Protein AF-A0A1C6J5P8-F1 (afdb_monomer)

Structure (mmCIF, N/CA/C/O backbone):
data_AF-A0A1C6J5P8-F1
#
_entry.id   AF-A0A1C6J5P8-F1
#
loop_
_atom_site.group_PDB
_atom_site.id
_atom_site.type_symbol
_atom_site.label_atom_id
_atom_site.label_alt_id
_atom_site.label_comp_id
_atom_site.label_asym_id
_atom_site.label_entity_id
_atom_site.label_seq_id
_atom_site.pdbx_PDB_ins_code
_atom_site.Cartn_x
_atom_site.Cartn_y
_atom_site.Cartn_z
_atom_site.occupancy
_atom_site.B_iso_or_equiv
_atom_site.auth_seq_id
_atom_site.auth_comp_id
_atom_site.auth_asym_id
_atom_site.auth_atom_id
_atom_site.pdbx_PDB_model_num
ATOM 1 N N . MET A 1 1 ? 53.932 90.316 -146.089 1.00 68.81 1 MET A N 1
ATOM 2 C CA . MET A 1 1 ? 54.246 90.027 -144.669 1.00 68.81 1 MET A CA 1
ATOM 3 C C . MET A 1 1 ? 54.543 88.536 -144.517 1.00 68.81 1 MET A C 1
ATOM 5 O O . MET A 1 1 ? 53.728 87.725 -144.947 1.00 68.81 1 MET A O 1
ATOM 9 N N . LYS A 1 2 ? 55.697 88.154 -143.949 1.00 79.56 2 LYS A N 1
ATOM 10 C CA . LYS A 1 2 ? 56.083 86.742 -143.728 1.00 79.56 2 LYS A CA 1
ATOM 11 C C . LYS A 1 2 ? 55.978 86.381 -142.242 1.00 79.56 2 LYS A C 1
ATOM 13 O O . LYS A 1 2 ? 56.106 87.258 -141.394 1.00 79.56 2 LYS A O 1
ATOM 18 N N . TYR A 1 3 ? 55.811 85.095 -141.930 1.00 83.44 3 TYR A N 1
ATOM 19 C CA . TYR A 1 3 ? 55.766 84.583 -140.555 1.00 83.44 3 TYR A CA 1
ATOM 20 C C . TYR A 1 3 ? 56.914 83.603 -140.266 1.00 83.44 3 TYR A C 1
ATOM 22 O O . TYR A 1 3 ? 57.512 83.047 -141.192 1.00 83.44 3 TYR A O 1
ATOM 30 N N . THR A 1 4 ? 57.264 83.407 -138.992 1.00 84.19 4 THR A N 1
ATOM 31 C CA . THR A 1 4 ? 58.196 82.343 -138.574 1.00 84.19 4 THR A CA 1
ATOM 32 C C . THR A 1 4 ? 57.479 80.993 -138.487 1.00 84.19 4 THR A C 1
ATOM 34 O O . THR A 1 4 ? 56.333 80.927 -138.071 1.00 84.19 4 THR A O 1
ATOM 37 N N . GLU A 1 5 ? 58.135 79.886 -138.840 1.00 85.12 5 GLU A N 1
ATOM 38 C CA . GLU A 1 5 ? 57.456 78.575 -138.912 1.00 85.12 5 GLU A CA 1
ATOM 39 C C . GLU A 1 5 ? 56.986 78.030 -137.556 1.00 85.12 5 GLU A C 1
ATOM 41 O O . GLU A 1 5 ? 55.945 77.389 -137.478 1.00 85.12 5 GLU A O 1
ATOM 46 N N . LYS A 1 6 ? 57.758 78.248 -136.482 1.00 83.81 6 LYS A N 1
ATOM 47 C CA . LYS A 1 6 ? 57.493 77.603 -135.183 1.00 83.81 6 LYS A CA 1
ATOM 48 C C . LYS A 1 6 ? 56.512 78.366 -134.302 1.00 83.81 6 LYS A C 1
ATOM 50 O O . LYS A 1 6 ? 55.710 77.747 -133.617 1.00 83.81 6 LYS A O 1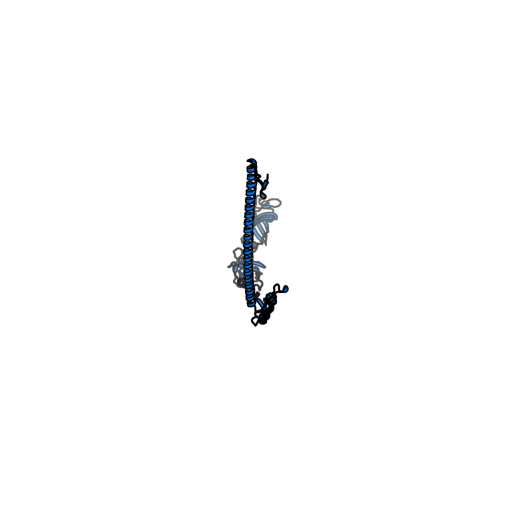
ATOM 55 N N . LEU A 1 7 ? 56.638 79.691 -134.281 1.00 83.75 7 LEU A N 1
ATOM 56 C CA . LEU A 1 7 ? 55.874 80.575 -133.397 1.00 83.75 7 LEU A CA 1
ATOM 57 C C . LEU A 1 7 ? 54.965 81.527 -134.180 1.00 83.75 7 LEU A C 1
ATOM 59 O O . LEU A 1 7 ? 54.307 82.358 -133.576 1.00 83.75 7 LEU A O 1
ATOM 63 N N . ASN A 1 8 ? 54.932 81.423 -135.513 1.00 87.44 8 ASN A N 1
ATOM 64 C CA . ASN A 1 8 ? 54.096 82.251 -136.380 1.00 87.44 8 ASN A CA 1
ATOM 65 C C . ASN A 1 8 ? 54.236 83.758 -136.098 1.00 87.44 8 ASN A C 1
ATOM 67 O O . ASN A 1 8 ? 53.258 84.498 -136.097 1.00 87.44 8 ASN A O 1
ATOM 71 N N . LEU A 1 9 ? 55.471 84.205 -135.844 1.00 84.88 9 LEU A N 1
ATOM 72 C CA . LEU A 1 9 ? 55.794 85.600 -135.534 1.00 84.88 9 LEU A CA 1
ATOM 73 C C . LEU A 1 9 ? 55.886 86.410 -136.824 1.00 84.88 9 LEU A C 1
ATOM 75 O O . LEU A 1 9 ? 56.539 85.968 -137.772 1.00 84.88 9 LEU A O 1
ATOM 79 N N . LYS A 1 10 ? 55.291 87.601 -136.853 1.00 85.50 10 LYS A N 1
ATOM 80 C CA . LYS A 1 10 ? 55.346 88.530 -137.989 1.00 85.50 10 LYS A CA 1
ATOM 81 C C . LYS A 1 10 ? 56.782 89.018 -138.213 1.00 85.50 10 LYS A C 1
ATOM 83 O O . LYS A 1 10 ? 57.431 89.474 -137.274 1.00 85.50 10 LYS A O 1
ATOM 88 N N . LYS A 1 11 ? 57.280 88.965 -139.450 1.00 79.94 11 LYS A N 1
ATOM 89 C CA . LYS A 1 11 ? 58.580 89.532 -139.850 1.00 79.94 11 LYS A CA 1
ATOM 90 C C . LYS A 1 11 ? 58.456 90.356 -141.144 1.00 79.94 11 LYS A C 1
ATOM 92 O O . LYS A 1 11 ? 57.579 90.055 -141.964 1.00 79.94 11 LYS A O 1
ATOM 97 N N . PRO A 1 12 ? 59.317 91.367 -141.347 1.00 72.50 12 PRO A N 1
ATOM 98 C CA . PRO A 1 12 ? 59.248 92.238 -142.507 1.00 72.50 12 PRO A CA 1
ATOM 99 C C . PRO A 1 12 ? 59.727 91.507 -143.769 1.00 72.50 12 PRO A C 1
ATOM 101 O O . PRO A 1 12 ? 60.466 90.518 -143.693 1.00 72.50 12 PRO A O 1
ATOM 104 N N . GLU A 1 13 ? 59.277 91.975 -144.932 1.00 70.94 13 GLU A N 1
ATOM 105 C CA . GLU A 1 13 ? 59.918 91.675 -146.220 1.00 70.94 13 GLU A CA 1
ATOM 106 C C . GLU A 1 13 ? 61.126 92.611 -146.412 1.00 70.94 13 GLU A C 1
ATOM 108 O O . GLU A 1 13 ? 61.287 93.539 -145.628 1.00 70.94 13 GLU A O 1
ATOM 113 N N . GLU A 1 14 ? 62.021 92.343 -147.372 1.00 66.12 14 GLU A N 1
ATOM 114 C CA . GLU A 1 14 ? 63.368 92.961 -147.463 1.00 66.12 14 GLU A CA 1
ATOM 115 C C . GLU A 1 14 ? 63.396 94.506 -147.432 1.00 66.12 14 GLU A C 1
ATOM 117 O O . GLU A 1 14 ? 64.438 95.083 -147.126 1.00 66.12 14 GLU A O 1
ATOM 122 N N . GLU A 1 15 ? 62.259 95.166 -147.675 1.00 63.06 15 GLU A N 1
ATOM 123 C CA . GLU A 1 15 ? 62.107 96.625 -147.731 1.00 63.06 15 GLU A CA 1
ATOM 124 C C . GLU A 1 15 ? 61.041 97.189 -146.751 1.00 63.06 15 GLU A C 1
ATOM 126 O O . GLU A 1 15 ? 60.812 98.397 -146.733 1.00 63.06 15 GLU A O 1
ATOM 131 N N . ASP A 1 16 ? 60.415 96.356 -145.903 1.00 69.06 16 ASP A N 1
ATOM 132 C CA . ASP A 1 16 ? 59.333 96.761 -144.984 1.00 69.06 16 ASP A CA 1
ATOM 133 C C . ASP A 1 16 ? 59.825 97.031 -143.546 1.00 69.06 16 ASP A C 1
ATOM 135 O O . ASP A 1 16 ? 60.616 96.279 -142.975 1.00 69.06 16 ASP A O 1
ATOM 139 N N . PHE A 1 17 ? 59.295 98.074 -142.898 1.00 66.50 17 PHE A N 1
ATOM 140 C CA . PHE A 1 17 ? 59.517 98.329 -141.467 1.00 66.50 17 PHE A CA 1
ATOM 141 C C . PHE A 1 17 ? 58.432 97.650 -140.619 1.00 66.50 17 PHE A C 1
ATOM 143 O O . PHE A 1 17 ? 57.245 97.738 -140.926 1.00 66.50 17 PHE A O 1
ATOM 150 N N . ILE A 1 18 ? 58.824 96.997 -139.519 1.00 68.62 18 ILE A N 1
ATOM 151 C CA . ILE A 1 18 ? 57.878 96.410 -138.555 1.00 68.62 18 ILE A CA 1
ATOM 152 C C . ILE A 1 18 ? 57.217 97.526 -137.733 1.00 68.62 18 ILE A C 1
ATOM 154 O O . ILE A 1 18 ? 57.905 98.408 -137.212 1.00 68.62 18 ILE A O 1
ATOM 158 N N . SER A 1 19 ? 55.892 97.467 -137.571 1.00 77.88 19 SER A N 1
ATOM 159 C CA . SER A 1 19 ? 55.160 98.389 -136.697 1.00 77.88 19 SER A CA 1
ATOM 160 C C . SER A 1 19 ? 55.345 98.034 -135.215 1.00 77.88 19 SER A C 1
ATOM 162 O O . SER A 1 19 ? 55.542 96.874 -134.856 1.00 77.88 19 SER A O 1
ATOM 164 N N . VAL A 1 20 ? 55.234 99.018 -134.317 1.00 79.94 20 VAL A N 1
ATOM 165 C CA . VAL A 1 20 ? 55.312 98.762 -132.863 1.00 79.94 20 VAL A CA 1
ATOM 166 C C . VAL A 1 20 ? 54.257 97.739 -132.412 1.00 79.94 20 VAL A C 1
ATOM 168 O O . VAL A 1 20 ? 54.567 96.894 -131.580 1.00 79.94 20 VAL A O 1
ATOM 171 N N . SER A 1 21 ? 53.057 97.738 -133.009 1.00 82.75 21 SER A N 1
ATOM 172 C CA . SER A 1 21 ? 52.013 96.745 -132.711 1.00 82.75 21 SER A CA 1
ATOM 173 C C . SER A 1 21 ? 52.417 95.322 -133.085 1.00 82.75 21 SER A C 1
ATOM 175 O O . SER A 1 21 ? 52.164 94.402 -132.321 1.00 82.75 21 SER A O 1
ATOM 177 N N . ASP A 1 22 ? 53.104 95.129 -134.212 1.00 82.69 22 ASP A N 1
ATOM 178 C CA . ASP A 1 22 ? 53.559 93.794 -134.611 1.00 82.69 22 ASP A CA 1
ATOM 179 C C . ASP A 1 22 ? 54.649 93.258 -133.671 1.00 82.69 22 ASP A C 1
ATOM 181 O O . ASP A 1 22 ? 54.713 92.054 -133.426 1.00 82.69 22 ASP A O 1
ATOM 185 N N . TYR A 1 23 ? 55.493 94.137 -133.113 1.00 84.62 23 TYR A N 1
ATOM 186 C CA . TYR A 1 23 ? 56.432 93.756 -132.055 1.00 84.62 23 TYR A CA 1
ATOM 187 C C . TYR A 1 23 ? 55.711 93.352 -130.771 1.00 84.62 23 TYR A C 1
ATOM 189 O O . TYR A 1 23 ? 56.101 92.358 -130.163 1.00 84.62 23 TYR A O 1
ATOM 197 N N . THR A 1 24 ? 54.678 94.092 -130.364 1.00 87.12 24 THR A N 1
ATOM 198 C CA . THR A 1 24 ? 53.878 93.753 -129.181 1.00 87.12 24 THR A CA 1
ATOM 199 C C . THR A 1 24 ? 53.172 92.409 -129.357 1.00 87.12 24 THR A C 1
ATOM 201 O O . THR A 1 24 ? 53.353 91.541 -128.509 1.00 87.12 24 THR A O 1
ATOM 204 N N . ASP A 1 25 ? 52.487 92.188 -130.484 1.00 87.25 25 ASP A N 1
ATOM 205 C CA . ASP A 1 25 ? 51.833 90.909 -130.800 1.00 87.25 25 ASP A CA 1
ATOM 206 C C . ASP A 1 25 ? 52.840 89.746 -130.768 1.00 87.25 25 ASP A C 1
ATOM 208 O O . ASP A 1 25 ? 52.596 88.696 -130.175 1.00 87.25 25 ASP A O 1
ATOM 212 N N . ASN A 1 26 ? 54.010 89.928 -131.393 1.00 88.56 26 ASN A N 1
ATOM 213 C CA . ASN A 1 26 ? 55.060 88.914 -131.391 1.00 88.56 26 ASN A CA 1
ATOM 214 C C . ASN A 1 26 ? 55.585 88.632 -129.979 1.00 88.56 26 ASN A C 1
ATOM 216 O O . ASN A 1 26 ? 55.871 87.479 -129.658 1.00 88.56 26 ASN A O 1
ATOM 220 N N . MET A 1 27 ? 55.739 89.666 -129.151 1.00 88.12 27 MET A N 1
ATOM 221 C CA . MET A 1 27 ? 56.181 89.508 -127.769 1.00 88.12 27 MET A CA 1
ATOM 222 C C . MET A 1 27 ? 55.142 88.781 -126.916 1.00 88.12 27 MET A C 1
ATOM 224 O O . MET A 1 27 ? 55.543 87.921 -126.143 1.00 88.12 27 MET A O 1
ATOM 228 N N . GLU A 1 28 ? 53.843 89.040 -127.091 1.00 89.94 28 GLU A N 1
ATOM 229 C CA . GLU A 1 28 ? 52.782 88.279 -126.411 1.00 89.94 28 GLU A CA 1
ATOM 230 C C . GLU A 1 28 ? 52.789 86.799 -126.820 1.00 89.94 28 GLU A C 1
ATOM 232 O O . GLU A 1 28 ? 52.702 85.919 -125.965 1.00 89.94 28 GLU A O 1
ATOM 237 N N . ILE A 1 29 ? 52.967 86.499 -128.113 1.00 89.44 29 ILE A N 1
ATOM 238 C CA . ILE A 1 29 ? 53.071 85.112 -128.596 1.00 89.44 29 ILE A CA 1
ATOM 239 C C . ILE A 1 29 ? 54.293 84.410 -127.991 1.00 89.44 29 ILE A C 1
ATOM 241 O O . ILE A 1 29 ? 54.210 83.245 -127.597 1.00 89.44 29 ILE A O 1
ATOM 245 N N . ILE A 1 30 ? 55.435 85.101 -127.920 1.00 90.00 30 ILE A N 1
ATOM 246 C CA . ILE A 1 30 ? 56.647 84.560 -127.297 1.00 90.00 30 ILE A CA 1
ATOM 247 C C . ILE A 1 30 ? 56.420 84.331 -125.800 1.00 90.00 30 ILE A C 1
ATOM 249 O O . ILE A 1 30 ? 56.776 83.264 -125.308 1.00 90.00 30 ILE A O 1
ATOM 253 N N . ASP A 1 31 ? 55.825 85.287 -125.089 1.00 91.94 31 ASP A N 1
ATOM 254 C CA . ASP A 1 31 ? 55.591 85.194 -123.645 1.00 91.94 31 ASP A CA 1
ATOM 255 C C . ASP A 1 31 ? 54.640 84.040 -123.301 1.00 91.94 31 ASP A C 1
ATOM 257 O O . ASP A 1 31 ? 54.933 83.226 -122.421 1.00 91.94 31 ASP A O 1
ATOM 261 N N . GLN A 1 32 ? 53.565 83.869 -124.079 1.00 90.50 32 GLN A N 1
ATOM 262 C CA . GLN A 1 32 ? 52.666 82.724 -123.942 1.00 90.50 32 GLN A CA 1
ATOM 263 C C . GLN A 1 32 ? 53.382 81.403 -124.251 1.00 90.50 32 GLN A C 1
ATOM 265 O O . GLN A 1 32 ? 53.250 80.443 -123.498 1.00 90.50 32 GLN A O 1
ATOM 270 N N . ALA A 1 33 ? 54.183 81.341 -125.320 1.00 88.75 33 ALA A N 1
ATOM 271 C CA . ALA A 1 33 ? 54.916 80.126 -125.675 1.00 88.75 33 ALA A CA 1
ATOM 272 C C . ALA A 1 33 ? 55.963 79.740 -124.616 1.00 88.75 33 ALA A C 1
ATOM 274 O O . ALA A 1 33 ? 56.155 78.553 -124.342 1.00 88.75 33 ALA A O 1
ATOM 275 N N . VAL A 1 34 ? 56.633 80.726 -124.011 1.00 91.31 34 VAL A N 1
ATOM 276 C CA . VAL A 1 34 ? 57.571 80.516 -122.899 1.00 91.31 34 VAL A CA 1
ATOM 277 C C . VAL A 1 34 ? 56.822 80.065 -121.645 1.00 91.31 34 VAL A C 1
ATOM 279 O O . VAL A 1 34 ? 57.258 79.117 -120.995 1.00 91.31 34 VAL A O 1
ATOM 282 N N . THR A 1 35 ? 55.678 80.677 -121.337 1.00 93.19 35 THR A N 1
ATOM 283 C CA . THR A 1 35 ? 54.821 80.293 -120.206 1.00 93.19 35 THR A CA 1
ATOM 284 C C . THR A 1 35 ? 54.314 78.858 -120.353 1.00 93.19 35 THR A C 1
ATOM 286 O O . THR A 1 35 ? 54.475 78.054 -119.437 1.00 93.19 35 THR A O 1
ATOM 289 N N . ASP A 1 36 ? 53.799 78.490 -121.526 1.00 91.50 36 ASP A N 1
ATOM 290 C CA . ASP A 1 36 ? 53.321 77.136 -121.822 1.00 91.50 36 ASP A CA 1
ATOM 291 C C . ASP A 1 36 ? 54.452 76.100 -121.759 1.00 91.50 36 ASP A C 1
ATOM 293 O O . ASP A 1 36 ? 54.247 74.970 -121.307 1.00 91.50 36 ASP A O 1
ATOM 297 N N . ALA A 1 37 ? 55.652 76.459 -122.227 1.00 90.12 37 ALA A N 1
ATOM 298 C CA . ALA A 1 37 ? 56.820 75.587 -122.161 1.00 90.12 37 ALA A CA 1
ATOM 299 C C . ALA A 1 37 ? 57.285 75.368 -120.714 1.00 90.12 37 ALA A C 1
ATOM 301 O O . ALA A 1 37 ? 57.566 74.227 -120.344 1.00 90.12 37 ALA A O 1
ATOM 302 N N . SER A 1 38 ? 57.316 76.426 -119.898 1.00 91.50 38 SER A N 1
ATOM 303 C CA . SER A 1 38 ? 57.609 76.335 -118.464 1.00 91.50 38 SER A CA 1
ATOM 304 C C . SER A 1 38 ? 56.563 7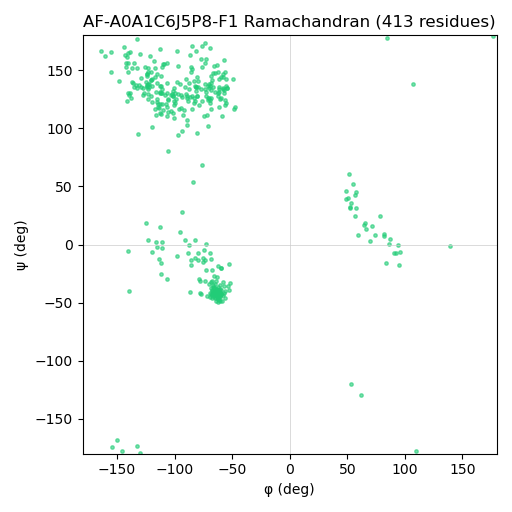5.491 -117.740 1.00 91.50 38 SER A C 1
ATOM 306 O O . SER A 1 38 ? 56.934 74.553 -117.043 1.00 91.50 38 SER A O 1
ATOM 308 N N . GLN A 1 39 ? 55.269 75.717 -117.993 1.00 93.81 39 GLN A N 1
ATOM 309 C CA . GLN A 1 39 ? 54.198 74.925 -117.386 1.00 93.81 39 GLN A CA 1
ATOM 310 C C . GLN A 1 39 ? 54.303 73.444 -117.770 1.00 93.81 39 GLN A C 1
ATOM 312 O O . GLN A 1 39 ? 54.222 72.577 -116.907 1.00 93.81 39 GLN A O 1
ATOM 317 N N . LYS A 1 40 ? 54.562 73.126 -119.047 1.00 91.12 40 LYS A N 1
ATOM 318 C CA . LYS A 1 40 ? 54.793 71.735 -119.475 1.00 91.12 40 LYS A CA 1
ATOM 319 C C . LYS A 1 40 ? 56.023 71.118 -118.816 1.00 91.12 40 LYS A C 1
ATOM 321 O O . LYS A 1 40 ? 56.010 69.922 -118.523 1.00 91.12 40 LYS A O 1
ATOM 326 N N . ALA A 1 41 ? 57.087 71.895 -118.613 1.00 91.12 41 ALA A N 1
ATOM 327 C CA . ALA A 1 41 ? 58.277 71.429 -117.911 1.00 91.12 41 ALA A CA 1
ATOM 328 C C . ALA A 1 41 ? 57.976 71.150 -116.429 1.00 91.12 41 ALA A C 1
ATOM 330 O O . ALA A 1 41 ? 58.374 70.099 -115.926 1.00 91.12 41 ALA A O 1
ATOM 331 N N . ASP A 1 42 ? 57.216 72.022 -115.767 1.00 92.38 42 ASP A N 1
ATOM 332 C CA . ASP A 1 42 ? 56.791 71.863 -114.373 1.00 92.38 42 ASP A CA 1
ATOM 333 C C . ASP A 1 42 ? 55.825 70.685 -114.194 1.00 92.38 42 ASP A C 1
ATOM 335 O O . ASP A 1 42 ? 55.977 69.891 -113.261 1.00 92.38 42 ASP A O 1
ATOM 339 N N . ASP A 1 43 ? 54.883 70.499 -115.120 1.00 91.81 43 ASP A N 1
ATOM 340 C CA . ASP A 1 43 ? 53.966 69.357 -115.143 1.00 91.81 43 ASP A CA 1
ATOM 341 C C . ASP A 1 43 ? 54.737 68.043 -115.345 1.00 91.81 43 ASP A C 1
ATOM 343 O O . ASP A 1 43 ? 54.502 67.059 -114.639 1.00 91.81 43 ASP A O 1
ATOM 347 N N . ALA A 1 44 ? 55.709 68.019 -116.266 1.00 91.00 44 ALA A N 1
ATOM 348 C CA . ALA A 1 44 ? 56.564 66.857 -116.500 1.00 91.00 44 ALA A CA 1
ATOM 349 C C . ALA A 1 44 ? 57.469 66.555 -115.295 1.00 91.00 44 ALA A C 1
ATOM 351 O O . ALA A 1 44 ? 57.624 65.389 -114.920 1.00 91.00 44 ALA A O 1
ATOM 352 N N . ALA A 1 45 ? 58.030 67.583 -114.653 1.00 90.69 45 ALA A N 1
ATOM 353 C CA . ALA A 1 45 ? 58.817 67.442 -113.432 1.00 90.69 45 ALA A CA 1
ATOM 354 C C . ALA A 1 45 ? 57.958 66.910 -112.274 1.00 90.69 45 ALA A C 1
ATOM 356 O O . ALA A 1 45 ? 58.373 65.990 -111.565 1.00 90.69 45 ALA A O 1
ATOM 357 N N . SER A 1 46 ? 56.732 67.418 -112.132 1.00 90.88 46 SER A N 1
ATOM 358 C CA . SER A 1 46 ? 55.756 66.966 -111.136 1.00 90.88 46 SER A CA 1
ATOM 359 C C . SER A 1 46 ? 55.338 65.514 -111.376 1.00 90.88 46 SER A C 1
ATOM 361 O O . SER A 1 46 ? 55.322 64.707 -110.443 1.00 90.88 46 SER A O 1
ATOM 363 N N . ALA A 1 47 ? 55.086 65.134 -112.632 1.00 91.38 47 ALA A N 1
ATOM 364 C CA . ALA A 1 47 ? 54.785 63.759 -113.016 1.00 91.38 47 ALA A CA 1
ATOM 365 C C . ALA A 1 47 ? 55.972 62.815 -112.752 1.00 91.38 47 ALA A C 1
ATOM 367 O O . ALA A 1 47 ? 55.784 61.727 -112.203 1.00 91.38 47 ALA A O 1
ATOM 368 N N . ALA A 1 48 ? 57.201 63.235 -113.071 1.00 90.81 48 ALA A N 1
ATOM 369 C CA . ALA A 1 48 ? 58.412 62.464 -112.797 1.00 90.81 48 ALA A CA 1
ATOM 370 C C . ALA A 1 48 ? 58.655 62.291 -111.286 1.00 90.81 48 ALA A C 1
ATOM 372 O O . ALA A 1 48 ? 58.979 61.190 -110.834 1.00 90.81 48 ALA A O 1
ATOM 373 N N . ALA A 1 49 ? 58.434 63.337 -110.485 1.00 90.75 49 ALA A N 1
ATOM 374 C CA . ALA A 1 49 ? 58.505 63.268 -109.026 1.00 90.75 49 ALA A CA 1
ATOM 375 C C . ALA A 1 49 ? 57.429 62.334 -108.441 1.00 90.75 49 ALA A C 1
ATOM 377 O O . ALA A 1 49 ? 57.720 61.535 -107.540 1.00 90.75 49 ALA A O 1
ATOM 378 N N . GLY A 1 50 ? 56.209 62.378 -108.988 1.00 91.44 50 GLY A N 1
ATOM 379 C CA . GLY A 1 50 ? 55.122 61.456 -108.659 1.00 91.44 50 GLY A CA 1
ATOM 380 C C . GLY A 1 50 ? 55.484 60.003 -108.972 1.00 91.44 50 GLY A C 1
ATOM 381 O O . GLY A 1 50 ? 55.379 59.138 -108.100 1.00 91.44 50 GLY A O 1
ATOM 382 N N . ALA A 1 51 ? 56.012 59.738 -110.169 1.00 90.88 51 ALA A N 1
ATOM 383 C CA . ALA A 1 51 ? 56.462 58.410 -110.585 1.00 90.88 51 ALA A CA 1
ATOM 384 C C . ALA A 1 51 ? 57.615 57.883 -109.712 1.00 90.88 51 ALA A C 1
ATOM 386 O O . ALA A 1 51 ? 57.584 56.736 -109.264 1.00 90.88 51 ALA A O 1
ATOM 387 N N . ALA A 1 52 ? 58.600 58.727 -109.389 1.00 91.81 52 ALA A N 1
ATOM 388 C CA . ALA A 1 52 ? 59.707 58.366 -108.503 1.00 91.81 52 ALA A CA 1
ATOM 389 C C . ALA A 1 52 ? 59.241 58.066 -107.067 1.00 91.81 52 ALA A C 1
ATOM 391 O O . ALA A 1 52 ? 59.810 57.212 -106.382 1.00 91.81 52 ALA A O 1
ATOM 392 N N . THR A 1 53 ? 58.207 58.760 -106.589 1.00 93.00 53 THR A N 1
ATOM 393 C CA . THR A 1 53 ? 57.596 58.501 -105.277 1.00 93.00 53 THR A CA 1
ATOM 394 C C . THR A 1 53 ? 56.810 57.191 -105.288 1.00 93.00 53 THR A C 1
ATOM 396 O O . THR A 1 53 ? 56.991 56.365 -104.394 1.00 93.00 53 THR A O 1
ATOM 399 N N . ALA A 1 54 ? 56.019 56.938 -106.335 1.00 91.62 54 ALA A N 1
ATOM 400 C CA . ALA A 1 54 ? 55.304 55.677 -106.512 1.00 91.62 54 ALA A CA 1
ATOM 401 C C . ALA A 1 54 ? 56.266 54.476 -106.584 1.00 91.62 54 ALA A C 1
ATOM 403 O O . ALA A 1 54 ? 56.040 53.465 -105.918 1.00 91.62 54 ALA A O 1
ATOM 404 N N . ALA A 1 55 ? 57.382 54.607 -107.309 1.00 91.81 55 ALA A N 1
ATOM 405 C CA . ALA A 1 55 ? 58.417 53.577 -107.391 1.00 91.81 55 ALA A CA 1
ATOM 406 C C . ALA A 1 55 ? 59.068 53.287 -106.027 1.00 91.81 55 ALA A C 1
ATOM 408 O O . ALA A 1 55 ? 59.230 52.123 -105.653 1.00 91.81 55 ALA A O 1
ATOM 409 N N . ARG A 1 56 ? 59.390 54.329 -105.245 1.00 91.75 56 ARG A N 1
ATOM 410 C CA . ARG A 1 56 ? 59.915 54.169 -103.875 1.00 91.75 56 ARG A CA 1
ATOM 411 C C . ARG A 1 56 ? 58.910 53.475 -102.955 1.00 91.75 56 ARG A C 1
ATOM 413 O O . ARG A 1 56 ? 59.292 52.561 -102.225 1.00 91.75 56 ARG A O 1
ATOM 420 N N . ASN A 1 57 ? 57.633 53.847 -103.031 1.00 92.19 57 ASN A N 1
ATOM 421 C CA . ASN A 1 57 ? 56.570 53.212 -102.249 1.00 92.19 57 ASN A CA 1
ATOM 422 C C . ASN A 1 57 ? 56.397 51.731 -102.622 1.00 92.19 57 ASN A C 1
ATOM 424 O O . ASN A 1 57 ? 56.287 50.885 -101.734 1.00 92.19 57 ASN A O 1
ATOM 428 N N . ALA A 1 58 ? 56.451 51.394 -103.915 1.00 91.06 58 ALA A N 1
ATOM 429 C CA . ALA A 1 58 ? 56.387 50.011 -104.382 1.00 91.06 58 ALA A CA 1
ATOM 430 C C . ALA A 1 58 ? 57.577 49.169 -103.880 1.00 91.06 58 ALA A C 1
ATOM 432 O O . ALA A 1 58 ? 57.387 48.045 -103.414 1.00 91.06 58 ALA A O 1
ATOM 433 N N . GLN A 1 59 ? 58.798 49.715 -103.899 1.00 91.00 59 GLN A N 1
ATOM 434 C CA . GLN A 1 59 ? 59.980 49.038 -103.348 1.00 91.00 59 GLN A CA 1
ATOM 435 C C . GLN A 1 59 ? 59.883 48.830 -101.830 1.00 91.00 59 GLN A C 1
ATOM 437 O O . GLN A 1 59 ? 60.226 47.755 -101.332 1.00 91.00 59 GLN A O 1
ATOM 442 N N . ALA A 1 60 ? 59.392 49.828 -101.087 1.00 90.38 60 ALA A N 1
ATOM 443 C CA . ALA A 1 60 ? 59.175 49.712 -99.646 1.00 90.38 60 ALA A CA 1
ATOM 444 C C . ALA A 1 60 ? 58.137 48.626 -99.315 1.00 90.38 60 ALA A C 1
ATOM 446 O O . ALA A 1 60 ? 58.383 47.794 -98.439 1.00 90.38 60 ALA A O 1
ATOM 447 N N . ALA A 1 61 ? 57.029 48.574 -100.062 1.00 90.50 61 ALA A N 1
ATOM 448 C CA . ALA A 1 61 ? 56.008 47.537 -99.924 1.00 90.50 61 ALA A CA 1
ATOM 449 C C . ALA A 1 61 ? 56.566 46.133 -100.219 1.00 90.50 61 ALA A C 1
ATOM 451 O O . ALA A 1 61 ? 56.349 45.210 -99.434 1.00 90.50 61 ALA A O 1
ATOM 452 N N . ALA A 1 62 ? 57.352 45.974 -101.291 1.00 89.00 62 ALA A N 1
ATOM 453 C CA . ALA A 1 62 ? 57.991 44.701 -101.629 1.00 89.00 62 ALA A CA 1
ATOM 454 C C . ALA A 1 62 ? 58.976 44.237 -100.541 1.00 89.00 62 ALA A C 1
ATOM 456 O O . ALA A 1 62 ? 58.989 43.067 -100.161 1.00 89.00 62 ALA A O 1
ATOM 457 N N . LYS A 1 63 ? 59.772 45.157 -99.980 1.00 88.94 63 LYS A N 1
ATOM 458 C CA . LYS A 1 63 ? 60.688 44.853 -98.870 1.00 88.94 63 LYS A CA 1
ATOM 459 C C . LYS A 1 63 ? 59.930 44.452 -97.600 1.00 88.94 63 LYS A C 1
ATOM 461 O O . LYS A 1 63 ? 60.338 43.501 -96.933 1.00 88.94 63 LYS A O 1
ATOM 466 N N . GLY A 1 64 ? 58.825 45.138 -97.298 1.00 90.00 64 GLY A N 1
ATOM 467 C CA . GLY A 1 64 ? 57.918 44.782 -96.206 1.00 90.00 64 GLY A CA 1
ATOM 468 C C . GLY A 1 64 ? 57.354 43.369 -96.366 1.00 90.00 64 GLY A C 1
ATOM 469 O O . GLY A 1 64 ? 57.472 42.561 -95.448 1.00 90.00 64 GLY A O 1
ATOM 470 N N . ALA A 1 65 ? 56.847 43.033 -97.556 1.00 88.44 65 ALA A N 1
ATOM 471 C CA . ALA A 1 65 ? 56.314 41.706 -97.864 1.00 88.44 65 ALA A CA 1
ATOM 472 C C . ALA A 1 65 ? 57.366 40.593 -97.705 1.00 88.44 65 ALA A C 1
ATOM 474 O O . ALA A 1 65 ? 57.084 39.561 -97.095 1.00 88.44 65 ALA A O 1
ATOM 475 N N . THR A 1 66 ? 58.599 40.813 -98.173 1.00 90.69 66 THR A N 1
ATOM 476 C CA . THR A 1 66 ? 59.705 39.857 -97.989 1.00 90.69 66 THR A CA 1
ATOM 477 C C . THR A 1 66 ? 60.053 39.661 -96.511 1.00 90.69 66 THR A C 1
ATOM 479 O O . THR A 1 66 ? 60.274 38.531 -96.077 1.00 90.69 66 THR A O 1
ATOM 482 N N . GLY A 1 67 ? 60.058 40.737 -95.716 1.00 88.88 67 GLY A N 1
ATOM 483 C CA . GLY A 1 67 ? 60.266 40.656 -94.268 1.00 88.88 67 GLY A CA 1
ATOM 484 C C . GLY A 1 67 ? 59.168 39.855 -93.561 1.00 88.88 67 GLY A C 1
ATOM 485 O O . GLY A 1 67 ? 59.466 38.982 -92.745 1.00 88.88 67 GLY A O 1
ATOM 486 N N . SER A 1 68 ? 57.901 40.088 -93.915 1.00 87.56 68 SER A N 1
ATOM 487 C CA . SER A 1 68 ? 56.766 39.306 -93.408 1.00 87.56 68 SER A CA 1
ATOM 488 C C . SER A 1 68 ? 56.871 37.826 -93.790 1.00 87.56 68 SER A C 1
ATOM 490 O O . SER A 1 68 ? 56.659 36.966 -92.936 1.00 87.56 68 SER A O 1
ATOM 492 N N . ALA A 1 69 ? 57.262 37.517 -95.031 1.00 89.19 69 ALA A N 1
ATOM 493 C CA . ALA A 1 69 ? 57.458 36.142 -95.486 1.00 89.19 69 ALA A CA 1
ATOM 494 C C . ALA A 1 69 ? 58.574 35.429 -94.701 1.00 89.19 69 ALA A C 1
ATOM 496 O O . ALA A 1 69 ? 58.386 34.305 -94.243 1.00 89.19 69 ALA A O 1
ATOM 497 N N . GLN A 1 70 ? 59.712 36.089 -94.468 1.00 91.62 70 GLN A N 1
ATOM 498 C CA . GLN A 1 70 ? 60.806 35.526 -93.667 1.00 91.62 70 GLN A CA 1
ATOM 499 C C . GLN A 1 70 ? 60.397 35.267 -92.211 1.00 91.62 70 GLN A C 1
ATOM 501 O O . GLN A 1 70 ? 60.760 34.235 -91.645 1.00 91.62 70 GLN A O 1
ATOM 506 N N . SER A 1 71 ? 59.627 36.175 -91.606 1.00 90.31 71 SER A N 1
ATOM 507 C CA . SER A 1 71 ? 59.087 35.984 -90.254 1.00 90.31 71 SER A CA 1
ATOM 508 C C . SER A 1 71 ? 58.124 34.797 -90.185 1.00 90.31 71 SER A C 1
ATOM 510 O O . SER A 1 71 ? 58.203 34.008 -89.245 1.00 90.31 71 SER A O 1
ATOM 512 N N . ALA A 1 72 ? 57.268 34.619 -91.197 1.00 91.06 72 ALA A N 1
ATOM 513 C CA . ALA A 1 72 ? 56.355 33.480 -91.275 1.00 91.06 72 ALA A CA 1
ATOM 514 C C . ALA A 1 72 ? 57.100 32.140 -91.409 1.00 91.06 72 ALA A C 1
ATOM 516 O O . ALA A 1 72 ? 56.746 31.180 -90.730 1.00 91.06 72 ALA A O 1
ATOM 517 N N . ILE A 1 73 ? 58.167 32.083 -92.217 1.00 93.06 73 ILE A N 1
ATOM 518 C CA . ILE A 1 73 ? 59.004 30.879 -92.363 1.00 93.06 73 ILE A CA 1
ATOM 519 C C . ILE A 1 73 ? 59.669 30.516 -91.031 1.00 93.06 73 ILE A C 1
ATOM 521 O O . ILE A 1 73 ? 59.577 29.373 -90.597 1.00 93.06 73 ILE A O 1
ATOM 525 N N . LYS A 1 74 ? 60.261 31.494 -90.330 1.00 93.25 74 LYS A N 1
ATOM 526 C CA . LYS A 1 74 ? 60.853 31.256 -89.002 1.00 93.25 74 LYS A CA 1
ATOM 527 C C . LYS A 1 74 ? 59.824 30.746 -87.992 1.00 93.25 74 LYS A C 1
ATOM 529 O O . LYS A 1 74 ? 60.127 29.831 -87.235 1.00 93.25 74 LYS A O 1
ATOM 534 N N . ALA A 1 75 ? 58.619 31.319 -87.983 1.00 90.94 75 ALA A N 1
ATOM 535 C CA . ALA A 1 75 ? 57.544 30.868 -87.103 1.00 90.94 75 ALA A CA 1
ATOM 536 C C . ALA A 1 75 ? 57.101 29.430 -87.427 1.00 90.94 75 ALA A C 1
ATOM 538 O O . ALA A 1 75 ? 56.869 28.645 -86.510 1.00 90.94 75 ALA A O 1
ATOM 539 N N . ALA A 1 76 ? 57.028 29.067 -88.711 1.00 91.31 76 ALA A N 1
ATOM 540 C CA . ALA A 1 76 ? 56.700 27.711 -89.142 1.00 91.31 76 ALA A CA 1
ATOM 541 C C . ALA A 1 76 ? 57.788 26.695 -88.751 1.00 91.31 76 ALA A C 1
ATOM 543 O O . ALA A 1 76 ? 57.461 25.620 -88.248 1.00 91.31 76 ALA A O 1
ATOM 544 N N . ASP A 1 77 ? 59.066 27.043 -88.920 1.00 92.94 77 ASP A N 1
ATOM 545 C CA . ASP A 1 77 ? 60.186 26.191 -88.507 1.00 92.94 77 ASP A CA 1
ATOM 546 C C . ASP A 1 77 ? 60.201 25.975 -86.990 1.00 92.94 77 ASP A C 1
ATOM 548 O O . ASP A 1 77 ? 60.411 24.855 -86.522 1.00 92.94 77 ASP A O 1
ATOM 552 N N . GLU A 1 78 ? 59.933 27.021 -86.207 1.00 92.25 78 GLU A N 1
ATOM 553 C CA . GLU A 1 78 ? 59.878 26.907 -84.750 1.00 92.25 78 GLU A CA 1
ATOM 554 C C . GLU A 1 78 ? 58.664 26.090 -84.288 1.00 92.25 78 GLU A C 1
ATOM 556 O O . GLU A 1 78 ? 58.801 25.201 -83.448 1.00 92.25 78 GLU A O 1
ATOM 561 N N . ALA A 1 79 ? 57.492 26.296 -84.899 1.00 90.69 79 ALA A N 1
ATOM 562 C CA . ALA A 1 79 ? 56.310 25.475 -84.643 1.00 90.69 79 ALA A CA 1
ATOM 563 C C . ALA A 1 79 ? 56.559 23.994 -84.973 1.00 90.69 79 ALA A C 1
ATOM 565 O O . ALA A 1 79 ? 56.138 23.112 -84.222 1.00 90.69 79 ALA A O 1
ATOM 566 N N . LYS A 1 80 ? 57.292 23.710 -86.056 1.00 92.75 80 LYS A N 1
ATOM 567 C CA . LYS A 1 80 ? 57.691 22.349 -86.420 1.00 92.75 80 LYS A CA 1
ATOM 568 C C . LYS A 1 80 ? 58.640 21.738 -85.390 1.00 92.75 80 LYS A C 1
ATOM 570 O O . LYS A 1 80 ? 58.400 20.613 -84.967 1.00 92.75 80 LYS A O 1
ATOM 575 N N . LYS A 1 81 ? 59.654 22.477 -84.919 1.00 90.19 81 LYS A N 1
ATOM 576 C CA . LYS A 1 81 ? 60.533 22.002 -83.832 1.00 90.19 81 LYS A CA 1
ATOM 577 C C . LYS A 1 81 ? 59.748 21.671 -82.568 1.00 90.19 81 LYS A C 1
ATOM 579 O O . LYS A 1 81 ? 60.001 20.635 -81.962 1.00 90.19 81 LYS A O 1
ATOM 584 N N . VAL A 1 82 ? 58.794 22.521 -82.178 1.00 88.50 82 VAL A N 1
ATOM 585 C CA . VAL A 1 82 ? 57.932 22.274 -81.012 1.00 88.50 82 VAL A CA 1
ATOM 586 C C . VAL A 1 82 ? 57.071 21.027 -81.224 1.00 88.50 82 VAL A C 1
ATOM 588 O O . VAL A 1 82 ? 56.971 20.194 -80.327 1.00 88.50 82 VAL A O 1
ATOM 591 N N . ALA A 1 83 ? 56.486 20.848 -82.411 1.00 86.38 83 ALA A N 1
ATOM 592 C CA . ALA A 1 83 ? 55.702 19.657 -82.731 1.00 86.38 83 ALA A CA 1
ATOM 593 C C . ALA A 1 83 ? 56.551 18.371 -82.697 1.00 86.38 83 ALA A C 1
ATOM 595 O O . ALA A 1 83 ? 56.128 17.367 -82.119 1.00 86.38 83 ALA A O 1
ATOM 596 N N . ASP A 1 84 ? 57.762 18.411 -83.256 1.00 85.88 84 ASP A N 1
ATOM 597 C CA . ASP A 1 84 ? 58.699 17.284 -83.265 1.00 85.88 84 ASP A CA 1
ATOM 598 C C . ASP A 1 84 ? 59.210 16.959 -81.846 1.00 85.88 84 ASP A C 1
ATOM 600 O O . ASP A 1 84 ? 59.289 15.785 -81.464 1.00 85.88 84 ASP A O 1
ATOM 604 N N . ALA A 1 85 ? 59.489 17.982 -81.030 1.00 84.81 85 ALA A N 1
ATOM 605 C CA . ALA A 1 85 ? 59.862 17.830 -79.624 1.00 84.81 85 ALA A CA 1
ATOM 606 C C . ALA A 1 85 ? 58.721 17.214 -78.800 1.00 84.81 85 ALA A C 1
ATOM 608 O O . ALA A 1 85 ? 58.938 16.209 -78.122 1.00 84.81 85 ALA A O 1
ATOM 609 N N . ASN A 1 86 ? 57.494 17.729 -78.934 1.00 83.00 86 ASN A N 1
ATOM 610 C CA . ASN A 1 86 ? 56.310 17.179 -78.268 1.00 83.00 86 ASN A CA 1
ATOM 611 C C . ASN A 1 86 ? 56.047 15.726 -78.691 1.00 83.00 86 ASN A C 1
ATOM 613 O O . ASN A 1 86 ? 55.748 14.879 -77.853 1.00 83.00 86 ASN A O 1
ATOM 617 N N . SER A 1 87 ? 56.194 15.405 -79.981 1.00 79.94 87 SER A N 1
ATOM 618 C CA . SER A 1 87 ? 56.075 14.032 -80.495 1.00 79.94 87 SER A CA 1
ATOM 619 C C . SER A 1 87 ? 57.119 13.097 -79.877 1.00 79.94 87 SER A C 1
ATOM 621 O O . SER A 1 87 ? 56.812 11.955 -79.533 1.00 79.94 87 SER A O 1
ATOM 623 N N . THR A 1 88 ? 58.347 13.585 -79.691 1.00 78.50 88 THR A N 1
ATOM 624 C CA . THR A 1 88 ? 59.434 12.832 -79.051 1.00 78.50 88 THR A CA 1
ATOM 625 C C . THR A 1 88 ? 59.171 12.618 -77.560 1.00 78.50 88 THR A C 1
ATOM 627 O O . THR A 1 88 ? 59.306 11.497 -77.075 1.00 78.50 88 THR A O 1
ATOM 630 N N . GLU A 1 89 ? 58.735 13.652 -76.834 1.00 79.69 89 GLU A N 1
ATOM 631 C CA . GLU A 1 89 ? 58.393 13.542 -75.412 1.00 79.69 89 GLU A CA 1
ATOM 632 C C . GLU A 1 89 ? 57.227 12.567 -75.190 1.00 79.69 89 GLU A C 1
ATOM 634 O O . GLU A 1 89 ? 57.312 11.681 -74.340 1.00 79.69 89 GLU A O 1
ATOM 639 N N . LEU A 1 90 ? 56.169 12.660 -76.004 1.00 72.81 90 LEU A N 1
ATOM 640 C CA . LEU A 1 90 ? 55.015 11.758 -75.938 1.00 72.81 90 LEU A CA 1
ATOM 641 C C . LEU A 1 90 ? 55.403 10.294 -76.186 1.00 72.81 90 LEU A C 1
ATOM 643 O O . LEU A 1 90 ? 54.928 9.414 -75.470 1.00 72.81 90 LEU A O 1
ATOM 647 N N . LYS A 1 91 ? 56.295 10.025 -77.149 1.00 69.81 91 LYS A N 1
ATOM 648 C CA . LYS A 1 91 ? 56.816 8.670 -77.408 1.00 69.81 91 LYS A CA 1
ATOM 649 C C . LYS A 1 91 ? 57.615 8.099 -76.234 1.00 69.81 91 LYS A C 1
ATOM 651 O O . LYS A 1 91 ? 57.649 6.885 -76.074 1.00 69.81 91 LYS A O 1
ATOM 656 N N . ASN A 1 92 ? 58.232 8.950 -75.415 1.00 72.06 92 ASN A N 1
ATOM 657 C CA . ASN A 1 92 ? 59.020 8.515 -74.263 1.00 72.06 92 ASN A CA 1
ATOM 658 C C . ASN A 1 92 ? 58.177 8.282 -72.999 1.00 72.06 92 ASN A C 1
ATOM 660 O O . ASN A 1 92 ? 58.653 7.610 -72.087 1.00 72.06 92 ASN A O 1
ATOM 664 N N . LYS A 1 93 ? 56.942 8.803 -72.916 1.00 75.31 93 LYS A N 1
ATOM 665 C CA . LYS A 1 93 ? 56.087 8.611 -71.727 1.00 75.31 93 LYS A CA 1
ATOM 666 C C . LYS A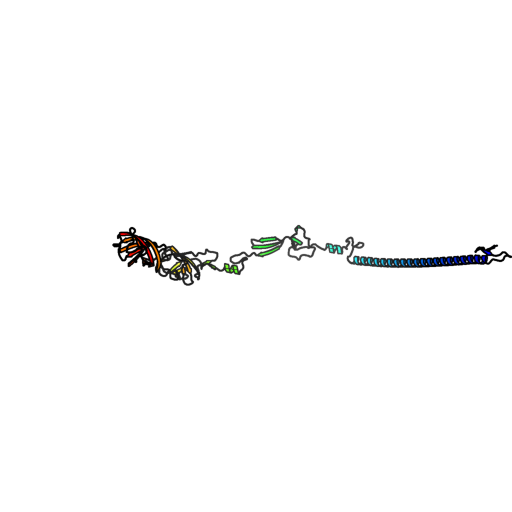 1 93 ? 55.505 7.203 -71.611 1.00 75.31 93 LYS A C 1
ATOM 668 O O . LYS A 1 93 ? 55.298 6.743 -70.493 1.00 75.31 93 LYS A O 1
ATOM 673 N N . VAL A 1 94 ? 55.237 6.528 -72.731 1.00 70.12 94 VAL A N 1
ATOM 674 C CA . VAL A 1 94 ? 54.707 5.155 -72.745 1.00 70.12 94 VAL A CA 1
ATOM 675 C C . VAL A 1 94 ? 55.351 4.364 -73.888 1.00 70.12 94 VAL A C 1
ATOM 677 O O . VAL A 1 94 ? 55.227 4.780 -75.042 1.00 70.12 94 VAL A O 1
ATOM 680 N N . PRO A 1 95 ? 55.997 3.214 -73.617 1.00 70.31 95 PRO A N 1
ATOM 681 C CA . PRO A 1 95 ? 56.506 2.339 -74.666 1.00 70.31 95 PRO A CA 1
ATOM 682 C C . PRO A 1 95 ? 55.376 1.834 -75.579 1.00 70.31 95 PRO A C 1
ATOM 684 O O . PRO A 1 95 ? 54.414 1.212 -75.121 1.00 70.31 95 PRO A O 1
ATOM 687 N N . VAL A 1 96 ? 55.511 2.052 -76.889 1.00 69.12 96 VAL A N 1
ATOM 688 C CA . VAL A 1 96 ? 54.570 1.570 -77.919 1.00 69.12 96 VAL A CA 1
ATOM 689 C C . VAL A 1 96 ? 55.190 0.460 -78.770 1.00 69.12 96 VAL A C 1
ATOM 691 O O . VAL A 1 96 ? 56.412 0.367 -78.901 1.00 69.12 96 VAL A O 1
ATOM 694 N N . GLU A 1 97 ? 54.359 -0.393 -79.371 1.00 70.31 97 GLU A N 1
ATOM 695 C CA . GLU A 1 97 ? 54.828 -1.391 -80.339 1.00 70.31 97 GLU A CA 1
ATOM 696 C C . GLU A 1 97 ? 55.485 -0.726 -81.565 1.00 70.31 97 GLU A C 1
ATOM 698 O O . GLU A 1 97 ? 55.050 0.320 -82.055 1.00 70.31 97 GLU A O 1
ATOM 703 N N . LYS A 1 98 ? 56.556 -1.343 -82.084 1.00 70.75 98 LYS A N 1
ATOM 704 C CA . LYS A 1 98 ? 57.331 -0.807 -83.213 1.00 70.75 98 LYS A CA 1
ATOM 705 C C . LYS A 1 98 ? 56.420 -0.548 -84.422 1.00 70.75 98 LYS A C 1
ATOM 707 O O . LYS A 1 98 ? 55.809 -1.471 -84.947 1.00 70.75 98 LYS A O 1
ATOM 712 N N . GLY A 1 99 ? 56.387 0.702 -84.890 1.00 68.25 99 GLY A N 1
ATOM 713 C CA . GLY A 1 99 ? 55.600 1.123 -86.056 1.00 68.25 99 GLY A CA 1
ATOM 714 C C . GLY A 1 99 ? 54.152 1.525 -85.756 1.00 68.25 99 GLY A C 1
ATOM 715 O O . GLY A 1 99 ? 53.418 1.816 -86.696 1.00 68.25 99 GLY A O 1
ATOM 716 N N . LYS A 1 100 ? 53.739 1.565 -84.482 1.00 65.88 100 LYS A N 1
ATOM 717 C CA . LYS A 1 100 ? 52.370 1.898 -84.067 1.00 65.88 100 LYS A CA 1
ATOM 718 C C . LYS A 1 100 ? 52.311 3.173 -83.214 1.00 65.88 100 LYS A C 1
ATOM 720 O O . LYS A 1 100 ? 53.279 3.531 -82.550 1.00 65.88 100 LYS A O 1
ATOM 725 N N . GLY A 1 101 ? 51.178 3.880 -83.268 1.00 64.06 101 GLY A N 1
ATOM 726 C CA . GLY A 1 101 ? 50.934 5.122 -82.522 1.00 64.06 101 GLY A CA 1
ATOM 727 C C . GLY A 1 101 ? 50.138 4.928 -81.223 1.00 64.06 101 GLY A C 1
ATOM 728 O O . GLY A 1 101 ? 49.516 3.887 -81.010 1.00 64.06 101 GLY A O 1
ATOM 729 N N . LEU A 1 102 ? 50.127 5.964 -80.373 1.00 63.44 102 LEU A N 1
ATOM 730 C CA . LEU A 1 102 ? 49.416 6.005 -79.080 1.00 63.44 102 LEU A CA 1
ATOM 731 C C . LEU A 1 102 ? 47.881 5.964 -79.208 1.00 63.44 102 LEU A C 1
ATOM 733 O O . LEU A 1 102 ? 47.208 5.491 -78.298 1.00 63.44 102 LEU A O 1
ATOM 737 N N . SER A 1 103 ? 47.324 6.434 -80.328 1.00 66.00 103 SER A N 1
ATOM 738 C CA . SER A 1 103 ? 45.875 6.578 -80.551 1.00 66.00 103 SER A CA 1
ATOM 739 C C . SER A 1 103 ? 45.108 5.258 -80.663 1.00 66.00 103 SER A C 1
ATOM 741 O O . SER A 1 103 ? 43.884 5.259 -80.637 1.00 66.00 103 SER A O 1
ATOM 743 N N . GLU A 1 104 ? 45.815 4.140 -80.803 1.00 60.84 104 GLU A N 1
ATOM 744 C CA . GLU A 1 104 ? 45.236 2.810 -81.012 1.00 60.84 104 GLU A CA 1
ATOM 745 C C . GLU A 1 104 ? 45.467 1.867 -79.813 1.00 60.84 104 GLU A C 1
ATOM 747 O O . GLU A 1 104 ? 45.329 0.656 -79.950 1.00 60.84 104 GLU A O 1
ATOM 752 N N . CYS A 1 105 ? 45.865 2.387 -78.640 1.00 57.69 105 CYS A N 1
ATOM 753 C CA . CYS A 1 105 ? 46.171 1.572 -77.448 1.00 57.69 105 CYS A CA 1
ATOM 754 C C . CYS A 1 105 ? 47.179 0.430 -77.722 1.00 57.69 105 CYS A C 1
ATOM 756 O O . CYS A 1 105 ? 47.152 -0.630 -77.093 1.00 57.69 105 CYS A O 1
ATOM 758 N N . ASN A 1 106 ? 48.102 0.639 -78.667 1.00 65.19 106 ASN A N 1
ATOM 759 C CA . ASN A 1 106 ? 49.119 -0.337 -79.065 1.00 65.19 106 ASN A CA 1
ATOM 760 C C . ASN A 1 106 ? 50.343 -0.291 -78.139 1.00 65.19 106 ASN A C 1
ATOM 762 O O . ASN A 1 106 ? 51.483 -0.111 -78.581 1.00 65.19 106 ASN A O 1
ATOM 766 N N . TYR A 1 107 ? 50.099 -0.416 -76.838 1.00 72.50 107 TYR A N 1
ATOM 767 C CA . TYR A 1 107 ? 51.155 -0.517 -75.838 1.00 72.50 107 TYR A CA 1
ATOM 768 C C . TYR A 1 107 ? 51.987 -1.780 -76.065 1.00 72.50 107 TYR A C 1
ATOM 770 O O . TYR A 1 107 ? 51.496 -2.760 -76.637 1.00 72.50 107 TYR A O 1
ATOM 778 N N . THR A 1 108 ? 53.241 -1.775 -75.611 1.00 74.25 108 THR A N 1
ATOM 779 C CA . THR A 1 108 ? 54.078 -2.980 -75.667 1.00 74.25 108 THR A CA 1
ATOM 780 C C . THR A 1 108 ? 53.420 -4.143 -74.927 1.00 74.25 108 THR A C 1
ATOM 782 O O . THR A 1 108 ? 52.591 -3.963 -74.033 1.00 74.25 108 THR A O 1
ATOM 785 N N . LYS A 1 109 ? 53.836 -5.369 -75.260 1.00 75.44 109 LYS A N 1
ATOM 786 C CA . LYS A 1 109 ? 53.425 -6.574 -74.528 1.00 75.44 109 LYS A CA 1
ATOM 787 C C . LYS A 1 109 ? 53.668 -6.443 -73.018 1.00 75.44 109 LYS A C 1
ATOM 789 O O . LYS A 1 109 ? 52.881 -6.957 -72.242 1.00 75.44 109 LYS A O 1
ATOM 794 N N . GLU A 1 110 ? 54.713 -5.731 -72.606 1.00 75.00 110 GLU A N 1
ATOM 795 C CA . GLU A 1 110 ? 55.030 -5.481 -71.198 1.00 75.00 110 GLU A CA 1
ATOM 796 C C . GLU A 1 110 ? 53.997 -4.579 -70.506 1.00 75.00 110 GLU A C 1
ATOM 798 O O . GLU A 1 110 ? 53.498 -4.934 -69.444 1.00 75.00 110 GLU A O 1
ATOM 803 N N . GLU A 1 111 ? 53.595 -3.469 -71.126 1.00 76.94 111 GLU A N 1
ATOM 804 C CA . GLU A 1 111 ? 52.543 -2.588 -70.591 1.00 76.94 111 GLU A CA 1
ATOM 805 C C . GLU A 1 111 ? 51.158 -3.252 -70.631 1.00 76.94 111 GLU A C 1
ATOM 807 O O . GLU A 1 111 ? 50.385 -3.161 -69.676 1.00 76.94 111 GLU A O 1
ATOM 812 N N . LYS A 1 112 ? 50.865 -4.019 -71.691 1.00 74.44 112 LYS A N 1
ATOM 813 C CA . LYS A 1 112 ? 49.667 -4.873 -71.750 1.00 74.44 112 LYS A CA 1
ATOM 814 C C . LYS A 1 112 ? 49.674 -5.921 -70.636 1.00 74.44 112 LYS A C 1
ATOM 816 O O . LYS A 1 112 ? 48.629 -6.173 -70.052 1.00 74.44 112 LYS A O 1
ATOM 821 N N . ASN A 1 113 ? 50.834 -6.491 -70.308 1.00 77.69 113 ASN A N 1
ATOM 822 C CA . ASN A 1 113 ? 50.976 -7.429 -69.196 1.00 77.69 113 ASN A CA 1
ATOM 823 C C . ASN A 1 113 ? 50.820 -6.742 -67.832 1.00 77.69 113 ASN A C 1
ATOM 825 O O . ASN A 1 113 ? 50.267 -7.362 -66.933 1.00 77.69 113 ASN A O 1
ATOM 829 N N . LYS A 1 114 ? 51.256 -5.485 -67.664 1.00 77.50 114 LYS A N 1
ATOM 830 C CA . LYS A 1 114 ? 50.992 -4.710 -66.437 1.00 77.50 114 LYS A CA 1
ATOM 831 C C . LYS A 1 114 ? 49.495 -4.492 -66.241 1.00 77.50 114 LYS A C 1
ATOM 833 O O . LYS A 1 114 ? 48.999 -4.742 -65.153 1.00 77.50 114 LYS A O 1
ATOM 838 N N . LEU A 1 115 ? 48.773 -4.108 -67.298 1.00 74.25 115 LEU A N 1
ATOM 839 C CA . LEU A 1 115 ? 47.319 -3.921 -67.256 1.00 74.25 115 LEU A CA 1
ATOM 840 C C . LEU A 1 115 ? 46.564 -5.245 -67.061 1.00 74.25 115 LEU A C 1
ATOM 842 O O . LEU A 1 115 ? 45.671 -5.319 -66.226 1.00 74.25 115 LEU A O 1
ATOM 846 N N . ALA A 1 116 ? 46.950 -6.301 -67.781 1.00 72.00 116 ALA A N 1
ATOM 847 C CA . ALA A 1 116 ? 46.394 -7.645 -67.607 1.00 72.00 116 ALA A CA 1
ATOM 848 C C . ALA A 1 116 ? 46.762 -8.271 -66.248 1.00 72.00 116 ALA A C 1
ATOM 850 O O . ALA A 1 116 ? 46.091 -9.189 -65.785 1.00 72.00 116 ALA A O 1
ATOM 851 N N . GLY A 1 117 ? 47.835 -7.783 -65.620 1.00 69.38 117 GLY A N 1
ATOM 852 C CA . GLY A 1 117 ? 48.273 -8.157 -64.281 1.00 69.38 117 GLY A CA 1
ATOM 853 C C . GLY A 1 117 ? 47.534 -7.427 -63.159 1.00 69.38 117 GLY A C 1
ATOM 854 O O . GLY A 1 117 ? 47.652 -7.855 -62.014 1.00 69.38 117 GLY A O 1
ATOM 855 N N . ILE A 1 118 ? 46.758 -6.373 -63.455 1.00 74.44 118 ILE A N 1
ATOM 856 C CA . ILE A 1 118 ? 45.840 -5.773 -62.480 1.00 74.44 118 ILE A CA 1
ATOM 857 C C . ILE A 1 118 ? 44.689 -6.754 -62.280 1.00 74.44 118 ILE A C 1
ATOM 859 O O . ILE A 1 118 ? 43.787 -6.868 -63.109 1.00 74.44 118 ILE A O 1
ATOM 863 N N . GLN A 1 119 ? 44.739 -7.490 -61.177 1.00 72.31 119 GLN A N 1
ATOM 864 C CA . GLN A 1 119 ? 43.702 -8.448 -60.830 1.00 72.31 119 GLN A CA 1
ATOM 865 C C . GLN A 1 119 ? 42.563 -7.750 -60.081 1.00 72.31 119 GLN A C 1
ATOM 867 O O . GLN A 1 119 ? 42.746 -6.731 -59.405 1.00 72.31 119 GLN A O 1
ATOM 872 N N . THR A 1 120 ? 41.361 -8.308 -60.202 1.00 74.31 120 THR A N 1
ATOM 873 C CA . THR A 1 120 ? 40.280 -8.004 -59.263 1.00 74.31 120 THR A CA 1
ATOM 874 C C . THR A 1 120 ? 40.744 -8.357 -57.859 1.00 74.31 120 THR A C 1
ATOM 876 O O . THR A 1 120 ? 41.500 -9.317 -57.689 1.00 74.31 120 THR A O 1
ATOM 879 N N . MET A 1 121 ? 40.284 -7.603 -56.864 1.00 78.38 121 MET A N 1
ATOM 880 C CA . MET A 1 121 ? 40.511 -7.933 -55.463 1.00 78.38 121 MET A CA 1
ATOM 881 C C . MET A 1 121 ? 40.178 -9.412 -55.243 1.00 78.38 121 MET A C 1
ATOM 883 O O . MET A 1 121 ? 39.048 -9.845 -55.465 1.00 78.38 121 MET A O 1
ATOM 887 N N . GLN A 1 122 ? 41.180 -10.187 -54.836 1.00 72.69 122 GLN A N 1
ATOM 888 C CA . GLN A 1 122 ? 40.978 -11.548 -54.366 1.00 72.69 122 GLN A CA 1
ATOM 889 C C . GLN A 1 122 ? 40.839 -11.458 -52.864 1.00 72.69 122 GLN A C 1
ATOM 891 O O . GLN A 1 122 ? 41.817 -11.300 -52.127 1.00 72.69 122 GLN A O 1
ATOM 896 N N . GLY A 1 123 ? 39.585 -11.451 -52.443 1.00 68.88 123 GLY A N 1
ATOM 897 C CA . GLY A 1 123 ? 39.270 -11.480 -51.043 1.00 68.88 123 GLY A CA 1
ATOM 898 C C . GLY A 1 123 ? 39.598 -12.814 -50.380 1.00 68.88 123 GLY A C 1
ATOM 899 O O . GLY A 1 123 ? 39.897 -13.807 -51.038 1.00 68.88 123 GLY A O 1
ATOM 900 N N . THR A 1 124 ? 39.530 -12.813 -49.058 1.00 71.31 124 THR A N 1
ATOM 901 C CA . THR A 1 124 ? 39.808 -13.943 -48.164 1.00 71.31 124 THR A CA 1
ATOM 902 C C . THR A 1 124 ? 38.590 -14.189 -47.278 1.00 71.31 124 THR A C 1
ATOM 904 O O . THR A 1 124 ? 37.881 -13.242 -46.913 1.00 71.31 124 THR A O 1
ATOM 907 N N . ASP A 1 125 ? 38.337 -15.449 -46.940 1.00 66.88 125 ASP A N 1
ATOM 908 C CA . ASP A 1 125 ? 37.281 -15.886 -46.023 1.00 66.88 125 ASP A CA 1
ATOM 909 C C . ASP A 1 125 ? 37.743 -15.972 -44.557 1.00 66.88 125 ASP A C 1
ATOM 911 O O . ASP A 1 125 ? 36.928 -16.281 -43.689 1.00 66.88 125 ASP A O 1
ATOM 915 N N . GLY A 1 126 ? 38.992 -15.586 -44.251 1.00 64.94 126 GLY A N 1
ATOM 916 C CA . GLY A 1 126 ? 39.371 -15.193 -42.888 1.00 64.94 126 GLY A CA 1
ATOM 917 C C . GLY A 1 126 ? 40.722 -15.667 -42.353 1.00 64.94 126 GLY A C 1
ATOM 918 O O . GLY A 1 126 ? 41.053 -15.283 -41.234 1.00 64.94 126 GLY A O 1
ATOM 919 N N . GLU A 1 127 ? 41.516 -16.445 -43.098 1.00 63.59 127 GLU A N 1
ATOM 920 C CA . GLU A 1 127 ? 42.803 -16.963 -42.581 1.00 63.59 127 GLU A CA 1
ATOM 921 C C . GLU A 1 127 ? 44.054 -16.375 -43.259 1.00 63.59 127 GLU A C 1
ATOM 923 O O . GLU A 1 127 ? 45.106 -16.271 -42.626 1.00 63.59 127 GLU A O 1
ATOM 928 N N . GLU A 1 128 ? 43.951 -15.908 -44.505 1.00 69.56 128 GLU A N 1
ATOM 929 C CA . GLU A 1 128 ? 45.061 -15.267 -45.228 1.00 69.56 128 GLU A CA 1
ATOM 930 C C . GLU A 1 128 ? 44.844 -13.759 -45.404 1.00 69.56 128 GLU A C 1
ATOM 932 O O . GLU A 1 128 ? 43.706 -13.295 -45.436 1.00 69.56 128 GLU A O 1
ATOM 937 N N . ASN A 1 129 ? 45.924 -12.984 -45.574 1.00 73.75 129 ASN A N 1
ATOM 938 C CA . ASN A 1 129 ? 45.818 -11.574 -45.958 1.00 73.75 129 ASN A CA 1
ATOM 939 C C . ASN A 1 129 ? 45.150 -11.459 -47.337 1.00 73.75 129 ASN A C 1
ATOM 941 O O . ASN A 1 129 ? 45.593 -12.093 -48.296 1.00 73.75 129 ASN A O 1
ATOM 945 N N . GLY A 1 130 ? 44.131 -10.602 -47.456 1.00 70.56 130 GLY A N 1
ATOM 946 C CA . GLY A 1 130 ? 43.575 -10.242 -48.761 1.00 70.56 130 GLY A CA 1
ATOM 947 C C . GLY A 1 130 ? 44.658 -9.651 -49.668 1.00 70.56 130 GLY A C 1
ATOM 948 O O . GLY A 1 130 ? 45.560 -8.954 -49.196 1.00 70.56 130 GLY A O 1
ATOM 949 N N . LYS A 1 131 ? 44.583 -9.935 -50.969 1.00 74.31 131 LYS A N 1
ATOM 950 C CA . LYS A 1 131 ? 45.519 -9.372 -51.950 1.00 74.31 131 LYS A CA 1
ATOM 951 C C . LYS A 1 131 ? 44.980 -8.051 -52.487 1.00 74.31 131 LYS A C 1
ATOM 953 O O . LYS A 1 131 ? 43.778 -7.903 -52.706 1.00 74.31 131 LYS A O 1
ATOM 958 N N . GLU A 1 132 ? 45.878 -7.099 -52.710 1.00 75.25 132 GLU A N 1
ATOM 959 C CA . GLU A 1 132 ? 45.560 -5.849 -53.401 1.00 75.25 132 GLU A CA 1
ATOM 960 C C . GLU A 1 132 ? 44.944 -6.107 -54.788 1.00 75.25 132 GLU A C 1
ATOM 962 O O . GLU A 1 132 ? 45.333 -7.033 -55.498 1.00 75.25 132 GLU A O 1
ATOM 967 N N . GLY A 1 133 ? 43.965 -5.292 -55.180 1.00 76.94 133 GLY A N 1
ATOM 968 C CA . GLY A 1 133 ? 43.296 -5.423 -56.471 1.00 76.94 133 GLY A CA 1
ATOM 969 C C . GLY A 1 133 ? 42.153 -4.429 -56.643 1.00 76.94 133 GLY A C 1
ATOM 970 O O . GLY A 1 133 ? 41.857 -3.632 -55.751 1.00 76.94 133 GLY A O 1
ATOM 971 N N . LEU A 1 134 ? 41.504 -4.472 -57.807 1.00 81.12 134 LEU A N 1
ATOM 972 C CA . LEU A 1 134 ? 40.338 -3.632 -58.090 1.00 81.12 134 LEU A CA 1
ATOM 973 C C . LEU A 1 134 ? 39.130 -4.105 -57.275 1.00 81.12 134 LEU A C 1
ATOM 975 O O . LEU A 1 134 ? 38.739 -5.269 -57.372 1.00 81.12 134 LEU A O 1
ATOM 979 N N . VAL A 1 135 ? 38.531 -3.204 -56.496 1.00 83.62 135 VAL A N 1
ATOM 980 C CA . VAL A 1 135 ? 37.296 -3.494 -55.757 1.00 83.62 135 VAL A CA 1
ATOM 981 C C . VAL A 1 135 ? 36.095 -3.539 -56.714 1.00 83.62 135 VAL A C 1
ATOM 983 O O . VAL A 1 135 ? 36.008 -2.688 -57.605 1.00 83.62 135 VAL A O 1
ATOM 986 N N . PRO A 1 136 ? 35.163 -4.498 -56.564 1.00 85.38 136 PRO A N 1
ATOM 987 C CA . PRO A 1 136 ? 33.937 -4.522 -57.358 1.00 85.38 136 PRO A CA 1
ATOM 988 C C . PRO A 1 136 ? 33.090 -3.268 -57.124 1.00 85.38 136 PRO A C 1
ATOM 990 O O . PRO A 1 136 ? 32.870 -2.862 -55.980 1.00 85.38 136 PRO A O 1
ATOM 993 N N . ALA A 1 137 ? 32.596 -2.663 -58.203 1.00 87.19 137 ALA A N 1
ATOM 994 C CA . ALA A 1 137 ? 31.654 -1.553 -58.107 1.00 87.19 137 ALA A CA 1
ATOM 995 C C . ALA A 1 137 ? 30.308 -2.052 -57.544 1.00 87.19 137 ALA A C 1
ATOM 997 O O . ALA A 1 137 ? 29.903 -3.157 -57.899 1.00 87.19 137 ALA A O 1
ATOM 998 N N . PRO A 1 138 ? 29.626 -1.274 -56.685 1.00 88.88 138 PRO A N 1
ATOM 999 C CA . PRO A 1 138 ? 28.312 -1.655 -56.180 1.00 88.88 138 PRO A CA 1
ATOM 1000 C C . PRO A 1 138 ? 27.259 -1.587 -57.293 1.00 88.88 138 PRO A C 1
ATOM 1002 O O . PRO A 1 138 ? 27.213 -0.620 -58.060 1.00 88.88 138 PRO A O 1
ATOM 1005 N N . GLU A 1 139 ? 26.396 -2.595 -57.354 1.00 91.06 139 GLU A N 1
ATOM 1006 C CA . GLU A 1 139 ? 25.178 -2.598 -58.162 1.00 91.06 139 GLU A CA 1
ATOM 1007 C C . GLU A 1 139 ? 24.019 -1.925 -57.403 1.00 91.06 139 GLU A C 1
ATOM 1009 O O . GLU A 1 139 ? 24.122 -1.593 -56.221 1.00 91.06 139 GLU A O 1
ATOM 1014 N N . ALA A 1 140 ? 22.888 -1.687 -58.074 1.00 89.81 140 ALA A N 1
ATOM 1015 C CA . ALA A 1 140 ? 21.730 -1.049 -57.437 1.00 89.81 140 ALA A CA 1
ATOM 1016 C C . ALA A 1 140 ? 21.187 -1.862 -56.243 1.00 89.81 140 ALA A C 1
ATOM 1018 O O . ALA A 1 140 ? 20.769 -1.275 -55.244 1.00 89.81 140 ALA A O 1
ATOM 1019 N N . ASP A 1 141 ? 21.249 -3.193 -56.332 1.00 88.31 141 ASP A N 1
ATOM 1020 C CA . ASP A 1 141 ? 20.804 -4.117 -55.283 1.00 88.31 141 ASP A CA 1
ATOM 1021 C C . ASP A 1 141 ? 21.784 -4.188 -54.094 1.00 88.31 141 ASP A C 1
ATOM 1023 O O . ASP A 1 141 ? 21.420 -4.669 -53.022 1.00 88.31 141 ASP A O 1
ATOM 1027 N N . ASP A 1 142 ? 22.995 -3.632 -54.232 1.00 89.19 142 ASP A N 1
ATOM 1028 C CA . ASP A 1 142 ? 23.980 -3.525 -53.146 1.00 89.19 142 ASP A CA 1
ATOM 1029 C C . ASP A 1 142 ? 23.721 -2.320 -52.224 1.00 89.19 142 ASP A C 1
ATOM 1031 O O . ASP A 1 142 ? 24.493 -2.045 -51.299 1.00 89.19 142 ASP A O 1
ATOM 1035 N N . ALA A 1 143 ? 22.632 -1.577 -52.442 1.00 85.44 143 ALA A N 1
ATOM 1036 C CA . ALA A 1 143 ? 22.247 -0.461 -51.591 1.00 85.44 143 ALA A CA 1
ATOM 1037 C C . ALA A 1 143 ? 22.022 -0.917 -50.133 1.00 85.44 143 ALA A C 1
ATOM 1039 O O . ALA A 1 143 ? 21.051 -1.599 -49.813 1.00 85.44 143 ALA A O 1
ATOM 1040 N N . GLY A 1 144 ? 22.914 -0.499 -49.227 1.00 83.88 144 GLY A N 1
ATOM 1041 C CA . GLY A 1 144 ? 22.890 -0.881 -47.805 1.00 83.88 144 GLY A CA 1
ATOM 1042 C C . GLY A 1 144 ? 23.762 -2.093 -47.451 1.00 83.88 144 GLY A C 1
ATOM 1043 O O . GLY A 1 144 ? 23.848 -2.454 -46.276 1.00 83.88 144 GLY A O 1
ATOM 1044 N N . SER A 1 145 ? 24.434 -2.682 -48.438 1.00 89.56 145 SER A N 1
ATOM 1045 C CA . SER A 1 145 ? 25.468 -3.700 -48.255 1.00 89.56 145 SER A CA 1
ATOM 1046 C C . SER A 1 145 ? 26.845 -3.067 -48.029 1.00 89.56 145 SER A C 1
ATOM 1048 O O . SER A 1 145 ? 27.085 -1.898 -48.332 1.00 89.56 145 SER A O 1
ATOM 1050 N N . PHE A 1 146 ? 27.781 -3.860 -47.513 1.00 87.94 146 PHE A N 1
ATOM 1051 C CA . PHE A 1 146 ? 29.183 -3.482 -47.338 1.00 87.94 146 PHE A CA 1
ATOM 1052 C C . PHE A 1 146 ? 30.070 -4.437 -48.135 1.00 87.94 146 PHE A C 1
ATOM 1054 O O . PHE A 1 146 ? 29.735 -5.613 -48.289 1.00 87.94 146 PHE A O 1
ATOM 1061 N N . LEU A 1 147 ? 31.207 -3.950 -48.634 1.00 85.94 147 LEU A N 1
ATOM 1062 C CA . LEU A 1 147 ? 32.175 -4.802 -49.317 1.00 85.94 147 LEU A CA 1
ATOM 1063 C C . LEU A 1 147 ? 32.878 -5.697 -48.287 1.00 85.94 147 LEU A C 1
ATOM 1065 O O . LEU A 1 147 ? 33.634 -5.211 -47.445 1.00 85.94 147 LEU A O 1
ATOM 1069 N N . HIS A 1 148 ? 32.609 -6.999 -48.345 1.00 81.00 148 HIS A N 1
ATOM 1070 C CA . HIS A 1 148 ? 33.201 -7.991 -47.454 1.00 81.00 148 HIS A CA 1
ATOM 1071 C C . HIS A 1 148 ? 34.649 -8.314 -47.855 1.00 81.00 148 HIS A C 1
ATOM 1073 O O . HIS A 1 148 ? 35.047 -8.130 -49.009 1.00 81.00 148 HIS A O 1
ATOM 1079 N N . SER A 1 149 ? 35.436 -8.859 -46.919 1.00 75.19 149 SER A N 1
ATOM 1080 C CA . SER A 1 149 ? 36.834 -9.239 -47.161 1.00 75.19 149 SER A CA 1
ATOM 1081 C C . SER A 1 149 ? 36.995 -10.268 -48.270 1.00 75.19 149 SER A C 1
ATOM 1083 O O . SER A 1 149 ? 38.086 -10.348 -48.810 1.00 75.19 149 SER A O 1
ATOM 1085 N N . SER A 1 150 ? 35.940 -11.015 -48.617 1.00 76.25 150 SER A N 1
ATOM 1086 C CA . SER A 1 150 ? 35.879 -11.969 -49.733 1.00 76.25 150 SER A CA 1
ATOM 1087 C C . SER A 1 150 ? 35.773 -11.310 -51.117 1.00 76.25 150 SER A C 1
ATOM 1089 O O . SER A 1 150 ? 35.818 -12.008 -52.124 1.00 76.25 150 SER A O 1
ATOM 1091 N N . GLY A 1 151 ? 35.652 -9.979 -51.189 1.00 80.12 151 GLY A N 1
ATOM 1092 C CA . GLY A 1 151 ? 35.460 -9.258 -52.449 1.00 80.12 151 GLY A CA 1
ATOM 1093 C C . GLY A 1 151 ? 34.021 -9.330 -52.963 1.00 80.12 151 GLY A C 1
ATOM 1094 O O . GLY A 1 151 ? 33.789 -9.209 -54.159 1.00 80.12 151 GLY A O 1
ATOM 1095 N N . THR A 1 152 ? 33.045 -9.549 -52.080 1.00 85.44 152 THR A N 1
ATOM 1096 C CA . THR A 1 152 ? 31.615 -9.583 -52.424 1.00 85.44 152 THR A CA 1
ATOM 1097 C C . THR A 1 152 ? 30.864 -8.585 -51.555 1.00 85.44 152 THR A C 1
ATOM 1099 O O . THR A 1 152 ? 31.151 -8.464 -50.364 1.00 85.44 152 THR A O 1
ATOM 1102 N N . TRP A 1 153 ? 29.896 -7.874 -52.125 1.00 87.62 153 TRP A N 1
ATOM 1103 C CA . TRP A 1 153 ? 28.975 -7.051 -51.347 1.00 87.62 153 TRP A CA 1
ATOM 1104 C C . TRP A 1 153 ? 28.064 -7.951 -50.506 1.00 87.62 153 TRP A C 1
ATOM 1106 O O . TRP A 1 153 ? 27.583 -8.982 -50.972 1.00 87.62 153 TRP A O 1
ATOM 1116 N N . SER A 1 154 ? 27.900 -7.633 -49.224 1.00 88.75 154 SER A N 1
ATOM 1117 C CA . SER A 1 154 ? 27.085 -8.426 -48.298 1.00 88.75 154 SER A CA 1
ATOM 1118 C C . SER A 1 154 ? 26.224 -7.535 -47.404 1.00 88.75 154 SER A C 1
ATOM 1120 O O . SER A 1 154 ? 26.708 -6.501 -46.930 1.00 88.75 154 SER A O 1
ATOM 1122 N N . PRO A 1 155 ? 24.966 -7.930 -47.140 1.00 90.69 155 PRO A N 1
ATOM 1123 C CA . PRO A 1 155 ? 24.093 -7.189 -46.248 1.00 90.69 155 PRO A CA 1
ATOM 1124 C C . PRO A 1 155 ? 24.526 -7.367 -44.790 1.00 90.69 155 PRO A C 1
ATOM 1126 O O . PRO A 1 155 ? 25.185 -8.344 -44.425 1.00 90.69 155 PRO A O 1
ATOM 1129 N N . ILE A 1 156 ? 24.091 -6.435 -43.948 1.00 89.75 156 ILE A N 1
ATOM 1130 C CA . ILE A 1 156 ? 24.163 -6.549 -42.491 1.00 89.75 156 ILE A CA 1
ATOM 1131 C C . ILE A 1 156 ? 22.741 -6.686 -41.950 1.00 89.75 156 ILE A C 1
ATOM 1133 O O . ILE A 1 156 ? 21.846 -5.948 -42.360 1.00 89.75 156 ILE A O 1
ATOM 1137 N N . TRP A 1 157 ? 22.527 -7.602 -41.007 1.00 88.94 157 TRP A N 1
ATOM 1138 C CA . TRP A 1 157 ? 21.231 -7.786 -40.350 1.00 88.94 157 TRP A CA 1
ATOM 1139 C C . TRP A 1 157 ? 21.376 -8.027 -38.847 1.00 88.94 157 TRP A C 1
ATOM 1141 O O . TRP A 1 157 ? 22.468 -8.268 -38.329 1.00 88.94 157 TRP A O 1
ATOM 1151 N N . LEU A 1 158 ? 20.256 -7.917 -38.130 1.00 90.81 158 LEU A N 1
ATOM 1152 C CA . LEU A 1 158 ? 20.191 -8.209 -36.703 1.00 90.81 158 LEU A CA 1
ATOM 1153 C C . LEU A 1 158 ? 19.605 -9.600 -36.477 1.00 90.81 158 LEU A C 1
ATOM 1155 O O . LEU A 1 158 ? 18.558 -9.936 -37.027 1.00 90.81 158 LEU A O 1
ATOM 1159 N N . GLU A 1 159 ? 20.237 -10.370 -35.598 1.00 90.94 159 GLU A N 1
ATOM 1160 C CA . GLU A 1 159 ? 19.721 -11.655 -35.130 1.00 90.94 159 GLU A CA 1
ATOM 1161 C C . GLU A 1 159 ? 19.593 -11.651 -33.612 1.00 90.94 159 GLU A C 1
ATOM 1163 O O . GLU A 1 159 ? 20.526 -11.274 -32.898 1.00 90.94 159 GLU A O 1
ATOM 1168 N N . TYR A 1 160 ? 18.460 -12.131 -33.104 1.00 87.88 160 TYR A N 1
ATOM 1169 C CA . TYR A 1 160 ? 18.331 -12.457 -31.690 1.00 87.88 160 TYR A CA 1
ATOM 1170 C C . TYR A 1 160 ? 18.589 -13.947 -31.481 1.00 87.88 160 TYR A C 1
ATOM 1172 O O . TYR A 1 160 ? 17.839 -14.796 -31.962 1.00 87.88 160 TYR A O 1
ATOM 1180 N N . VAL A 1 161 ? 19.645 -14.277 -30.741 1.00 85.81 161 VAL A N 1
ATOM 1181 C CA . VAL A 1 161 ? 20.006 -15.667 -30.450 1.00 85.81 161 VAL A CA 1
ATOM 1182 C C . VAL A 1 161 ? 19.453 -16.045 -29.087 1.00 85.81 161 VAL A C 1
ATOM 1184 O O . VAL A 1 161 ? 20.110 -15.832 -28.072 1.00 85.81 161 VAL A O 1
ATOM 1187 N N . THR A 1 162 ? 18.260 -16.638 -29.050 1.00 82.56 162 THR A N 1
ATOM 1188 C CA . THR A 1 162 ? 17.543 -16.953 -27.801 1.00 82.56 162 THR A CA 1
ATOM 1189 C C . THR A 1 162 ? 18.345 -17.844 -26.848 1.00 82.56 162 THR A C 1
ATOM 1191 O O . THR A 1 162 ? 18.385 -17.579 -25.651 1.00 82.56 162 THR A O 1
ATOM 1194 N N . ALA A 1 163 ? 19.034 -18.870 -27.363 1.00 80.56 163 ALA A N 1
ATOM 1195 C CA . ALA A 1 163 ? 19.803 -19.807 -26.536 1.00 80.56 163 ALA A CA 1
ATOM 1196 C C . ALA A 1 163 ? 21.020 -19.154 -25.853 1.00 80.56 163 ALA A C 1
ATOM 1198 O O . ALA A 1 163 ? 21.359 -19.507 -24.727 1.00 80.56 163 ALA A O 1
ATOM 1199 N N . ALA A 1 164 ? 21.657 -18.192 -26.527 1.00 76.06 164 ALA A N 1
ATOM 1200 C CA . ALA A 1 164 ? 22.817 -17.462 -26.015 1.00 76.06 164 ALA A CA 1
ATOM 1201 C C . ALA A 1 164 ? 22.449 -16.100 -25.397 1.00 7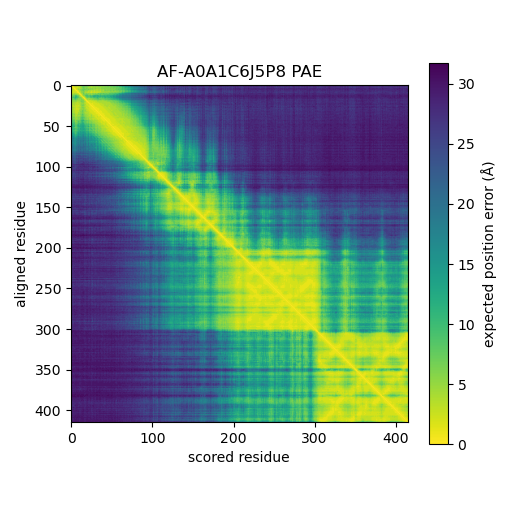6.06 164 ALA A C 1
ATOM 1203 O O . ALA A 1 164 ? 23.292 -15.467 -24.769 1.00 76.06 164 ALA A O 1
ATOM 1204 N N . ARG A 1 165 ? 21.197 -15.656 -25.571 1.00 77.94 165 ARG A N 1
ATOM 1205 C CA . ARG A 1 165 ? 20.636 -14.382 -25.088 1.00 77.94 165 ARG A CA 1
ATOM 1206 C C . ARG A 1 165 ? 21.422 -13.161 -25.577 1.00 77.94 165 ARG A C 1
ATOM 1208 O O . ARG A 1 165 ? 21.688 -12.217 -24.835 1.00 77.94 165 ARG A O 1
ATOM 1215 N N . LEU A 1 166 ? 21.806 -13.194 -26.851 1.00 85.75 166 LEU A N 1
ATOM 1216 C CA . LEU A 1 166 ? 22.592 -12.145 -27.504 1.00 85.75 166 LEU A CA 1
ATOM 1217 C C . LEU A 1 166 ? 21.774 -11.473 -28.601 1.00 85.75 166 LEU A C 1
ATOM 1219 O O . LEU A 1 166 ? 21.026 -12.147 -29.312 1.00 85.75 166 LEU A O 1
ATOM 1223 N N . MET A 1 167 ? 22.000 -10.175 -28.793 1.00 89.06 167 MET A N 1
ATOM 1224 C CA . MET A 1 167 ? 21.733 -9.531 -30.078 1.00 89.06 167 MET A CA 1
ATOM 1225 C C . MET A 1 167 ? 23.020 -9.553 -30.883 1.00 89.06 167 MET A C 1
ATOM 1227 O O . MET A 1 167 ? 24.065 -9.106 -30.405 1.00 89.06 167 MET A O 1
ATOM 1231 N N . LYS A 1 168 ? 22.947 -10.075 -32.101 1.00 90.12 168 LYS A N 1
ATOM 1232 C CA . LYS A 1 168 ? 24.052 -10.063 -33.049 1.00 90.12 168 LYS A CA 1
ATOM 1233 C C . LYS A 1 168 ? 23.779 -9.049 -34.140 1.00 90.12 168 LYS A C 1
ATOM 1235 O O . LYS A 1 168 ? 22.666 -8.975 -34.649 1.00 90.12 168 LYS A O 1
ATOM 1240 N N . VAL A 1 169 ? 24.821 -8.323 -34.513 1.00 90.19 169 VAL A N 1
ATOM 1241 C CA . VAL A 1 169 ? 24.942 -7.727 -35.839 1.00 90.19 169 VAL A CA 1
ATOM 1242 C C . VAL A 1 169 ? 25.705 -8.749 -36.673 1.00 90.19 169 VAL A C 1
ATOM 1244 O O . VAL A 1 169 ? 26.863 -9.048 -36.371 1.00 90.19 169 VAL A O 1
ATOM 1247 N N . ALA A 1 170 ? 25.028 -9.351 -37.643 1.00 88.38 170 ALA A N 1
ATOM 1248 C CA . ALA A 1 170 ? 25.540 -10.445 -38.455 1.00 88.38 170 ALA A CA 1
ATOM 1249 C C . ALA A 1 170 ? 25.774 -10.000 -39.902 1.00 88.38 170 ALA A C 1
ATOM 1251 O O . ALA A 1 170 ? 25.126 -9.077 -40.400 1.00 88.38 170 ALA A O 1
ATOM 1252 N N . TRP A 1 171 ? 26.716 -10.676 -40.548 1.00 87.81 171 TRP A N 1
ATOM 1253 C CA . TRP A 1 171 ? 26.997 -10.610 -41.976 1.00 87.81 171 TRP A CA 1
ATOM 1254 C C . TRP A 1 171 ? 27.416 -12.004 -42.457 1.00 87.81 171 TRP A C 1
ATOM 1256 O O . TRP A 1 171 ? 27.646 -12.921 -41.663 1.00 87.81 171 TRP A O 1
ATOM 1266 N N . ASN A 1 172 ? 27.525 -12.197 -43.768 1.00 81.19 172 ASN A N 1
ATOM 1267 C CA . ASN A 1 172 ? 27.965 -13.479 -44.314 1.00 81.19 172 ASN A CA 1
ATOM 1268 C C . ASN A 1 172 ? 29.390 -13.805 -43.835 1.00 81.19 172 ASN A C 1
ATOM 1270 O O . ASN A 1 172 ? 30.324 -13.066 -44.128 1.00 81.19 172 ASN A O 1
ATOM 1274 N N . GLY A 1 173 ? 29.553 -14.908 -43.098 1.00 76.12 173 GLY A N 1
ATOM 1275 C CA . GLY A 1 173 ? 30.856 -15.370 -42.602 1.00 76.12 173 GLY A CA 1
ATOM 1276 C C . GLY A 1 173 ? 31.310 -14.771 -41.265 1.00 76.12 173 GLY A C 1
ATOM 1277 O O . GLY A 1 173 ? 32.372 -15.147 -40.776 1.00 76.12 173 GLY A O 1
ATOM 1278 N N . GLY A 1 174 ? 30.526 -13.896 -40.623 1.00 81.75 174 GLY A N 1
ATOM 1279 C CA . GLY A 1 174 ? 30.911 -13.322 -39.332 1.00 81.75 174 GLY A CA 1
ATOM 1280 C C . GLY A 1 174 ? 29.774 -12.663 -38.555 1.00 81.75 174 GLY A C 1
ATOM 1281 O O . GLY A 1 174 ? 28.681 -12.418 -39.057 1.00 81.75 174 GLY A O 1
ATOM 1282 N N . SER A 1 175 ? 30.023 -12.387 -37.276 1.00 87.62 175 SER A N 1
ATOM 1283 C CA . SER A 1 175 ? 29.077 -11.641 -36.446 1.00 87.62 175 SER A CA 1
ATOM 1284 C C . SER A 1 175 ? 29.782 -10.948 -35.291 1.00 87.62 175 SER A C 1
ATOM 1286 O O . SER A 1 175 ? 30.730 -11.494 -34.726 1.00 87.62 175 SER A O 1
ATOM 1288 N N . SER A 1 176 ? 29.243 -9.804 -34.885 1.00 88.25 176 SER A N 1
ATOM 1289 C CA . SER A 1 176 ? 29.556 -9.153 -33.614 1.00 88.25 176 SER A CA 1
ATOM 1290 C C . SER A 1 176 ? 28.342 -9.241 -32.702 1.00 88.25 176 SER A C 1
ATOM 1292 O O . SER A 1 176 ? 27.220 -8.972 -33.129 1.00 88.25 176 SER A O 1
ATOM 1294 N N . ALA A 1 177 ? 28.546 -9.617 -31.442 1.00 89.50 177 ALA A N 1
ATOM 1295 C CA . ALA A 1 177 ? 27.457 -9.851 -30.502 1.00 89.50 177 ALA A CA 1
ATOM 1296 C C . ALA A 1 177 ? 27.547 -8.933 -29.281 1.00 89.50 177 ALA A C 1
ATOM 1298 O O . ALA A 1 177 ? 28.626 -8.721 -28.731 1.00 89.50 177 ALA A O 1
ATOM 1299 N N . VAL A 1 178 ? 26.392 -8.456 -28.822 1.00 87.56 178 VAL A N 1
ATOM 1300 C CA . VAL A 1 178 ? 26.225 -7.809 -27.518 1.00 87.56 178 VAL A CA 1
ATOM 1301 C C . VAL A 1 178 ? 25.348 -8.706 -26.650 1.00 87.56 178 VAL A C 1
ATOM 1303 O O . VAL A 1 178 ? 24.283 -9.162 -27.074 1.00 87.56 178 VAL A O 1
ATOM 1306 N N . ILE A 1 179 ? 25.805 -8.968 -25.425 1.00 82.38 179 ILE A N 1
ATOM 1307 C CA . ILE A 1 179 ? 25.026 -9.704 -24.427 1.00 82.38 179 ILE A CA 1
ATOM 1308 C C . ILE A 1 179 ? 23.874 -8.819 -23.964 1.00 82.38 179 ILE A C 1
ATOM 1310 O O . ILE A 1 179 ? 24.118 -7.703 -23.507 1.00 82.38 179 ILE A O 1
ATOM 1314 N N . ILE A 1 180 ? 22.635 -9.316 -24.040 1.00 81.31 180 ILE A N 1
ATOM 1315 C CA . ILE A 1 180 ? 21.531 -8.718 -23.289 1.00 81.31 180 ILE A CA 1
ATOM 1316 C C . ILE A 1 180 ? 21.505 -9.416 -21.927 1.00 81.31 180 ILE A C 1
ATOM 1318 O O . ILE A 1 180 ? 21.121 -10.585 -21.850 1.00 81.31 180 ILE A O 1
ATOM 1322 N N . PRO A 1 181 ? 21.926 -8.750 -20.842 1.00 76.12 181 PRO A N 1
ATOM 1323 C CA . PRO A 1 181 ? 21.878 -9.357 -19.526 1.00 76.12 181 PRO A CA 1
ATOM 1324 C C . PRO A 1 181 ? 20.412 -9.507 -19.098 1.00 76.12 181 PRO A C 1
ATOM 1326 O O . PRO A 1 181 ? 19.661 -8.534 -19.020 1.00 76.12 181 PRO A O 1
ATOM 1329 N N . GLU A 1 182 ? 20.000 -10.738 -18.808 1.00 75.31 182 GLU A N 1
ATOM 1330 C CA . GLU A 1 182 ? 18.712 -11.008 -18.171 1.00 75.31 182 GLU A CA 1
ATOM 1331 C C . GLU A 1 182 ? 18.824 -10.852 -16.658 1.00 75.31 182 GLU A C 1
ATOM 1333 O O . GLU A 1 182 ? 19.806 -11.284 -16.043 1.00 75.31 182 GLU A O 1
ATOM 1338 N N . ALA A 1 183 ? 17.783 -10.275 -16.059 1.00 78.75 183 ALA A N 1
ATOM 1339 C CA . ALA A 1 183 ? 17.665 -10.234 -14.615 1.00 78.75 183 ALA A CA 1
ATOM 1340 C C . ALA A 1 183 ? 17.414 -11.650 -14.079 1.00 78.75 183 ALA A C 1
ATOM 1342 O O . ALA A 1 183 ? 16.490 -12.343 -14.504 1.00 78.75 183 ALA A O 1
ATOM 1343 N N . ASN A 1 184 ? 18.245 -12.083 -13.140 1.00 76.38 184 ASN A N 1
ATOM 1344 C CA . ASN A 1 184 ? 18.089 -13.330 -12.400 1.00 76.38 184 ASN A CA 1
ATOM 1345 C C . ASN A 1 184 ? 18.591 -13.130 -10.965 1.00 76.38 184 ASN A C 1
ATOM 1347 O O . ASN A 1 184 ? 19.017 -12.041 -10.600 1.00 76.38 184 ASN A O 1
ATOM 1351 N N . THR A 1 185 ? 18.572 -14.171 -10.138 1.00 70.69 185 THR A N 1
ATOM 1352 C CA . THR A 1 185 ? 18.943 -14.080 -8.713 1.00 70.69 185 THR A CA 1
ATOM 1353 C C . THR A 1 185 ? 20.380 -13.595 -8.454 1.00 70.69 185 THR A C 1
ATOM 1355 O O . THR A 1 185 ? 20.677 -13.117 -7.355 1.00 70.69 185 THR A O 1
ATOM 1358 N N . GLY A 1 186 ? 21.276 -13.696 -9.443 1.00 72.56 186 GLY A N 1
ATOM 1359 C CA . GLY A 1 186 ? 22.671 -13.256 -9.372 1.00 72.56 186 GLY A CA 1
ATOM 1360 C C . GLY A 1 186 ? 23.040 -12.114 -10.326 1.00 72.56 186 GLY A C 1
ATOM 1361 O O . GLY A 1 186 ? 24.183 -11.668 -10.288 1.00 72.56 186 GLY A O 1
ATOM 1362 N N . ASN A 1 187 ? 22.117 -11.634 -11.166 1.00 75.50 187 ASN A N 1
ATOM 1363 C CA . ASN A 1 187 ? 22.387 -10.617 -12.183 1.00 75.50 187 ASN A CA 1
ATOM 1364 C C . ASN A 1 187 ? 21.237 -9.605 -12.252 1.00 75.50 187 ASN A C 1
ATOM 1366 O O . ASN A 1 187 ? 20.078 -9.982 -12.391 1.00 75.50 187 ASN A O 1
ATOM 1370 N N . ALA A 1 188 ? 21.573 -8.317 -12.211 1.00 78.38 188 ALA A N 1
ATOM 1371 C CA . ALA A 1 188 ? 20.630 -7.206 -12.323 1.00 78.38 188 ALA A CA 1
ATOM 1372 C C . ALA A 1 188 ? 20.000 -7.049 -13.717 1.00 78.38 188 ALA A C 1
ATOM 1374 O O . ALA A 1 188 ? 19.109 -6.220 -13.915 1.00 78.38 188 ALA A O 1
ATOM 1375 N N . GLY A 1 189 ? 20.464 -7.812 -14.705 1.00 83.31 189 GLY A N 1
ATOM 1376 C CA . GLY A 1 189 ? 20.099 -7.581 -16.087 1.00 83.31 189 GLY A CA 1
ATOM 1377 C C . GLY A 1 189 ? 20.577 -6.198 -16.526 1.00 83.31 189 GLY A C 1
ATOM 1378 O O . GLY A 1 189 ? 21.727 -5.822 -16.309 1.00 83.31 189 GLY A O 1
ATOM 1379 N N . LEU A 1 190 ? 19.666 -5.424 -17.110 1.00 83.94 190 LEU A N 1
ATOM 1380 C CA . LEU A 1 190 ? 19.896 -4.027 -17.489 1.00 83.94 190 LEU A CA 1
ATOM 1381 C C . LEU A 1 190 ? 19.594 -3.026 -16.359 1.00 83.94 190 LEU A C 1
ATOM 1383 O O . LEU A 1 190 ? 19.735 -1.819 -16.559 1.00 83.94 190 LEU A O 1
ATOM 1387 N N . MET A 1 191 ? 19.158 -3.486 -15.181 1.00 84.31 191 MET A N 1
ATOM 1388 C CA . MET A 1 191 ? 18.927 -2.586 -14.053 1.00 84.31 191 MET A CA 1
ATOM 1389 C C . MET A 1 191 ? 20.268 -2.055 -13.524 1.00 84.31 191 MET A C 1
ATOM 1391 O O . MET A 1 191 ? 21.214 -2.831 -13.369 1.00 84.31 191 MET A O 1
ATOM 1395 N N . PRO A 1 192 ? 20.371 -0.757 -13.183 1.00 85.31 192 PRO A N 1
ATOM 1396 C CA . PRO A 1 192 ? 21.550 -0.240 -12.500 1.00 85.31 192 PRO A CA 1
ATOM 1397 C C . PRO A 1 192 ? 21.822 -1.026 -11.212 1.00 85.31 192 PRO A C 1
ATOM 1399 O O . PRO A 1 192 ? 20.897 -1.274 -10.436 1.00 85.31 192 PRO A O 1
ATOM 1402 N N . ALA A 1 193 ? 23.089 -1.366 -10.951 1.00 80.88 193 ALA A N 1
ATOM 1403 C CA . ALA A 1 193 ? 23.482 -2.166 -9.785 1.00 80.88 193 ALA A CA 1
ATOM 1404 C C . ALA A 1 193 ? 22.940 -1.588 -8.463 1.00 80.88 193 ALA A C 1
ATOM 1406 O O . ALA A 1 193 ? 22.413 -2.318 -7.630 1.00 80.88 193 ALA A O 1
ATOM 1407 N N . SER A 1 194 ? 22.944 -0.258 -8.323 1.00 82.94 194 SER A N 1
ATOM 1408 C CA . SER A 1 194 ? 22.398 0.437 -7.152 1.00 82.94 194 SER A CA 1
ATOM 1409 C C . SER A 1 194 ? 20.887 0.254 -6.963 1.00 82.94 194 SER A C 1
ATOM 1411 O O . SER A 1 194 ? 20.409 0.249 -5.831 1.00 82.94 194 SER A O 1
ATOM 1413 N N . MET A 1 195 ? 20.112 0.108 -8.041 1.00 80.69 195 MET A N 1
ATOM 1414 C CA . MET A 1 195 ? 18.677 -0.189 -7.960 1.00 80.69 195 MET A CA 1
ATOM 1415 C C . MET A 1 195 ? 18.440 -1.664 -7.645 1.00 80.69 195 MET A C 1
ATOM 1417 O O . MET A 1 195 ? 17.598 -1.974 -6.804 1.00 80.69 195 MET A O 1
ATOM 1421 N N . TYR A 1 196 ? 19.213 -2.555 -8.268 1.00 80.88 196 TYR A N 1
ATOM 1422 C CA . TYR A 1 196 ? 19.143 -3.989 -8.009 1.00 80.88 196 TYR A CA 1
ATOM 1423 C C . TYR A 1 196 ? 19.463 -4.320 -6.548 1.00 80.88 196 TYR A C 1
ATOM 1425 O O . TYR A 1 196 ? 18.690 -5.023 -5.902 1.00 80.88 196 TYR A O 1
ATOM 1433 N N . ASP A 1 197 ? 20.516 -3.732 -5.977 1.00 79.44 197 ASP A N 1
ATOM 1434 C CA . ASP A 1 197 ? 20.869 -3.928 -4.568 1.00 79.44 197 ASP A CA 1
ATOM 1435 C C . ASP A 1 197 ? 19.785 -3.405 -3.617 1.00 79.44 197 ASP A C 1
ATOM 1437 O O . ASP A 1 197 ? 19.460 -4.058 -2.621 1.00 79.44 197 ASP A O 1
ATOM 1441 N N . ARG A 1 198 ? 19.164 -2.261 -3.936 1.00 76.00 198 ARG A N 1
ATOM 1442 C CA . ARG A 1 198 ? 18.051 -1.703 -3.148 1.00 76.00 198 ARG A CA 1
ATOM 1443 C C . ARG A 1 198 ? 16.802 -2.580 -3.188 1.00 76.00 198 ARG A C 1
ATOM 1445 O O . ARG A 1 198 ? 16.127 -2.686 -2.171 1.00 76.00 198 ARG A O 1
ATOM 1452 N N . MET A 1 199 ? 16.499 -3.199 -4.328 1.00 75.19 199 MET A N 1
ATOM 1453 C CA . MET A 1 199 ? 15.364 -4.120 -4.466 1.00 75.19 199 MET A CA 1
ATOM 1454 C C . MET A 1 199 ? 15.652 -5.511 -3.888 1.00 75.19 199 MET A C 1
ATOM 1456 O O . MET A 1 199 ? 14.733 -6.162 -3.401 1.00 75.19 199 MET A O 1
ATOM 1460 N N . ARG A 1 200 ? 16.910 -5.970 -3.922 1.00 73.00 200 ARG A N 1
ATOM 1461 C CA . ARG A 1 200 ? 17.324 -7.274 -3.379 1.00 73.00 200 ARG A CA 1
ATOM 1462 C C . ARG A 1 200 ? 17.481 -7.256 -1.862 1.00 73.00 200 ARG A C 1
ATOM 1464 O O . ARG A 1 200 ? 17.304 -8.280 -1.206 1.00 73.00 200 ARG A O 1
ATOM 1471 N N . THR A 1 201 ? 17.832 -6.105 -1.297 1.00 77.88 201 THR A N 1
ATOM 1472 C CA . THR A 1 201 ? 17.857 -5.936 0.155 1.00 77.88 201 THR A CA 1
ATOM 1473 C C . THR A 1 201 ? 16.423 -5.976 0.661 1.00 77.88 201 THR A C 1
ATOM 1475 O O . THR A 1 201 ? 15.638 -5.100 0.303 1.00 77.88 201 THR A O 1
ATOM 1478 N N . ILE A 1 202 ? 16.096 -6.977 1.486 1.00 73.88 202 ILE A N 1
ATOM 1479 C CA . ILE A 1 202 ? 14.779 -7.125 2.119 1.00 73.88 202 ILE A CA 1
ATOM 1480 C C . ILE A 1 202 ? 14.373 -5.784 2.736 1.00 73.88 202 ILE A C 1
ATOM 1482 O O . ILE A 1 202 ? 15.045 -5.278 3.638 1.00 73.88 202 ILE A O 1
ATOM 1486 N N . GLN A 1 203 ? 13.286 -5.210 2.229 1.00 82.44 203 GLN A N 1
ATOM 1487 C CA . GLN A 1 203 ? 12.708 -3.979 2.758 1.00 82.44 203 GLN A CA 1
ATOM 1488 C C . GLN A 1 203 ? 11.594 -4.358 3.730 1.00 82.44 203 GLN A C 1
ATOM 1490 O O . GLN A 1 203 ? 10.808 -5.248 3.430 1.00 82.44 203 GLN A O 1
ATOM 1495 N N . SER A 1 204 ? 11.484 -3.695 4.879 1.00 85.81 204 SER A N 1
ATOM 1496 C CA . SER A 1 204 ? 10.331 -3.900 5.762 1.00 85.81 204 SER A CA 1
ATOM 1497 C C . SER A 1 204 ? 9.205 -2.938 5.385 1.00 85.81 204 SER A C 1
ATOM 1499 O O . SER A 1 204 ? 9.422 -1.726 5.380 1.00 85.81 204 SER A O 1
ATOM 1501 N N . ILE A 1 205 ? 8.004 -3.455 5.140 1.00 88.38 205 ILE A N 1
ATOM 1502 C CA . ILE A 1 205 ? 6.775 -2.669 4.991 1.00 88.38 205 ILE A CA 1
ATOM 1503 C C . ILE A 1 205 ? 6.005 -2.781 6.303 1.00 88.38 205 ILE A C 1
ATOM 1505 O O . ILE A 1 205 ? 5.572 -3.868 6.688 1.00 88.38 205 ILE A O 1
ATOM 1509 N N . ASP A 1 206 ? 5.881 -1.663 7.018 1.00 92.50 206 ASP A N 1
ATOM 1510 C CA . ASP A 1 206 ? 5.202 -1.600 8.317 1.00 92.50 206 ASP A CA 1
ATOM 1511 C C . ASP A 1 206 ? 5.724 -2.634 9.334 1.00 92.50 206 ASP A C 1
ATOM 1513 O O . ASP A 1 206 ? 4.982 -3.181 10.147 1.00 92.50 206 ASP A O 1
ATOM 1517 N N . GLY A 1 207 ? 7.031 -2.907 9.296 1.00 90.00 207 GLY A N 1
ATOM 1518 C CA . GLY A 1 207 ? 7.682 -3.885 10.169 1.00 90.00 207 GLY A CA 1
ATOM 1519 C C . GLY A 1 207 ? 7.562 -5.342 9.715 1.00 90.00 207 GLY A C 1
ATOM 1520 O O . GLY A 1 207 ? 8.007 -6.213 10.450 1.00 90.00 207 GLY A O 1
ATOM 1521 N N . VAL A 1 208 ? 7.023 -5.638 8.530 1.00 91.50 208 VAL A N 1
ATOM 1522 C CA . VAL A 1 208 ? 7.035 -6.990 7.941 1.00 91.50 208 VAL A CA 1
ATOM 1523 C C . VAL A 1 208 ? 7.952 -7.017 6.724 1.00 91.50 208 VAL A C 1
ATOM 1525 O O . VAL A 1 208 ? 7.863 -6.157 5.850 1.00 91.50 208 VAL A O 1
ATOM 1528 N N . ASP A 1 209 ? 8.854 -7.990 6.673 1.00 89.62 209 ASP A N 1
ATOM 1529 C CA . ASP A 1 209 ? 9.802 -8.156 5.573 1.00 89.62 209 ASP A CA 1
ATOM 1530 C C . ASP A 1 209 ? 9.102 -8.429 4.227 1.00 89.62 209 ASP A C 1
ATOM 1532 O O . ASP A 1 209 ? 8.304 -9.353 4.088 1.00 89.62 209 ASP A O 1
ATOM 1536 N N . PHE A 1 210 ? 9.456 -7.646 3.209 1.00 85.44 210 PHE A N 1
ATOM 1537 C CA . PHE A 1 210 ? 9.072 -7.829 1.815 1.00 85.44 210 PHE A CA 1
ATOM 1538 C C . PHE A 1 210 ? 10.278 -8.339 1.019 1.00 85.44 210 PHE A C 1
ATOM 1540 O O . PHE A 1 210 ? 11.255 -7.620 0.797 1.00 85.44 210 PHE A O 1
ATOM 1547 N N . SER A 1 211 ? 10.200 -9.600 0.591 1.00 80.12 211 SER A N 1
ATOM 1548 C CA . SER A 1 211 ? 11.216 -10.276 -0.231 1.00 80.12 211 SER A CA 1
ATOM 1549 C C . SER A 1 211 ? 10.739 -10.565 -1.660 1.00 80.12 211 SER A C 1
ATOM 1551 O O . SER A 1 211 ? 11.485 -11.134 -2.453 1.00 80.12 211 SER A O 1
ATOM 1553 N N . GLY A 1 212 ? 9.480 -10.239 -1.980 1.00 78.00 212 GLY A N 1
ATOM 1554 C CA . GLY A 1 212 ? 8.841 -10.564 -3.259 1.00 78.00 212 GLY A CA 1
ATOM 1555 C C . GLY A 1 212 ? 8.543 -12.055 -3.484 1.00 78.00 212 GLY A C 1
ATOM 1556 O O . GLY A 1 212 ? 8.065 -12.405 -4.558 1.00 78.00 212 GLY A O 1
ATOM 1557 N N . THR A 1 213 ? 8.816 -12.927 -2.504 1.00 78.12 213 THR A N 1
ATOM 1558 C CA . THR A 1 213 ? 8.622 -14.389 -2.624 1.00 78.12 213 THR A CA 1
ATOM 1559 C C . THR A 1 213 ? 7.421 -14.914 -1.842 1.00 78.12 213 THR A C 1
ATOM 1561 O O . THR A 1 213 ? 6.789 -15.877 -2.266 1.00 78.12 213 THR A O 1
ATOM 1564 N N . GLU A 1 214 ? 7.069 -14.260 -0.737 1.00 81.19 214 GLU A N 1
ATOM 1565 C CA . GLU A 1 214 ? 5.920 -14.604 0.097 1.00 81.19 214 GLU A CA 1
ATOM 1566 C C . GLU A 1 214 ? 4.940 -13.431 0.198 1.00 81.19 214 GLU A C 1
ATOM 1568 O O . GLU A 1 214 ? 5.275 -12.277 -0.085 1.00 81.19 214 GLU A O 1
ATOM 1573 N N . THR A 1 215 ? 3.707 -13.731 0.609 1.00 84.75 215 THR A N 1
ATOM 1574 C CA . THR A 1 215 ? 2.702 -12.697 0.876 1.00 84.75 215 THR A CA 1
ATOM 1575 C C . THR A 1 215 ? 3.044 -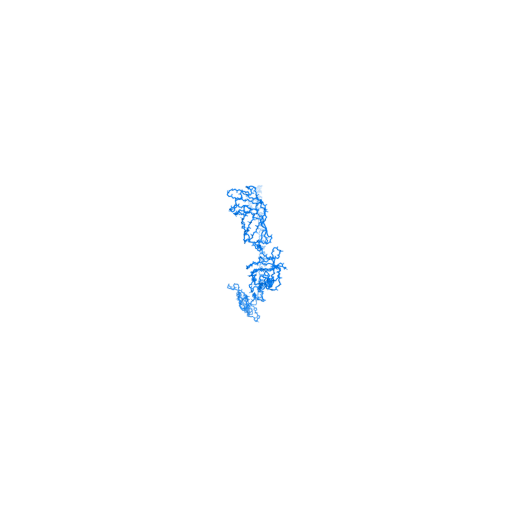11.962 2.166 1.00 84.75 215 THR A C 1
ATOM 1577 O O . THR A 1 215 ? 3.252 -12.581 3.206 1.00 84.75 215 THR A O 1
ATOM 1580 N N . VAL A 1 216 ? 3.026 -10.634 2.115 1.00 89.00 216 VAL A N 1
ATOM 1581 C CA . VAL A 1 216 ? 3.103 -9.793 3.311 1.00 89.00 216 VAL A CA 1
ATOM 1582 C C . VAL A 1 216 ? 1.722 -9.761 3.968 1.00 89.00 216 VAL A C 1
ATOM 1584 O O . VAL A 1 216 ? 0.752 -9.335 3.343 1.00 89.00 216 VAL A O 1
ATOM 1587 N N . SER A 1 217 ? 1.626 -10.218 5.218 1.00 90.44 217 SER A N 1
ATOM 1588 C CA . SER A 1 217 ? 0.404 -10.145 6.026 1.00 90.44 217 SER A CA 1
ATOM 1589 C C . SER A 1 217 ? 0.651 -9.320 7.280 1.00 90.44 217 SER A C 1
ATOM 1591 O O . SER A 1 217 ? 1.646 -9.521 7.969 1.00 90.44 217 SER A O 1
ATOM 1593 N N . HIS A 1 218 ? -0.294 -8.445 7.614 1.00 94.88 218 HIS A N 1
ATOM 1594 C CA . HIS A 1 218 ? -0.315 -7.696 8.875 1.00 94.88 218 HIS A CA 1
ATOM 1595 C C . HIS A 1 218 ? -1.450 -8.147 9.796 1.00 94.88 218 HIS A C 1
ATOM 1597 O O . HIS A 1 218 ? -1.623 -7.579 10.868 1.00 94.88 218 HIS A O 1
ATOM 1603 N N . TYR A 1 219 ? -2.228 -9.156 9.395 1.00 96.56 219 TYR A N 1
ATOM 1604 C CA . TYR A 1 219 ? -3.348 -9.669 10.177 1.00 96.56 219 TYR A CA 1
ATOM 1605 C C . TYR A 1 219 ? -2.938 -10.898 10.987 1.00 96.56 219 TYR A C 1
ATOM 1607 O O . TYR A 1 219 ? -2.417 -11.867 10.433 1.00 96.56 219 TYR A O 1
ATOM 1615 N N . ALA A 1 220 ? -3.235 -10.883 12.285 1.00 97.31 220 ALA A N 1
ATOM 1616 C CA . ALA A 1 220 ? -3.066 -12.032 13.161 1.00 97.31 220 ALA A CA 1
ATOM 1617 C C . ALA A 1 220 ? -4.270 -12.246 14.077 1.00 97.31 220 ALA A C 1
ATOM 1619 O O . ALA A 1 220 ? -5.012 -11.323 14.423 1.00 97.31 220 ALA A O 1
ATOM 1620 N N . VAL A 1 221 ? -4.423 -13.491 14.516 1.00 98.25 221 VAL A N 1
ATOM 1621 C CA . VAL A 1 221 ? -5.414 -13.893 15.510 1.00 98.25 221 VAL A CA 1
ATOM 1622 C C . VAL A 1 221 ? -4.694 -14.170 16.825 1.00 98.25 221 VAL A C 1
ATOM 1624 O O . VAL A 1 221 ? -3.681 -14.865 16.859 1.00 98.25 221 VAL A O 1
ATOM 1627 N N . CYS A 1 222 ? -5.204 -13.589 17.905 1.00 98.38 222 CYS A N 1
ATOM 1628 C CA . CYS A 1 222 ? -4.743 -13.820 19.263 1.00 98.38 222 CYS A CA 1
ATOM 1629 C C . CYS A 1 222 ? -5.696 -14.787 19.968 1.00 98.38 222 CYS A C 1
ATOM 1631 O O . CYS A 1 222 ? -6.809 -14.415 20.348 1.00 98.38 222 CYS A O 1
ATOM 1633 N N . ASP A 1 223 ? -5.217 -16.010 20.187 1.00 98.12 223 ASP A N 1
ATOM 1634 C CA . ASP A 1 223 ? -5.899 -17.064 20.949 1.00 98.12 223 ASP A CA 1
ATOM 1635 C C . ASP A 1 223 ? -5.462 -17.118 22.420 1.00 98.12 223 ASP A C 1
ATOM 1637 O O . ASP A 1 223 ? -5.782 -18.053 23.153 1.00 98.12 223 ASP A O 1
ATOM 1641 N N . THR A 1 224 ? -4.715 -16.115 22.885 1.00 98.12 224 THR A N 1
ATOM 1642 C CA . THR A 1 224 ? -4.305 -16.054 24.290 1.00 98.12 224 THR A CA 1
ATOM 1643 C C . THR A 1 224 ? -5.529 -15.840 25.186 1.00 98.12 224 THR A C 1
ATOM 1645 O O . THR A 1 224 ? -6.349 -14.963 24.917 1.00 98.12 224 THR A O 1
ATOM 1648 N N . SER A 1 225 ? -5.619 -16.589 26.291 1.00 97.50 225 SER A N 1
ATOM 1649 C CA . SER A 1 225 ? -6.683 -16.442 27.293 1.00 97.50 225 SER A CA 1
ATOM 1650 C C . SER A 1 225 ? -6.886 -14.986 27.740 1.00 97.50 225 SER A C 1
ATOM 1652 O O . SER A 1 225 ? -5.931 -14.221 27.924 1.00 97.50 225 SER A O 1
ATOM 1654 N N . GLY A 1 226 ? -8.147 -14.610 27.971 1.00 95.19 226 GLY A N 1
ATOM 1655 C CA . GLY A 1 226 ? -8.553 -13.279 28.428 1.00 95.19 226 GLY A CA 1
ATOM 1656 C C . GLY A 1 226 ? -7.845 -12.811 29.702 1.00 95.19 226 GLY A C 1
ATOM 1657 O O . GLY A 1 226 ? -7.463 -11.644 29.791 1.00 95.19 226 GLY A O 1
ATOM 1658 N N . ALA A 1 227 ? -7.576 -13.734 30.629 1.00 96.50 227 ALA A N 1
ATOM 1659 C CA . ALA A 1 227 ? -6.950 -13.451 31.923 1.00 96.50 227 ALA A CA 1
ATOM 1660 C C . ALA A 1 227 ? -5.419 -13.289 31.867 1.00 96.50 227 ALA A C 1
ATOM 1662 O O . ALA A 1 227 ? -4.810 -12.810 32.820 1.00 96.50 227 ALA A O 1
ATOM 1663 N N . THR A 1 228 ? -4.769 -13.678 30.769 1.00 97.81 228 THR A N 1
ATOM 1664 C CA . THR A 1 228 ? -3.309 -13.580 30.631 1.00 97.81 228 THR A CA 1
ATOM 1665 C C . THR A 1 228 ? -2.907 -12.172 30.199 1.00 97.81 228 THR A C 1
ATOM 1667 O O . THR A 1 228 ? -3.312 -11.729 29.130 1.00 97.81 228 THR A O 1
ATOM 1670 N N . THR A 1 229 ? -2.073 -11.466 30.968 1.00 97.69 229 THR A N 1
ATOM 1671 C CA . THR A 1 229 ? -1.638 -10.096 30.622 1.00 97.69 229 THR A CA 1
ATOM 1672 C C . THR A 1 229 ? -0.836 -10.026 29.319 1.00 97.69 229 THR A C 1
ATOM 1674 O O . THR A 1 229 ? -1.002 -9.085 28.546 1.00 97.69 229 THR A O 1
ATOM 1677 N N . ALA A 1 230 ? 0.033 -11.006 29.054 1.00 98.12 230 ALA A N 1
ATOM 1678 C CA . ALA A 1 230 ? 0.837 -11.068 27.835 1.00 98.12 230 ALA A CA 1
ATOM 1679 C C . ALA A 1 230 ? 0.103 -11.811 26.720 1.00 98.12 230 ALA A C 1
ATOM 1681 O O . ALA A 1 230 ? 0.039 -13.037 26.720 1.00 98.12 230 ALA A O 1
ATOM 1682 N N . LYS A 1 231 ? -0.439 -11.054 25.768 1.00 98.31 231 LYS A N 1
ATOM 1683 C CA . LYS A 1 231 ? -1.081 -11.559 24.555 1.00 98.31 231 LYS A CA 1
ATOM 1684 C C . LYS A 1 231 ? -0.011 -11.884 23.521 1.00 98.31 231 LYS A C 1
ATOM 1686 O O . LYS A 1 231 ? 0.908 -11.090 23.331 1.00 98.31 231 LYS A O 1
ATOM 1691 N N . ALA A 1 232 ? -0.122 -13.029 22.860 1.00 98.06 232 ALA A N 1
ATOM 1692 C CA . ALA A 1 232 ? 0.857 -13.484 21.880 1.00 98.06 232 ALA A CA 1
ATOM 1693 C C . ALA A 1 232 ? 0.216 -13.716 20.510 1.00 98.06 232 ALA A C 1
ATOM 1695 O O . ALA A 1 232 ? -0.873 -14.283 20.418 1.00 98.06 232 ALA A O 1
ATOM 1696 N N . VAL A 1 233 ? 0.921 -13.294 19.460 1.00 98.12 233 VAL A N 1
ATOM 1697 C CA . VAL A 1 233 ? 0.570 -13.540 18.055 1.00 98.12 233 VAL A CA 1
ATOM 1698 C C . VAL A 1 233 ? 1.824 -13.820 17.227 1.00 98.12 233 VAL A C 1
ATOM 1700 O O . VAL A 1 233 ? 2.944 -13.489 17.631 1.00 98.12 233 VAL A O 1
ATOM 1703 N N . THR A 1 234 ? 1.648 -14.423 16.052 1.00 95.75 234 THR A N 1
ATOM 1704 C CA . THR A 1 234 ? 2.747 -14.743 15.132 1.00 95.75 234 THR A CA 1
ATOM 1705 C C . THR A 1 234 ? 2.399 -14.320 13.707 1.00 95.75 234 THR A C 1
ATOM 1707 O O . THR A 1 234 ? 1.290 -14.574 13.246 1.00 95.75 234 THR A O 1
ATOM 1710 N N . ILE A 1 235 ? 3.349 -13.671 13.027 1.00 93.19 235 ILE A N 1
ATOM 1711 C CA . ILE A 1 235 ? 3.281 -13.238 11.624 1.00 93.19 235 ILE A CA 1
ATOM 1712 C C . ILE A 1 235 ? 4.640 -13.488 10.969 1.00 93.19 235 ILE A C 1
ATOM 1714 O O . ILE A 1 235 ? 5.664 -13.042 11.481 1.00 93.19 235 ILE A O 1
ATOM 1718 N N . THR A 1 236 ? 4.680 -14.156 9.820 1.00 90.88 236 THR A N 1
ATOM 1719 C CA . THR A 1 236 ? 5.935 -14.391 9.090 1.00 90.88 236 THR A CA 1
ATOM 1720 C C . THR A 1 236 ? 6.651 -13.079 8.754 1.00 90.88 236 THR A C 1
ATOM 1722 O O . THR A 1 236 ? 6.032 -12.130 8.289 1.00 90.88 236 THR A O 1
ATOM 1725 N N . GLY A 1 237 ? 7.962 -13.013 9.009 1.00 90.12 237 GLY A N 1
ATOM 1726 C CA . GLY A 1 237 ? 8.793 -11.858 8.640 1.00 90.12 237 GLY A CA 1
ATOM 1727 C C . GLY A 1 237 ? 8.609 -10.601 9.499 1.00 90.12 237 GLY A C 1
ATOM 1728 O O . GLY A 1 237 ? 9.168 -9.561 9.156 1.00 90.12 237 GLY A O 1
ATOM 1729 N N . PHE A 1 238 ? 7.852 -10.659 10.602 1.00 94.00 238 PHE A N 1
ATOM 1730 C CA . PHE A 1 238 ? 7.668 -9.498 11.476 1.00 94.00 238 PHE A CA 1
ATOM 1731 C C . PHE A 1 238 ? 8.947 -9.130 12.248 1.00 94.00 238 PHE A C 1
ATOM 1733 O O . PHE A 1 238 ? 9.592 -9.978 12.873 1.00 94.00 238 PHE A O 1
ATOM 1740 N N . LYS A 1 239 ? 9.247 -7.831 12.271 1.00 93.00 239 LYS A N 1
ATOM 1741 C CA . LYS A 1 239 ? 10.321 -7.169 13.008 1.00 93.00 239 LYS A CA 1
ATOM 1742 C C . LYS A 1 239 ? 9.748 -6.034 13.847 1.00 93.00 239 LYS A C 1
ATOM 1744 O O . LYS A 1 239 ? 9.041 -5.157 13.353 1.00 93.00 239 LYS A O 1
ATOM 1749 N N . LEU A 1 240 ? 10.122 -6.003 15.124 1.00 95.62 240 LEU A N 1
ATOM 1750 C CA . LEU A 1 240 ? 9.701 -4.943 16.031 1.00 95.62 240 LEU A CA 1
ATOM 1751 C C . LEU A 1 240 ? 10.566 -3.688 15.837 1.00 95.62 240 LEU A C 1
ATOM 1753 O O . LEU A 1 240 ? 11.644 -3.569 16.416 1.00 95.62 240 LEU A O 1
ATOM 1757 N N . ILE A 1 241 ? 10.069 -2.746 15.038 1.00 95.31 241 ILE A N 1
ATOM 1758 C CA . ILE A 1 241 ? 10.663 -1.420 14.814 1.00 95.31 241 ILE A CA 1
ATOM 1759 C C . ILE A 1 241 ? 9.632 -0.328 15.103 1.00 95.31 241 ILE A C 1
ATOM 1761 O O . ILE A 1 241 ? 8.431 -0.564 14.976 1.00 95.31 241 ILE A O 1
ATOM 1765 N N . ALA A 1 242 ? 10.068 0.869 15.501 1.00 96.94 242 ALA A N 1
ATOM 1766 C CA . ALA A 1 242 ? 9.147 1.998 15.643 1.00 96.94 242 ALA A CA 1
ATOM 1767 C C . ALA A 1 242 ? 8.425 2.256 14.306 1.00 96.94 242 ALA A C 1
ATOM 1769 O O . ALA A 1 242 ? 9.060 2.303 13.255 1.00 96.94 242 ALA A O 1
ATOM 1770 N N . GLY A 1 243 ? 7.100 2.379 14.353 1.00 95.94 243 GLY A N 1
ATOM 1771 C CA . GLY A 1 243 ? 6.230 2.449 13.180 1.00 95.94 243 GLY A CA 1
ATOM 1772 C C . GLY A 1 243 ? 5.706 1.098 12.680 1.00 95.94 243 GLY A C 1
ATOM 1773 O O . GLY A 1 243 ? 4.826 1.106 11.826 1.00 95.94 243 GLY A O 1
ATOM 1774 N N . ALA A 1 244 ? 6.172 -0.042 13.211 1.00 96.88 244 ALA A N 1
ATOM 1775 C CA . ALA A 1 244 ? 5.636 -1.354 12.839 1.00 96.88 244 ALA A CA 1
ATOM 1776 C C . ALA A 1 244 ? 4.128 -1.430 13.119 1.00 96.88 244 ALA A C 1
ATOM 1778 O O . ALA A 1 244 ? 3.682 -1.018 14.194 1.00 96.88 244 ALA A O 1
ATOM 1779 N N . ARG A 1 245 ? 3.350 -1.957 12.171 1.00 97.50 245 ARG A N 1
ATOM 1780 C CA . ARG A 1 245 ? 1.887 -2.030 12.257 1.00 97.50 245 ARG A CA 1
ATOM 1781 C C . ARG A 1 245 ? 1.422 -3.479 12.275 1.00 97.50 245 ARG A C 1
ATOM 1783 O O . ARG A 1 245 ? 1.990 -4.334 11.602 1.00 97.50 245 ARG A O 1
ATOM 1790 N N . ILE A 1 246 ? 0.369 -3.754 13.033 1.00 97.88 246 ILE A N 1
ATOM 1791 C CA . ILE A 1 246 ? -0.286 -5.062 13.057 1.00 97.88 246 ILE A CA 1
ATOM 1792 C C . ILE A 1 246 ? -1.779 -4.897 13.332 1.00 97.88 246 ILE A C 1
ATOM 1794 O O . ILE A 1 246 ? -2.191 -4.087 14.161 1.00 97.88 246 ILE A O 1
ATOM 1798 N N . THR A 1 247 ? -2.598 -5.688 12.653 1.00 98.00 247 THR A N 1
ATOM 1799 C CA . THR A 1 247 ? -4.026 -5.830 12.916 1.00 98.00 247 THR A CA 1
ATOM 1800 C C . THR A 1 247 ? -4.252 -7.137 13.660 1.00 98.00 247 THR A C 1
ATOM 1802 O O . THR A 1 247 ? -4.020 -8.219 13.123 1.00 98.00 247 THR A O 1
ATOM 1805 N N . VAL A 1 248 ? -4.709 -7.055 14.905 1.00 98.38 248 VAL A N 1
ATOM 1806 C CA . VAL A 1 248 ? -4.904 -8.227 15.762 1.00 98.38 248 VAL A CA 1
ATOM 1807 C C . VAL A 1 248 ? -6.377 -8.400 16.081 1.00 98.38 248 VAL A C 1
ATOM 1809 O O . VAL A 1 248 ? -6.995 -7.515 16.668 1.00 98.38 248 VAL A O 1
ATOM 1812 N N . ARG A 1 249 ? -6.929 -9.567 15.745 1.00 98.00 249 ARG A N 1
ATOM 1813 C CA . ARG A 1 249 ? -8.223 -10.025 16.260 1.00 98.00 249 ARG A CA 1
ATOM 1814 C C . ARG A 1 249 ? -8.011 -10.785 17.564 1.00 98.00 249 ARG A C 1
ATOM 1816 O O . ARG A 1 249 ? -7.314 -11.794 17.575 1.00 98.00 249 ARG A O 1
ATOM 1823 N N . PHE A 1 250 ? -8.654 -10.358 18.641 1.00 97.75 250 PHE A N 1
ATOM 1824 C CA . PHE A 1 250 ? -8.632 -11.060 19.925 1.00 97.75 250 PHE A CA 1
ATOM 1825 C C . PHE A 1 250 ? -9.804 -12.040 20.006 1.00 97.75 250 PHE A C 1
ATOM 1827 O O . PHE A 1 250 ? -10.955 -11.623 19.990 1.00 97.75 250 PHE A O 1
ATOM 1834 N N . ASN A 1 251 ? -9.549 -13.348 20.086 1.00 97.31 251 ASN A N 1
ATOM 1835 C CA . ASN A 1 251 ? -10.626 -14.352 20.110 1.00 97.31 251 ASN A CA 1
ATOM 1836 C C . ASN A 1 251 ? -11.369 -14.447 21.448 1.00 97.31 251 ASN A C 1
ATOM 1838 O O . ASN A 1 251 ? -12.462 -15.014 21.504 1.00 97.31 251 ASN A O 1
ATOM 1842 N N . TYR A 1 252 ? -10.805 -13.869 22.505 1.00 95.88 252 TYR A N 1
ATOM 1843 C CA . TYR A 1 252 ? -11.368 -13.855 23.850 1.00 95.88 252 TYR A CA 1
ATOM 1844 C C . TYR A 1 252 ? -11.397 -12.426 24.387 1.00 95.88 252 TYR A C 1
ATOM 1846 O O . TYR A 1 252 ? -10.459 -11.664 24.150 1.00 95.88 252 TYR A O 1
ATOM 1854 N N . ALA A 1 253 ? -12.446 -12.089 25.142 1.00 93.75 253 ALA A N 1
ATOM 1855 C CA . ALA A 1 253 ? -12.507 -10.826 25.870 1.00 93.75 253 ALA A CA 1
ATOM 1856 C C . ALA A 1 253 ? -11.360 -10.749 26.889 1.00 93.75 253 ALA A C 1
ATOM 1858 O O . ALA A 1 253 ? -11.075 -11.724 27.591 1.00 93.75 253 ALA A O 1
ATOM 1859 N N . ASN A 1 254 ? -10.687 -9.606 26.970 1.00 95.56 254 ASN A N 1
ATOM 1860 C CA . ASN A 1 254 ? -9.600 -9.402 27.913 1.00 95.56 254 ASN A CA 1
ATOM 1861 C C . ASN A 1 254 ? -10.138 -9.054 29.305 1.00 95.56 254 ASN A C 1
ATOM 1863 O O . ASN A 1 254 ? -10.940 -8.145 29.463 1.00 95.56 254 ASN A O 1
ATOM 1867 N N . THR A 1 255 ? -9.614 -9.721 30.329 1.00 94.44 255 THR A N 1
ATOM 1868 C CA . THR A 1 255 ? -9.905 -9.417 31.739 1.00 94.44 255 THR A CA 1
ATOM 1869 C C . THR A 1 255 ? -8.651 -9.026 32.523 1.00 94.44 255 THR A C 1
ATOM 1871 O O . THR A 1 255 ? -8.739 -8.619 33.677 1.00 94.44 255 THR A O 1
ATOM 1874 N N . ALA A 1 256 ? -7.469 -9.124 31.906 1.00 95.06 256 ALA A N 1
ATOM 1875 C CA . ALA A 1 256 ? -6.206 -8.740 32.519 1.00 95.06 256 ALA A CA 1
ATOM 1876 C C . ALA A 1 256 ? -6.012 -7.215 32.527 1.00 95.06 256 ALA A C 1
ATOM 1878 O O . ALA A 1 256 ? -6.171 -6.554 31.499 1.00 95.06 256 ALA A O 1
ATOM 1879 N N . THR A 1 257 ? -5.587 -6.660 33.662 1.00 94.06 257 THR A N 1
ATOM 1880 C CA . THR A 1 257 ? -5.198 -5.247 33.772 1.00 94.06 257 THR A CA 1
ATOM 1881 C C . THR A 1 257 ? -3.909 -4.976 32.991 1.00 94.06 257 THR A C 1
ATOM 1883 O O . THR A 1 257 ? -2.971 -5.770 33.063 1.00 94.06 257 THR A O 1
ATOM 1886 N N . ASN A 1 258 ? -3.846 -3.835 32.293 1.00 95.12 258 ASN A N 1
ATOM 1887 C CA . ASN A 1 258 ? -2.688 -3.384 31.506 1.00 95.12 258 ASN A CA 1
ATOM 1888 C C . ASN A 1 258 ? -2.175 -4.455 30.519 1.00 95.12 258 ASN A C 1
ATOM 1890 O O . ASN A 1 258 ? -1.033 -4.910 30.644 1.00 95.12 258 ASN A O 1
ATOM 1894 N N . PRO A 1 259 ? -3.008 -4.907 29.563 1.00 97.44 259 PRO A N 1
ATOM 1895 C CA . PRO A 1 259 ? -2.620 -5.960 28.638 1.00 97.44 259 PRO A CA 1
ATOM 1896 C C . PRO A 1 259 ? -1.431 -5.529 27.770 1.00 97.44 259 PRO A C 1
ATOM 1898 O O . PRO A 1 259 ? -1.258 -4.362 27.408 1.00 97.44 259 PRO A O 1
ATOM 1901 N N . THR A 1 260 ? -0.609 -6.507 27.412 1.00 98.44 260 THR A N 1
ATOM 1902 C CA . THR A 1 260 ? 0.577 -6.335 26.570 1.00 98.44 260 THR A CA 1
ATOM 1903 C C . THR A 1 260 ? 0.474 -7.239 25.344 1.00 98.44 260 THR A C 1
ATOM 1905 O O . THR A 1 260 ? -0.163 -8.287 25.411 1.00 98.44 260 THR A O 1
ATOM 1908 N N . LEU A 1 261 ? 1.097 -6.858 24.230 1.00 98.69 261 LEU A N 1
ATOM 1909 C CA . LEU A 1 261 ? 1.173 -7.657 23.009 1.00 98.69 261 LEU A CA 1
ATOM 1910 C C . LEU A 1 261 ? 2.625 -8.030 22.704 1.00 98.69 261 LEU A C 1
ATOM 1912 O O . LEU A 1 261 ? 3.514 -7.175 22.691 1.00 98.69 261 LEU A O 1
ATOM 1916 N N . ASN A 1 262 ? 2.842 -9.312 22.432 1.00 98.19 262 ASN A N 1
ATOM 1917 C CA . ASN A 1 262 ? 4.088 -9.892 21.962 1.00 98.19 262 ASN A CA 1
ATOM 1918 C C . ASN A 1 262 ? 3.864 -10.493 20.568 1.00 98.19 262 ASN A C 1
ATOM 1920 O O . ASN A 1 262 ? 3.089 -11.437 20.413 1.00 98.19 262 ASN A O 1
ATOM 1924 N N . VAL A 1 263 ? 4.542 -9.950 19.562 1.00 97.88 263 VAL A N 1
ATOM 1925 C CA . VAL A 1 263 ? 4.494 -10.455 18.185 1.00 97.88 263 VAL A CA 1
ATOM 1926 C C . VAL A 1 263 ? 5.785 -11.224 17.936 1.00 97.88 263 VAL A C 1
ATOM 1928 O O . VAL A 1 263 ? 6.855 -10.703 18.221 1.00 97.88 263 VAL A O 1
ATOM 1931 N N . ASN A 1 264 ? 5.717 -12.463 17.446 1.00 96.19 264 ASN A N 1
ATOM 1932 C CA . ASN A 1 264 ? 6.906 -13.277 17.130 1.00 96.19 264 ASN A CA 1
ATOM 1933 C C . ASN A 1 264 ? 7.934 -13.402 18.269 1.00 96.19 264 ASN A C 1
ATOM 1935 O O . ASN A 1 264 ? 9.136 -13.478 18.025 1.00 96.19 264 ASN A O 1
ATOM 1939 N N . ALA A 1 265 ? 7.485 -13.394 19.525 1.00 96.38 265 ALA A N 1
ATOM 1940 C CA . ALA A 1 265 ? 8.375 -13.424 20.683 1.00 96.38 265 ALA A CA 1
ATOM 1941 C C . ALA A 1 265 ? 9.415 -12.275 20.733 1.00 96.38 265 ALA A C 1
ATOM 1943 O O . ALA A 1 265 ? 10.423 -12.396 21.426 1.00 96.38 265 ALA A O 1
ATOM 1944 N N . THR A 1 266 ? 9.163 -11.126 20.090 1.00 96.38 266 THR A N 1
ATOM 1945 C CA . THR A 1 266 ? 10.045 -9.938 20.143 1.00 96.38 266 THR A CA 1
ATOM 1946 C C . THR A 1 266 ? 10.003 -9.195 21.487 1.00 96.38 266 THR A C 1
ATOM 1948 O O . THR A 1 266 ? 10.648 -8.161 21.663 1.00 96.38 266 THR A O 1
ATOM 1951 N N . GLY A 1 267 ? 9.213 -9.698 22.435 1.00 96.62 267 GLY A N 1
ATOM 1952 C CA . GLY A 1 267 ? 9.021 -9.146 23.769 1.00 96.62 267 GLY A CA 1
ATOM 1953 C C . GLY A 1 267 ? 7.649 -8.497 23.915 1.00 96.62 267 GLY A C 1
ATOM 1954 O O . GLY A 1 267 ? 7.178 -7.787 23.028 1.00 96.62 267 GLY A O 1
ATOM 1955 N N . ALA A 1 268 ? 7.004 -8.735 25.056 1.00 97.94 268 ALA A N 1
ATOM 1956 C CA . ALA A 1 268 ? 5.691 -8.181 25.354 1.00 97.94 268 ALA A CA 1
ATOM 1957 C C . ALA A 1 268 ? 5.782 -6.670 25.610 1.00 97.94 268 ALA A C 1
ATOM 1959 O O . ALA A 1 268 ? 6.565 -6.220 26.450 1.00 97.94 268 ALA A O 1
ATOM 1960 N N . LYS A 1 269 ? 4.983 -5.884 24.883 1.00 98.50 269 LYS A N 1
ATOM 1961 C CA . LYS A 1 269 ? 4.918 -4.422 25.017 1.00 98.50 269 LYS A CA 1
ATOM 1962 C C . LYS A 1 269 ? 3.500 -3.982 25.390 1.00 98.50 269 LYS A C 1
ATOM 1964 O O . LYS A 1 269 ? 2.555 -4.577 24.876 1.00 98.50 269 LYS A O 1
ATOM 1969 N N . PRO A 1 270 ? 3.317 -2.973 26.259 1.00 98.31 270 PRO A N 1
ATOM 1970 C CA . PRO A 1 270 ? 1.988 -2.501 26.654 1.00 98.31 270 PRO A CA 1
ATOM 1971 C C . PRO A 1 270 ? 1.123 -2.072 25.471 1.00 98.31 270 PRO A C 1
ATOM 1973 O O . PRO A 1 270 ? 1.655 -1.564 24.486 1.00 98.31 270 PRO A O 1
ATOM 1976 N N . ILE A 1 271 ? -0.195 -2.249 25.579 1.00 98.31 271 ILE A N 1
ATOM 1977 C CA . ILE A 1 271 ? -1.171 -1.743 24.607 1.00 98.31 271 ILE A CA 1
ATOM 1978 C C . ILE A 1 271 ? -1.799 -0.470 25.170 1.00 98.31 271 ILE A C 1
ATOM 1980 O O . ILE A 1 271 ? -2.337 -0.468 26.276 1.00 98.31 271 ILE A O 1
ATOM 1984 N N . TYR A 1 272 ? -1.703 0.625 24.424 1.00 96.56 272 TYR A N 1
ATOM 1985 C CA . TYR A 1 272 ? -2.132 1.954 24.828 1.00 96.56 272 TYR A CA 1
ATOM 1986 C C . TYR A 1 272 ? -3.281 2.452 23.954 1.00 96.56 272 TYR A C 1
ATOM 1988 O O . TYR A 1 272 ? -3.256 2.332 22.729 1.00 96.56 272 TYR A O 1
ATOM 1996 N N . TYR A 1 273 ? -4.254 3.091 24.595 1.00 92.44 273 TYR A N 1
ATOM 1997 C CA . TYR A 1 273 ? -5.324 3.850 23.960 1.00 92.44 273 TYR A CA 1
ATOM 1998 C C . TYR A 1 273 ? -5.362 5.251 24.580 1.00 92.44 273 TYR A C 1
ATOM 2000 O O . TYR A 1 273 ? -5.349 5.389 25.802 1.00 92.44 273 TYR A O 1
ATOM 2008 N N . LYS A 1 274 ? -5.349 6.304 23.747 1.00 86.44 274 LYS A N 1
ATOM 2009 C CA . LYS A 1 274 ? -5.315 7.716 24.189 1.00 86.44 274 LYS A CA 1
ATOM 2010 C C . LYS A 1 274 ? -4.237 8.011 25.255 1.00 86.44 274 LYS A C 1
ATOM 2012 O O . LYS A 1 274 ? -4.495 8.691 26.242 1.00 86.44 274 LYS A O 1
ATOM 2017 N N . ASN A 1 275 ? -3.013 7.519 25.029 1.00 86.25 275 ASN A N 1
ATOM 2018 C CA . ASN A 1 275 ? -1.833 7.746 25.886 1.00 86.25 275 ASN A CA 1
ATOM 2019 C C . ASN A 1 275 ? -1.911 7.138 27.308 1.00 86.25 275 ASN A C 1
ATOM 2021 O O . ASN A 1 275 ? -1.139 7.512 28.187 1.00 86.25 275 ASN A O 1
ATOM 2025 N N . SER A 1 276 ? -2.808 6.179 27.534 1.00 90.44 276 SER A N 1
ATOM 2026 C CA . SER A 1 276 ? -2.861 5.359 28.750 1.00 90.44 276 SER A CA 1
ATOM 2027 C C . SER A 1 276 ? -2.945 3.881 28.375 1.00 90.44 276 SER A C 1
ATOM 2029 O O . SER A 1 276 ? -3.273 3.565 27.231 1.00 90.44 276 SER A O 1
ATOM 2031 N N . ASN A 1 277 ? -2.677 2.972 29.319 1.00 93.19 277 ASN A N 1
ATOM 2032 C CA . ASN A 1 277 ? -2.938 1.546 29.104 1.00 93.19 277 ASN A CA 1
ATOM 2033 C C . ASN A 1 277 ? -4.401 1.351 28.702 1.00 93.19 277 ASN A C 1
ATOM 2035 O O . ASN A 1 277 ? -5.298 1.933 29.318 1.00 93.19 277 ASN A O 1
ATOM 2039 N N . ILE A 1 278 ? -4.638 0.533 27.676 1.00 91.94 278 ILE A N 1
ATOM 2040 C CA . ILE A 1 278 ? -5.999 0.205 27.266 1.00 91.94 278 ILE A CA 1
ATOM 2041 C C . ILE A 1 278 ? -6.727 -0.473 28.444 1.00 91.94 278 ILE A C 1
ATOM 2043 O O . ILE A 1 278 ? -6.208 -1.443 29.009 1.00 91.94 278 ILE A O 1
ATOM 2047 N N . PRO A 1 279 ? -7.905 0.030 28.856 1.00 88.19 279 PRO A N 1
ATOM 2048 C CA . PRO A 1 279 ? -8.718 -0.642 29.859 1.00 88.19 279 PRO A CA 1
ATOM 2049 C C . PRO A 1 279 ? -9.114 -2.040 29.382 1.00 88.19 279 PRO A C 1
ATOM 2051 O O . PRO A 1 279 ? -9.385 -2.238 28.197 1.00 88.19 279 PRO A O 1
ATOM 2054 N N . ALA A 1 280 ? -9.169 -3.002 30.308 1.00 87.06 280 ALA A N 1
ATOM 2055 C CA . ALA A 1 280 ? -9.433 -4.399 29.968 1.00 87.06 280 ALA A CA 1
ATOM 2056 C C . ALA A 1 280 ? -10.747 -4.575 29.189 1.00 87.06 280 ALA A C 1
ATOM 2058 O O . ALA A 1 280 ? -10.776 -5.289 28.190 1.00 87.06 280 ALA A O 1
ATOM 2059 N N . GLU A 1 281 ? -11.765 -3.819 29.599 1.00 81.38 281 GLU A N 1
ATOM 2060 C CA . GLU A 1 281 ? -13.127 -3.822 29.061 1.00 81.38 281 GLU A CA 1
ATOM 2061 C C . GLU A 1 281 ? -13.214 -3.404 27.580 1.00 81.38 281 GLU A C 1
ATOM 2063 O O . GLU A 1 281 ? -14.224 -3.667 26.943 1.00 81.38 281 GLU A O 1
ATOM 2068 N N . LEU A 1 282 ? -12.192 -2.742 27.013 1.00 86.12 282 LEU A N 1
ATOM 2069 C CA . LEU A 1 282 ? -12.245 -2.262 25.618 1.00 86.12 282 LEU A CA 1
ATOM 2070 C C . LEU A 1 282 ? -11.759 -3.298 24.598 1.00 86.12 282 LEU A C 1
ATOM 2072 O O . LEU A 1 282 ? -11.861 -3.067 23.394 1.00 86.12 282 LEU A O 1
ATOM 2076 N N . ILE A 1 283 ? -11.217 -4.426 25.060 1.00 91.56 283 ILE A N 1
ATOM 2077 C CA . ILE A 1 283 ? -10.884 -5.572 24.209 1.00 91.56 283 ILE A CA 1
ATOM 2078 C C . ILE A 1 283 ? -11.926 -6.654 24.481 1.00 91.56 283 ILE A C 1
ATOM 2080 O O . ILE A 1 283 ? -11.699 -7.586 25.254 1.00 91.56 283 ILE A O 1
ATOM 2084 N N . GLU A 1 284 ? -13.090 -6.506 23.861 1.00 88.62 284 GLU A N 1
ATOM 2085 C CA . GLU A 1 284 ? -14.158 -7.496 23.915 1.00 88.62 284 GLU A CA 1
ATOM 2086 C C . GLU A 1 284 ? -13.823 -8.726 23.055 1.00 88.62 284 GLU A C 1
ATOM 2088 O O . GLU A 1 284 ? -12.823 -8.793 22.329 1.00 88.62 284 GLU A O 1
ATOM 2093 N N . GLN A 1 285 ? -14.669 -9.750 23.152 1.00 91.94 285 GLN A N 1
ATOM 2094 C CA . GLN A 1 285 ? -14.514 -10.933 22.325 1.00 91.94 285 GLN A CA 1
ATOM 2095 C C . GLN A 1 285 ? -14.631 -10.562 20.841 1.00 91.94 285 GLN A C 1
ATOM 2097 O O . GLN A 1 285 ? -15.580 -9.907 20.424 1.00 91.94 285 GLN A O 1
ATOM 2102 N N . TYR A 1 286 ? -13.673 -11.027 20.039 1.00 92.94 286 TYR A N 1
ATOM 2103 C CA . TYR A 1 286 ? -13.565 -10.764 18.603 1.00 92.94 286 TYR A CA 1
ATOM 2104 C C . TYR A 1 286 ? -13.289 -9.307 18.217 1.00 92.94 286 TYR A C 1
ATOM 2106 O O . TYR A 1 286 ? -13.345 -8.986 17.028 1.00 92.94 286 TYR A O 1
ATOM 2114 N N . THR A 1 287 ? -12.899 -8.449 19.165 1.00 92.50 287 THR A N 1
ATOM 2115 C CA . THR A 1 287 ? -12.391 -7.111 18.847 1.00 92.50 287 THR A CA 1
ATOM 2116 C C . THR A 1 287 ? -11.169 -7.209 17.935 1.00 92.50 287 THR A C 1
ATOM 2118 O O . THR A 1 287 ? -10.243 -7.988 18.180 1.00 92.50 287 THR A O 1
ATOM 2121 N N . VAL A 1 288 ? -11.164 -6.392 16.883 1.00 96.25 288 VAL A N 1
ATOM 2122 C CA . VAL A 1 288 ? -10.025 -6.219 15.980 1.00 96.25 288 VAL A CA 1
ATOM 2123 C C . VAL A 1 288 ? -9.401 -4.862 16.258 1.00 96.25 288 VAL A C 1
ATOM 2125 O O . VAL A 1 288 ? -10.059 -3.837 16.094 1.00 96.25 288 VAL A O 1
ATOM 2128 N N . LEU A 1 289 ? -8.140 -4.860 16.682 1.00 96.25 289 LEU A N 1
ATOM 2129 C CA . LEU A 1 289 ? -7.373 -3.639 16.893 1.00 96.25 289 LEU A CA 1
ATOM 2130 C C . LEU A 1 289 ? -6.319 -3.500 15.806 1.00 96.25 289 LEU A C 1
ATOM 2132 O O . LEU A 1 289 ? -5.521 -4.412 15.590 1.00 96.25 289 LEU A O 1
ATOM 2136 N N . GLU A 1 290 ? -6.281 -2.338 15.168 1.00 97.12 290 GLU A N 1
ATOM 2137 C CA . GLU A 1 290 ? -5.098 -1.899 14.442 1.00 97.12 290 GLU A CA 1
ATOM 2138 C C . GLU A 1 290 ? -4.142 -1.217 15.425 1.00 97.12 290 GLU A C 1
ATOM 2140 O O . GLU A 1 290 ? -4.537 -0.340 16.199 1.00 97.12 290 GLU A O 1
ATOM 2145 N N . LEU A 1 291 ? -2.888 -1.657 15.426 1.00 97.88 291 LEU A N 1
ATOM 2146 C CA . LEU A 1 291 ? -1.880 -1.289 16.408 1.00 97.88 291 LEU A CA 1
ATOM 2147 C C . LEU A 1 291 ? -0.613 -0.815 15.701 1.00 97.88 291 LEU A C 1
ATOM 2149 O O . LEU A 1 291 ? -0.142 -1.469 14.773 1.00 97.88 291 LEU A O 1
ATOM 2153 N N . VAL A 1 292 ? -0.028 0.283 16.179 1.00 98.00 292 VAL A N 1
ATOM 2154 C CA . VAL A 1 292 ? 1.263 0.806 15.701 1.00 98.00 292 VAL A CA 1
ATOM 2155 C C . VAL A 1 292 ? 2.250 0.847 16.855 1.00 98.00 292 VAL A C 1
ATOM 2157 O O . VAL A 1 292 ? 1.957 1.409 17.910 1.00 98.00 292 VAL A O 1
ATOM 2160 N N . TYR A 1 293 ? 3.429 0.261 16.682 1.00 98.25 293 TYR A N 1
ATOM 2161 C CA . TYR A 1 293 ? 4.465 0.284 17.703 1.00 98.25 293 TYR A CA 1
ATOM 2162 C C . TYR A 1 293 ? 5.159 1.648 17.746 1.00 98.25 293 TYR A C 1
ATOM 2164 O O . TYR A 1 293 ? 5.732 2.098 16.759 1.00 98.25 293 TYR A O 1
ATOM 2172 N N . SER A 1 294 ? 5.169 2.304 18.905 1.00 97.25 294 SER A N 1
ATOM 2173 C CA . SER A 1 294 ? 5.798 3.621 19.088 1.00 97.25 294 SER A CA 1
ATOM 2174 C C . SER A 1 294 ? 7.321 3.573 19.255 1.00 97.25 294 SER A C 1
ATOM 2176 O O . SER A 1 294 ? 7.963 4.615 19.328 1.00 97.25 294 SER A O 1
ATOM 2178 N N . GLY A 1 295 ? 7.907 2.376 19.377 1.00 96.94 295 GLY A N 1
ATOM 2179 C CA . GLY A 1 295 ? 9.261 2.184 19.910 1.00 96.94 295 GLY A CA 1
ATOM 2180 C C . GLY A 1 295 ? 9.282 1.848 21.407 1.00 96.94 295 GLY A C 1
ATOM 2181 O O . GLY A 1 295 ? 10.332 1.525 21.953 1.00 96.94 295 GLY A O 1
ATOM 2182 N N . SER A 1 296 ? 8.135 1.889 22.097 1.00 96.88 296 SER A N 1
ATOM 2183 C CA . SER A 1 296 ? 8.023 1.508 23.517 1.00 96.88 296 SER A CA 1
ATOM 2184 C C . SER A 1 296 ? 6.756 0.713 23.839 1.00 96.88 296 SER A C 1
ATOM 2186 O O . SER A 1 296 ? 6.828 -0.279 24.562 1.00 96.88 296 SER A O 1
ATOM 2188 N N . TYR A 1 297 ? 5.620 1.084 23.252 1.00 98.00 297 TYR A N 1
ATOM 2189 C CA . TYR A 1 297 ? 4.309 0.457 23.449 1.00 98.00 297 TYR A CA 1
ATOM 2190 C C . TYR A 1 297 ? 3.545 0.380 22.119 1.00 98.00 297 TYR A C 1
ATOM 2192 O O . TYR A 1 297 ? 3.908 1.037 21.145 1.00 98.00 297 TYR A O 1
ATOM 2200 N N . TRP A 1 298 ? 2.489 -0.422 22.070 1.00 98.38 298 TRP A N 1
ATOM 2201 C CA . TRP A 1 298 ? 1.553 -0.485 20.951 1.00 98.38 298 TRP A CA 1
ATOM 2202 C C . TRP A 1 298 ? 0.471 0.572 21.120 1.00 98.38 298 TRP A C 1
ATOM 2204 O O . TRP A 1 298 ? -0.168 0.618 22.162 1.00 98.38 298 TRP A O 1
ATOM 2214 N N . TYR A 1 299 ? 0.248 1.410 20.116 1.00 97.12 299 TYR A N 1
ATOM 2215 C CA . TYR A 1 299 ? -0.812 2.410 20.118 1.00 97.12 299 TYR A CA 1
ATOM 2216 C C . TYR A 1 299 ? -1.989 1.926 19.276 1.00 97.12 299 TYR A C 1
ATOM 2218 O O . TYR A 1 299 ? -1.797 1.556 18.119 1.00 97.12 299 TYR A O 1
ATOM 2226 N N . VAL A 1 300 ? -3.196 1.942 19.840 1.00 96.31 300 VAL A N 1
ATOM 2227 C CA . VAL A 1 300 ? -4.429 1.660 19.095 1.00 96.31 300 VAL A CA 1
ATOM 2228 C C . VAL A 1 300 ? -4.708 2.790 18.113 1.00 96.31 300 VAL A C 1
ATOM 2230 O O . VAL A 1 300 ? -4.800 3.954 18.503 1.00 96.31 300 VAL A O 1
ATOM 2233 N N . VAL A 1 301 ? -4.847 2.443 16.837 1.00 94.69 301 VAL A N 1
ATOM 2234 C CA . VAL A 1 301 ? -5.182 3.392 15.776 1.00 94.69 301 VAL A CA 1
ATOM 2235 C C . VAL A 1 301 ? -6.677 3.683 15.790 1.00 94.69 301 VAL A C 1
ATOM 2237 O O . VAL A 1 301 ? -7.508 2.780 15.865 1.00 94.69 301 VAL A O 1
ATOM 2240 N N . GLY A 1 302 ? -7.010 4.966 15.666 1.00 87.69 302 GLY A N 1
ATOM 2241 C CA . GLY A 1 302 ? -8.388 5.436 15.608 1.00 87.69 302 GLY A CA 1
ATOM 2242 C C . GLY A 1 302 ? -9.027 5.634 16.982 1.00 87.69 302 GLY A C 1
ATOM 2243 O O . GLY A 1 302 ? -8.427 5.413 18.033 1.00 87.69 302 GLY A O 1
ATOM 2244 N N . ASN A 1 303 ? -10.271 6.107 16.960 1.00 80.69 303 ASN A N 1
ATOM 2245 C CA . ASN A 1 303 ? -11.085 6.272 18.156 1.00 80.69 303 ASN A CA 1
ATOM 2246 C C . ASN A 1 303 ? -12.074 5.115 18.252 1.00 80.69 303 ASN A C 1
ATOM 2248 O O . ASN A 1 303 ? -12.858 4.886 17.333 1.00 80.69 303 ASN A O 1
ATOM 2252 N N . MET A 1 304 ? -12.097 4.446 19.399 1.00 77.88 304 MET A N 1
ATOM 2253 C CA . MET A 1 304 ? -13.222 3.598 19.766 1.00 77.88 304 MET A CA 1
ATOM 2254 C C . MET A 1 304 ? -14.369 4.533 20.175 1.00 77.88 304 MET A C 1
ATOM 2256 O O . MET A 1 304 ? -14.253 5.248 21.172 1.00 77.88 304 MET A O 1
ATOM 2260 N N . ASN A 1 305 ? -15.436 4.607 19.370 1.00 77.56 305 ASN A N 1
ATOM 2261 C CA . ASN A 1 305 ? -16.621 5.429 19.650 1.00 77.56 305 ASN A CA 1
ATOM 2262 C C . ASN A 1 305 ? -17.496 4.757 20.721 1.00 77.56 305 ASN A C 1
ATOM 2264 O O . ASN A 1 305 ? -18.570 4.243 20.421 1.00 77.56 305 ASN A O 1
ATOM 2268 N N . ILE A 1 306 ? -16.989 4.708 21.950 1.00 80.19 306 ILE A N 1
ATOM 2269 C CA . ILE A 1 306 ? -17.601 4.065 23.117 1.00 80.19 306 ILE A CA 1
ATOM 2270 C C . ILE A 1 306 ? -17.450 4.976 24.342 1.00 80.19 306 ILE A C 1
ATOM 2272 O O . ILE A 1 306 ? -16.515 5.774 24.409 1.00 80.19 306 ILE A O 1
ATOM 2276 N N . LEU A 1 307 ? -18.380 4.869 25.288 1.00 85.75 307 LEU A N 1
ATOM 2277 C CA . LEU A 1 307 ? -18.356 5.533 26.588 1.00 85.75 307 LEU A CA 1
ATOM 2278 C C . LEU A 1 307 ? -17.874 4.545 27.640 1.00 85.75 307 LEU A C 1
ATOM 2280 O O . LEU A 1 307 ? -18.370 3.423 27.730 1.00 85.75 307 LEU A O 1
ATOM 2284 N N . THR A 1 308 ? -16.911 4.978 28.435 1.00 83.25 308 THR A N 1
ATOM 2285 C CA . THR A 1 308 ? -16.191 4.152 29.399 1.00 83.25 308 THR A CA 1
ATOM 2286 C C . THR A 1 308 ? -16.113 4.860 30.748 1.00 83.25 308 THR A C 1
ATOM 2288 O O . THR A 1 308 ? -16.575 5.993 30.915 1.00 83.25 308 THR A O 1
ATOM 2291 N N . LYS A 1 309 ? -15.535 4.192 31.749 1.00 85.94 309 LYS A N 1
ATOM 2292 C CA . LYS A 1 309 ? -15.404 4.739 33.100 1.00 85.94 309 LYS A CA 1
ATOM 2293 C C . LYS A 1 309 ? -14.675 6.089 33.093 1.00 85.94 309 LYS A C 1
ATOM 2295 O O . LYS A 1 309 ? -13.532 6.186 32.659 1.00 85.94 309 LYS A O 1
ATOM 2300 N N . GLY A 1 310 ? -15.320 7.107 33.659 1.00 85.25 310 GLY A N 1
ATOM 2301 C CA . GLY A 1 310 ? -14.826 8.483 33.737 1.00 85.25 310 GLY A CA 1
ATOM 2302 C C . GLY A 1 310 ? -15.321 9.390 32.609 1.00 85.25 310 GLY A C 1
ATOM 2303 O O . GLY A 1 310 ? -15.305 10.612 32.778 1.00 85.25 310 GLY A O 1
ATOM 2304 N N . ASP A 1 311 ? -15.824 8.829 31.505 1.00 89.19 311 ASP A N 1
ATOM 2305 C CA . ASP A 1 311 ? -16.408 9.630 30.435 1.00 89.19 311 ASP A CA 1
ATOM 2306 C C . ASP A 1 311 ? -17.672 10.338 30.928 1.00 89.19 311 ASP A C 1
ATOM 2308 O O . ASP A 1 311 ? -18.409 9.853 31.793 1.00 89.19 311 ASP A O 1
ATOM 2312 N N . SER A 1 312 ? -17.914 11.529 30.384 1.00 92.12 312 SER A N 1
ATOM 2313 C CA . SER A 1 312 ? -19.095 12.323 30.702 1.00 92.12 312 SER A CA 1
ATOM 2314 C C . SER A 1 312 ? -19.777 12.810 29.438 1.00 92.12 312 SER A C 1
ATOM 2316 O O . SER A 1 312 ? -19.116 13.311 28.530 1.00 92.12 312 SER A O 1
ATOM 2318 N N . ILE A 1 313 ? -21.104 12.733 29.412 1.00 91.81 313 ILE A N 1
ATOM 2319 C CA . ILE A 1 313 ? -21.927 13.301 28.344 1.00 91.81 313 ILE A CA 1
ATOM 2320 C C . ILE A 1 313 ? -22.943 14.279 28.921 1.00 91.81 313 ILE A C 1
ATOM 2322 O O . ILE A 1 313 ? -23.411 14.118 30.048 1.00 91.81 313 ILE A O 1
ATOM 2326 N N . SER A 1 314 ? -23.286 15.298 28.139 1.00 91.81 314 SER A N 1
ATOM 2327 C CA . SER A 1 314 ? -24.429 16.167 28.424 1.00 91.81 314 SER A CA 1
ATOM 2328 C C . SER A 1 314 ? -25.579 15.749 27.522 1.00 91.81 314 SER A C 1
ATOM 2330 O O . SER A 1 314 ? -25.392 15.606 26.315 1.00 91.81 314 SER A O 1
ATOM 2332 N N . VAL A 1 315 ? -26.749 15.533 28.109 1.00 90.44 315 VAL A N 1
ATOM 2333 C CA . VAL A 1 315 ? -27.946 15.095 27.401 1.00 90.44 315 VAL A CA 1
ATOM 2334 C C . VAL A 1 315 ? -29.056 16.101 27.639 1.00 90.44 315 VAL A C 1
ATOM 2336 O O . VAL A 1 315 ? -29.418 16.363 28.784 1.00 90.44 315 VAL A O 1
ATOM 2339 N N . GLU A 1 316 ? -29.631 16.613 26.556 1.00 90.44 316 GLU A N 1
ATOM 2340 C CA . GLU A 1 316 ? -30.948 17.240 26.572 1.00 90.44 316 GLU A CA 1
ATOM 2341 C C . GLU A 1 316 ? -31.934 16.277 25.912 1.00 90.44 316 GLU A C 1
ATOM 2343 O O . GLU A 1 316 ? -31.705 15.810 24.796 1.00 90.44 316 GLU A O 1
ATOM 2348 N N . CYS A 1 317 ? -33.013 15.933 26.611 1.00 89.31 317 CYS A N 1
ATOM 2349 C CA . CYS A 1 317 ? -34.001 15.001 26.087 1.00 89.31 317 CYS A CA 1
ATOM 2350 C C . CYS A 1 317 ? -35.429 15.391 26.461 1.00 89.31 317 CYS A C 1
ATOM 2352 O O . CYS A 1 317 ? -35.686 16.005 27.500 1.00 89.31 317 CYS A O 1
ATOM 2354 N N . PHE A 1 318 ? -36.350 14.976 25.594 1.00 92.69 318 PHE A N 1
ATOM 2355 C CA . PHE A 1 318 ? -37.781 14.927 25.845 1.00 92.69 318 PHE A CA 1
ATOM 2356 C C . PHE A 1 318 ? -38.188 13.459 25.818 1.00 92.69 318 PHE A C 1
ATOM 2358 O O . PHE A 1 318 ? -37.991 12.782 24.810 1.00 92.69 318 PHE A O 1
ATOM 2365 N N . THR A 1 319 ? -38.706 12.951 26.929 1.00 94.56 319 THR A N 1
ATOM 2366 C CA . THR A 1 319 ? -39.031 11.533 27.077 1.00 94.56 319 THR A CA 1
ATOM 2367 C C . THR A 1 319 ? -40.300 11.345 27.898 1.00 94.56 319 THR A C 1
ATOM 2369 O O . THR A 1 319 ? -40.766 12.261 28.582 1.00 94.56 319 THR A O 1
ATOM 2372 N N . ALA A 1 320 ? -40.879 10.154 27.814 1.00 95.69 320 ALA A N 1
ATOM 2373 C CA . ALA A 1 320 ? -41.936 9.748 28.721 1.00 95.69 320 ALA A CA 1
ATOM 2374 C C . ALA A 1 320 ? -41.320 9.300 30.051 1.00 95.69 320 ALA A C 1
ATOM 2376 O O . ALA A 1 320 ? -40.286 8.630 30.090 1.00 95.69 320 ALA A O 1
ATOM 2377 N N . GLY A 1 321 ? -41.978 9.668 31.139 1.00 96.50 321 GLY A N 1
ATOM 2378 C CA . GLY A 1 321 ? -41.661 9.210 32.477 1.00 96.50 321 GLY A CA 1
ATOM 2379 C C . GLY A 1 321 ? -42.896 8.691 33.194 1.00 96.50 321 GLY A C 1
ATOM 2380 O O . GLY A 1 321 ? -44.011 8.681 32.663 1.00 96.50 321 GLY A O 1
ATOM 2381 N N . TYR A 1 322 ? -42.683 8.262 34.426 1.00 97.75 322 TYR A N 1
ATOM 2382 C CA . TYR A 1 322 ? -43.720 7.750 35.296 1.00 97.75 322 TYR A CA 1
ATOM 2383 C C . TYR A 1 322 ? -43.485 8.247 36.717 1.00 97.75 322 TYR A C 1
ATOM 2385 O O . TYR A 1 322 ? -42.368 8.172 37.233 1.00 97.75 322 TYR A O 1
ATOM 2393 N N . VAL A 1 323 ? -44.527 8.792 37.337 1.00 97.44 323 VAL A N 1
ATOM 2394 C CA . VAL A 1 323 ? -44.458 9.317 38.702 1.00 97.44 323 VAL A CA 1
ATOM 2395 C C . VAL A 1 323 ? -44.796 8.208 39.693 1.00 97.44 323 VAL A C 1
ATOM 2397 O O . VAL A 1 323 ? -45.827 7.550 39.564 1.00 97.44 323 VAL A O 1
ATOM 2400 N N . THR A 1 324 ? -43.952 8.014 40.700 1.00 96.31 324 THR A N 1
ATOM 2401 C CA . THR A 1 324 ? -44.072 6.968 41.725 1.00 96.31 324 THR A CA 1
ATOM 2402 C C . THR A 1 324 ? -43.872 7.550 43.130 1.00 96.31 324 THR A C 1
ATOM 2404 O O . THR A 1 324 ? -43.788 8.768 43.316 1.00 96.31 324 THR A O 1
ATOM 2407 N N . SER A 1 325 ? -43.827 6.675 44.142 1.00 95.44 325 SER A N 1
ATOM 2408 C CA . SER A 1 325 ? -43.455 7.028 45.520 1.00 95.44 325 SER A CA 1
ATOM 2409 C C . SER A 1 325 ? -44.293 8.170 46.104 1.00 95.44 325 SER A C 1
ATOM 2411 O O . SER A 1 325 ? -43.768 9.176 46.572 1.00 95.44 325 SER A O 1
ATOM 2413 N N . MET A 1 326 ? -45.622 8.032 46.040 1.00 94.69 326 MET A N 1
ATOM 2414 C CA . MET A 1 326 ? -46.589 9.039 46.512 1.00 94.69 326 MET A CA 1
ATOM 2415 C C . MET A 1 326 ? -46.410 10.414 45.846 1.00 94.69 326 MET A C 1
ATOM 2417 O O . MET A 1 326 ? -46.688 11.450 46.444 1.00 94.69 326 MET A O 1
ATOM 2421 N N . GLY A 1 327 ? -45.950 10.424 44.594 1.00 93.81 327 GLY A N 1
ATOM 2422 C CA . GLY A 1 327 ? -45.712 11.642 43.832 1.00 93.81 327 GLY A CA 1
ATOM 2423 C C . GLY A 1 327 ? -44.287 12.176 43.941 1.00 93.81 327 GLY A C 1
ATOM 2424 O O . GLY A 1 327 ? -43.972 13.110 43.219 1.00 93.81 327 GLY A O 1
ATOM 2425 N N . GLN A 1 328 ? -43.424 11.631 44.802 1.00 95.25 328 GLN A N 1
ATOM 2426 C CA . GLN A 1 328 ? -42.098 12.203 45.076 1.00 95.25 328 GLN A CA 1
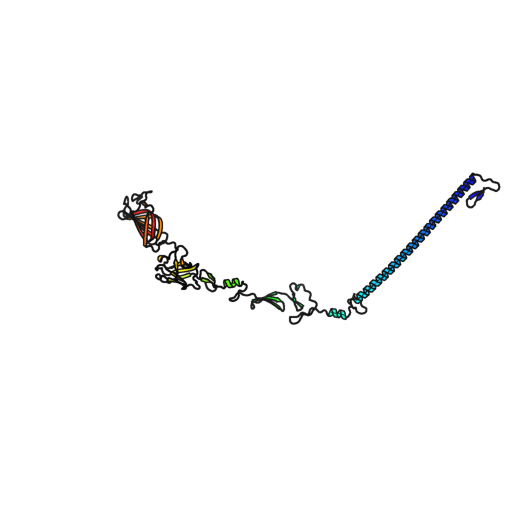ATOM 2427 C C . GLN A 1 328 ? -41.002 11.764 44.107 1.00 95.25 328 GLN A C 1
ATOM 2429 O O . GLN A 1 328 ? -39.929 12.362 44.106 1.00 95.25 328 GLN A O 1
ATOM 2434 N N . GLU A 1 329 ? -41.227 10.738 43.292 1.00 97.50 329 GLU A N 1
ATOM 2435 C CA . GLU A 1 329 ? -40.204 10.229 42.382 1.00 97.50 329 GLU A CA 1
ATOM 2436 C C . GLU A 1 329 ? -40.696 10.241 40.938 1.00 97.50 329 GLU A C 1
ATOM 2438 O O . GLU A 1 329 ? -41.825 9.851 40.651 1.00 97.50 329 GLU A O 1
ATOM 2443 N N . VAL A 1 330 ? -39.832 10.678 40.024 1.00 97.19 330 VAL A N 1
ATOM 2444 C CA . VAL A 1 330 ? -40.063 10.602 38.581 1.00 97.19 330 VAL A CA 1
ATOM 2445 C C . VAL A 1 330 ? -39.051 9.640 37.979 1.00 97.19 330 VAL A C 1
ATOM 2447 O O . VAL A 1 330 ? -37.845 9.889 38.028 1.00 97.19 330 VAL A O 1
ATOM 2450 N N . GLN A 1 331 ? -39.545 8.555 37.393 1.00 96.75 331 GLN A N 1
ATOM 2451 C CA . GLN A 1 331 ? -38.736 7.559 36.701 1.00 96.75 331 GLN A CA 1
ATOM 2452 C C . GLN A 1 331 ? -38.818 7.765 35.191 1.00 96.75 331 GLN A C 1
ATOM 2454 O O . GLN A 1 331 ? -39.907 7.915 34.643 1.00 96.75 331 GLN A O 1
ATOM 2459 N N . PHE A 1 332 ? -37.681 7.773 34.506 1.00 95.50 332 PHE A N 1
ATOM 2460 C CA . PHE A 1 332 ? -37.610 7.889 33.049 1.00 95.50 332 PHE A CA 1
ATOM 2461 C C . PHE A 1 332 ? -36.310 7.282 32.525 1.00 95.50 332 PHE A C 1
ATOM 2463 O O . PHE A 1 332 ? -35.387 7.002 33.286 1.00 95.50 332 PHE A O 1
ATOM 2470 N N . CYS A 1 333 ? -36.233 7.054 31.217 1.00 94.00 333 CYS A N 1
ATOM 2471 C CA . CYS A 1 333 ? -35.049 6.482 30.587 1.00 94.00 333 CYS A CA 1
ATOM 2472 C C . CYS A 1 333 ? -34.461 7.429 29.544 1.00 94.00 333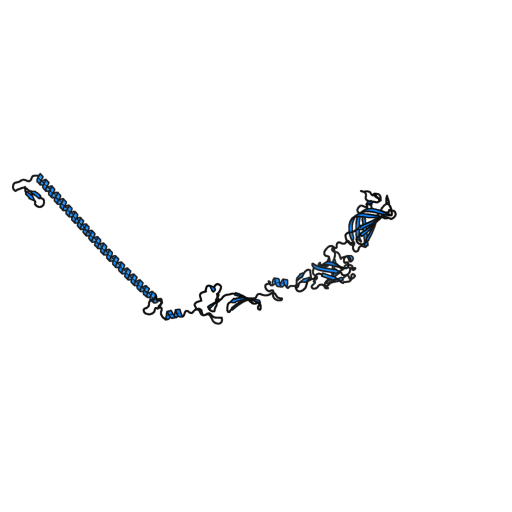 CYS A C 1
ATOM 2474 O O . CYS A 1 333 ? -35.193 8.085 28.798 1.00 94.00 333 CYS A O 1
ATOM 2476 N N . ILE A 1 334 ? -33.132 7.459 29.488 1.00 92.94 334 ILE A N 1
ATOM 2477 C CA . ILE A 1 334 ? -32.351 8.220 28.519 1.00 92.94 334 ILE A CA 1
ATOM 2478 C C . ILE A 1 334 ? -31.625 7.233 27.603 1.00 92.94 334 ILE A C 1
ATOM 2480 O O . ILE A 1 334 ? -30.735 6.521 28.081 1.00 92.94 334 ILE A O 1
ATOM 2484 N N . PRO A 1 335 ? -31.968 7.169 26.305 1.00 89.38 335 PRO A N 1
ATOM 2485 C CA . PRO A 1 335 ? -31.178 6.415 25.346 1.00 89.38 335 PRO A CA 1
ATOM 2486 C C . PRO A 1 335 ? -29.848 7.132 25.094 1.00 89.38 335 PRO A C 1
ATOM 2488 O O . PRO A 1 335 ? -29.806 8.348 24.902 1.00 89.38 335 PRO A O 1
ATOM 2491 N N . VAL A 1 336 ? -28.760 6.371 25.065 1.00 88.81 336 VAL A N 1
ATOM 2492 C CA . VAL A 1 336 ? -27.421 6.865 24.750 1.00 88.81 336 VAL A CA 1
ATOM 2493 C C . VAL A 1 336 ? -27.006 6.259 23.415 1.00 88.81 336 VAL A C 1
ATOM 2495 O O . VAL A 1 336 ? -26.999 5.044 23.246 1.00 88.81 336 VAL A O 1
ATOM 2498 N N . SER A 1 337 ? -26.712 7.111 22.429 1.00 84.44 337 SER A N 1
ATOM 2499 C CA . SER A 1 337 ? -26.378 6.655 21.066 1.00 84.44 337 SER A CA 1
ATOM 2500 C C . SER A 1 337 ? -24.990 6.017 20.973 1.00 84.44 337 SER A C 1
ATOM 2502 O O . SER A 1 337 ? -24.721 5.247 20.056 1.00 84.44 337 SER A O 1
ATOM 2504 N N . THR A 1 338 ? -24.117 6.330 21.927 1.00 86.50 338 THR A N 1
ATOM 2505 C CA . THR A 1 338 ? -22.774 5.765 22.023 1.00 86.50 338 THR A CA 1
ATOM 2506 C C . THR A 1 338 ? -22.798 4.553 22.959 1.00 86.50 338 THR A C 1
ATOM 2508 O O . THR A 1 338 ? -23.304 4.688 24.077 1.00 86.50 338 THR A O 1
ATOM 2511 N N . PRO A 1 339 ? -22.267 3.385 22.547 1.00 86.44 339 PRO A N 1
ATOM 2512 C CA . PRO A 1 339 ? -22.208 2.206 23.402 1.00 86.44 339 PRO A CA 1
ATOM 2513 C C . PRO A 1 339 ? -21.514 2.493 24.732 1.00 86.44 339 PRO A C 1
ATOM 2515 O O . PRO A 1 339 ? -20.458 3.121 24.742 1.00 86.44 339 PRO A O 1
ATOM 2518 N N . ILE A 1 340 ? -22.098 2.029 25.837 1.00 86.31 340 ILE A N 1
ATOM 2519 C CA . ILE A 1 340 ? -21.514 2.153 27.178 1.00 86.31 340 ILE A CA 1
ATOM 2520 C C . ILE A 1 340 ? -20.870 0.813 27.538 1.00 86.31 340 ILE A C 1
ATOM 2522 O O . ILE A 1 340 ? -21.561 -0.204 27.592 1.00 86.31 340 ILE A O 1
ATOM 2526 N N . VAL A 1 341 ? -19.560 0.808 27.786 1.00 81.38 341 VAL A N 1
ATOM 2527 C CA . VAL A 1 341 ? -18.759 -0.409 27.987 1.00 81.38 341 VAL A CA 1
ATOM 2528 C C . VAL A 1 341 ? -18.048 -0.352 29.338 1.00 81.38 341 VAL A C 1
ATOM 2530 O O . VAL A 1 341 ? -17.393 0.636 29.669 1.00 81.38 341 VAL A O 1
ATOM 2533 N N . GLY A 1 342 ? -18.175 -1.421 30.130 1.00 78.38 342 GLY A N 1
ATOM 2534 C CA . GLY A 1 342 ? -17.463 -1.566 31.407 1.00 78.38 342 GLY A CA 1
ATOM 2535 C C . GLY A 1 342 ? -17.944 -0.653 32.545 1.00 78.38 342 GLY A C 1
ATOM 2536 O O . GLY A 1 342 ? -17.228 -0.483 33.530 1.00 78.38 342 GLY A O 1
ATOM 2537 N N . CYS A 1 343 ? -19.132 -0.051 32.436 1.00 84.44 343 CYS A N 1
ATOM 2538 C CA . CYS A 1 343 ? -19.715 0.801 33.477 1.00 84.44 343 CYS A CA 1
ATOM 2539 C C . CYS A 1 343 ? -20.958 0.148 34.082 1.00 84.44 343 CYS A C 1
ATOM 2541 O O . CYS A 1 343 ? -21.820 -0.357 33.365 1.00 84.44 343 CYS A O 1
ATOM 2543 N N . SER A 1 344 ? -21.070 0.195 35.408 1.00 83.25 344 SER A N 1
ATOM 2544 C CA . SER A 1 344 ? -22.207 -0.384 36.148 1.00 83.25 344 SER A CA 1
ATOM 2545 C C . SER A 1 344 ? -23.090 0.682 36.792 1.00 83.25 344 SER A C 1
ATOM 2547 O O . SER A 1 344 ? -24.232 0.421 37.170 1.00 83.25 344 SER A O 1
ATOM 2549 N N . SER A 1 345 ? -22.571 1.904 36.892 1.00 87.12 345 SER A N 1
ATOM 2550 C CA . SER A 1 345 ? -23.206 3.014 37.584 1.00 87.12 345 SER A CA 1
ATOM 2551 C C . SER A 1 345 ? -23.011 4.314 36.815 1.00 87.12 345 SER A C 1
ATOM 2553 O O . SER A 1 345 ? -22.082 4.461 36.023 1.00 87.12 345 SER A O 1
ATOM 2555 N N . VAL A 1 346 ? -23.902 5.272 37.044 1.00 94.44 346 VAL A N 1
ATOM 2556 C CA . VAL A 1 346 ? -23.813 6.596 36.433 1.00 94.44 346 VAL A CA 1
ATOM 2557 C C . VAL A 1 346 ? -24.144 7.651 37.470 1.00 94.44 346 VAL A C 1
ATOM 2559 O O . VAL A 1 346 ? -25.192 7.613 38.120 1.00 94.44 346 VAL A O 1
ATOM 2562 N N . LYS A 1 347 ? -23.236 8.609 37.628 1.00 94.94 347 LYS A N 1
ATOM 2563 C CA . LYS A 1 347 ? -23.491 9.818 38.396 1.00 94.94 347 LYS A CA 1
ATOM 2564 C C . LYS A 1 347 ? -24.282 10.780 37.515 1.00 94.94 347 LYS A C 1
ATOM 2566 O O . LYS A 1 347 ? -23.879 11.072 36.391 1.00 94.94 347 LYS A O 1
ATOM 2571 N N . ILE A 1 348 ? -25.407 11.259 38.037 1.00 94.69 348 ILE A N 1
ATOM 2572 C CA . ILE A 1 348 ? -26.324 12.147 37.325 1.00 94.69 348 ILE A CA 1
ATOM 2573 C C . ILE A 1 348 ? -26.337 13.494 38.030 1.00 94.69 348 ILE A C 1
ATOM 2575 O O . ILE A 1 348 ? -26.621 13.578 39.225 1.00 94.69 348 ILE A O 1
ATOM 2579 N N . GLU A 1 349 ? -26.057 14.545 37.273 1.00 91.81 349 GLU A N 1
ATOM 2580 C CA . GLU A 1 349 ? -26.111 15.923 37.742 1.00 91.81 349 GLU A CA 1
ATOM 2581 C C . GLU A 1 349 ? -27.061 16.721 36.850 1.00 91.81 349 GLU A C 1
ATOM 2583 O O . GLU A 1 349 ? -27.086 16.570 35.628 1.00 91.81 349 GLU A O 1
ATOM 2588 N N . SER A 1 350 ? -27.870 17.574 37.468 1.00 82.94 350 SER A N 1
ATOM 2589 C CA . SER A 1 350 ? -28.783 18.453 36.745 1.00 82.94 350 SER A CA 1
ATOM 2590 C C . SER A 1 350 ? -28.048 19.701 36.284 1.00 82.94 350 SER A C 1
ATOM 2592 O O . SER A 1 350 ? -27.486 20.405 37.119 1.00 82.94 350 SER A O 1
ATOM 2594 N N . ALA A 1 351 ? -28.100 20.018 34.989 1.00 70.31 351 ALA A N 1
ATOM 2595 C CA . ALA A 1 351 ? -27.522 21.261 34.482 1.00 70.31 351 ALA A CA 1
ATOM 2596 C C . ALA A 1 351 ? -28.423 22.471 34.791 1.00 70.31 351 ALA A C 1
ATOM 2598 O O . ALA A 1 351 ? -27.931 23.516 35.205 1.00 70.31 351 ALA A O 1
ATOM 2599 N N . THR A 1 352 ? -29.744 22.327 34.618 1.00 78.06 352 THR A N 1
ATOM 2600 C CA . THR A 1 352 ? -30.709 23.442 34.745 1.00 78.06 352 THR A CA 1
ATOM 2601 C C . THR A 1 352 ? -32.035 23.078 35.428 1.00 78.06 352 THR A C 1
ATOM 2603 O O . THR A 1 352 ? -32.831 23.966 35.716 1.00 78.06 352 THR A O 1
ATOM 2606 N N . GLY A 1 353 ? -32.269 21.802 35.751 1.00 85.88 353 GLY A N 1
ATOM 2607 C CA . GLY A 1 353 ? -33.502 21.295 36.371 1.00 85.88 353 GLY A CA 1
ATOM 2608 C C . GLY A 1 353 ? -34.327 20.435 35.408 1.00 85.88 353 GLY A C 1
ATOM 2609 O O . GLY A 1 353 ? -33.931 20.193 34.269 1.00 85.88 353 GLY A O 1
ATOM 2610 N N . LEU A 1 354 ? -35.483 19.965 35.874 1.00 93.56 354 LEU A N 1
ATOM 2611 C CA . LEU A 1 354 ? -36.436 19.165 35.106 1.00 93.56 354 LEU A CA 1
ATOM 2612 C C . LEU A 1 354 ? -37.719 19.955 34.847 1.00 93.56 354 LEU A C 1
ATOM 2614 O O . LEU A 1 354 ? -38.198 20.690 35.711 1.00 93.56 354 LEU A O 1
ATOM 2618 N N . GLN A 1 355 ? -38.325 19.748 33.682 1.00 94.19 355 GLN A N 1
ATOM 2619 C CA . GLN A 1 355 ? -39.700 20.163 33.421 1.00 94.19 355 GLN A CA 1
ATOM 2620 C C . GLN A 1 355 ? -40.568 18.917 33.314 1.00 94.19 355 GLN A C 1
ATOM 2622 O O . GLN A 1 355 ? -40.391 18.113 32.398 1.00 94.19 355 GLN A O 1
ATOM 2627 N N . ILE A 1 356 ? -41.508 18.765 34.243 1.00 95.81 356 ILE A N 1
ATOM 2628 C CA . ILE A 1 356 ? -42.402 17.611 34.284 1.00 95.81 356 ILE A CA 1
ATOM 2629 C C . ILE A 1 356 ? -43.823 18.072 33.984 1.00 95.81 356 ILE A C 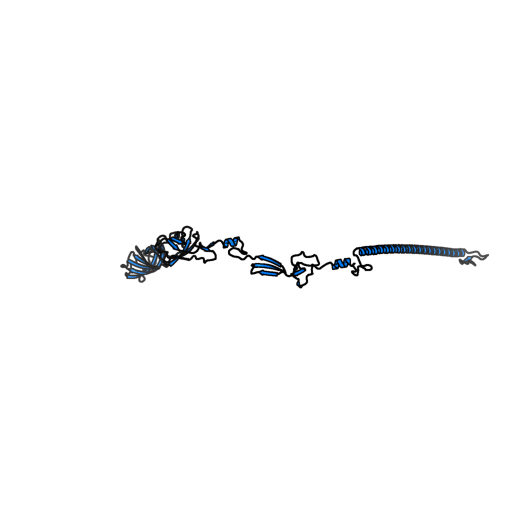1
ATOM 2631 O O . ILE A 1 356 ? -44.302 19.052 34.564 1.00 95.81 356 ILE A O 1
ATOM 2635 N N . ARG A 1 357 ? -44.497 17.368 33.073 1.00 95.31 357 ARG A N 1
ATOM 2636 C CA . ARG A 1 357 ? -45.889 17.642 32.705 1.00 95.31 357 ARG A CA 1
ATOM 2637 C C . ARG A 1 357 ? -46.766 16.413 32.887 1.00 95.31 357 ARG A C 1
ATOM 2639 O O . ARG A 1 357 ? -46.406 15.328 32.443 1.00 95.31 357 ARG A O 1
ATOM 2646 N N . GLN A 1 358 ? -47.940 16.596 33.476 1.00 95.25 358 GLN A N 1
ATOM 2647 C CA . GLN A 1 358 ? -48.981 15.572 33.593 1.00 95.25 358 GLN A CA 1
ATOM 2648 C C . GLN A 1 358 ? -50.330 16.192 33.243 1.00 95.25 358 GLN A C 1
ATOM 2650 O O . GLN A 1 358 ? -50.626 17.298 33.687 1.00 95.25 358 GLN A O 1
ATOM 2655 N N . ASN A 1 359 ? -51.148 15.495 32.448 1.00 89.75 359 ASN A N 1
ATOM 2656 C CA . ASN A 1 359 ? -52.514 15.921 32.104 1.00 89.75 359 ASN A CA 1
ATOM 2657 C C . ASN A 1 359 ? -52.608 17.392 31.636 1.00 89.75 359 ASN A C 1
ATOM 2659 O O . ASN A 1 359 ? -53.516 18.121 32.017 1.00 89.75 359 ASN A O 1
ATOM 2663 N N . GLY A 1 360 ? -51.624 17.852 30.855 1.00 87.69 360 GLY A N 1
ATOM 2664 C CA . GLY A 1 360 ? -51.540 19.232 30.356 1.00 87.69 360 GLY A CA 1
ATOM 2665 C C . GLY A 1 360 ? -50.907 20.254 31.314 1.00 87.69 360 GLY A C 1
ATOM 2666 O O . GLY A 1 360 ? -50.451 21.302 30.849 1.00 87.69 360 GLY A O 1
ATOM 2667 N N . ASN A 1 361 ? -50.769 19.932 32.601 1.00 92.75 361 ASN A N 1
ATOM 2668 C CA . ASN A 1 361 ? -50.263 20.827 33.643 1.00 92.75 361 ASN A CA 1
ATOM 2669 C C . ASN A 1 361 ? -48.775 20.615 33.940 1.00 92.75 361 ASN A C 1
ATOM 2671 O O . ASN A 1 361 ? -48.243 19.519 33.760 1.00 92.75 361 ASN A O 1
ATOM 2675 N N . TYR A 1 362 ? -48.112 21.664 34.430 1.00 95.12 362 TYR A N 1
ATOM 2676 C CA . TYR A 1 362 ? -46.786 21.557 35.038 1.00 95.12 362 TYR A CA 1
ATOM 2677 C C . TYR A 1 362 ? -46.921 21.124 36.499 1.00 95.12 362 TYR A C 1
ATOM 2679 O O . TYR A 1 362 ? -47.779 21.627 37.228 1.00 95.12 362 TYR A O 1
ATOM 2687 N N . VAL A 1 363 ? -46.074 20.188 36.918 1.00 94.44 363 VAL A N 1
ATOM 2688 C CA . VAL A 1 363 ? -46.081 19.635 38.279 1.00 94.44 363 VAL A CA 1
ATOM 2689 C C . VAL A 1 363 ? -44.813 20.045 39.038 1.00 94.44 363 VAL A C 1
ATOM 2691 O O . VAL A 1 363 ? -43.883 20.612 38.463 1.00 94.44 363 VAL A O 1
ATOM 2694 N N . TYR A 1 364 ? -44.792 19.818 40.350 1.00 94.75 364 TYR A N 1
ATOM 2695 C CA . TYR A 1 364 ? -43.704 20.169 41.275 1.00 94.75 364 TYR A CA 1
ATOM 2696 C C . TYR A 1 364 ? -43.422 21.669 41.459 1.00 94.75 364 TYR A C 1
ATOM 2698 O O . TYR A 1 364 ? -42.365 22.050 41.964 1.00 94.75 364 TYR A O 1
ATOM 2706 N N . GLY A 1 365 ? -44.365 22.528 41.060 1.00 90.88 365 GLY A N 1
ATOM 2707 C CA . GLY A 1 365 ? -44.211 23.987 41.093 1.00 90.88 365 GLY A CA 1
ATOM 2708 C C . GLY A 1 365 ? -43.452 24.572 39.895 1.00 90.88 365 GLY A C 1
ATOM 2709 O O . GLY A 1 365 ? -43.121 25.755 39.907 1.00 90.88 365 GLY A O 1
ATOM 2710 N N . GLY A 1 366 ? -43.176 23.764 38.865 1.00 91.44 366 GLY A N 1
ATOM 2711 C CA . GLY A 1 366 ? -42.579 24.232 37.613 1.00 91.44 366 GLY A CA 1
ATOM 2712 C C . GLY A 1 366 ? -43.571 24.963 36.705 1.00 91.44 366 GLY A C 1
ATOM 2713 O O . GLY A 1 366 ? -44.783 24.947 36.922 1.00 91.44 366 GLY A O 1
ATOM 2714 N N . ASN A 1 367 ? -43.055 25.580 35.643 1.00 92.38 367 ASN A N 1
ATOM 2715 C CA . ASN A 1 367 ? -43.852 26.144 34.549 1.00 92.38 367 ASN A CA 1
ATOM 2716 C C . ASN A 1 367 ? -43.060 26.102 33.225 1.00 92.38 367 ASN A C 1
ATOM 2718 O O . ASN A 1 367 ? -42.021 25.445 33.140 1.00 92.38 367 ASN A O 1
ATOM 2722 N N . ALA A 1 368 ? -43.543 26.785 32.181 1.00 89.75 368 ALA A N 1
ATOM 2723 C CA . ALA A 1 368 ? -42.892 26.831 30.868 1.00 89.75 368 ALA A CA 1
ATOM 2724 C C . ALA A 1 368 ? -41.446 27.372 30.903 1.00 89.75 368 ALA A C 1
ATOM 2726 O O . ALA A 1 368 ? -40.613 26.899 30.131 1.00 89.75 368 ALA A O 1
ATOM 2727 N N . SER A 1 369 ? -41.157 28.299 31.818 1.00 88.50 369 SER A N 1
ATOM 2728 C CA . SER A 1 369 ? -39.875 29.006 31.956 1.00 88.50 369 SER A CA 1
ATOM 2729 C C . SER A 1 369 ? -39.125 28.676 33.253 1.00 88.50 369 SER A C 1
ATOM 2731 O O . SER A 1 369 ? -37.951 29.009 33.382 1.00 88.50 369 SER A O 1
ATOM 2733 N N . THR A 1 370 ? -39.776 28.026 34.221 1.00 88.75 370 THR A N 1
ATOM 2734 C CA . THR A 1 370 ? -39.186 27.642 35.510 1.00 88.75 370 THR A CA 1
ATOM 2735 C C . THR A 1 370 ? -39.051 26.127 35.594 1.00 88.75 370 THR A C 1
ATOM 2737 O O . THR A 1 370 ? -40.047 25.403 35.674 1.00 88.75 370 THR A O 1
ATOM 2740 N N . LEU A 1 371 ? -37.803 25.663 35.589 1.00 90.81 371 LEU A N 1
ATOM 2741 C CA . LEU A 1 371 ? -37.429 24.264 35.782 1.00 90.81 371 LEU A CA 1
ATOM 2742 C C . LEU A 1 371 ? -37.334 23.942 37.277 1.00 90.81 371 LEU A C 1
ATOM 2744 O O . LEU A 1 371 ? -37.016 24.807 38.091 1.00 90.81 371 LEU A O 1
ATOM 2748 N N . VAL A 1 372 ? -37.587 22.687 37.636 1.00 91.81 372 VAL A N 1
ATOM 2749 C CA . VAL A 1 372 ? -37.552 22.216 39.023 1.00 91.81 372 VAL A CA 1
ATOM 2750 C C . VAL A 1 372 ? -36.321 21.348 39.230 1.00 91.81 372 VAL A C 1
ATOM 2752 O O . VAL A 1 372 ? -36.153 20.324 38.570 1.00 91.81 372 VAL A O 1
ATOM 2755 N N . ALA A 1 373 ? -35.447 21.741 40.153 1.00 91.12 373 ALA A N 1
ATOM 2756 C CA . ALA A 1 373 ? -34.312 20.914 40.539 1.00 91.12 373 ALA A CA 1
ATOM 2757 C C . ALA A 1 373 ? -34.790 19.720 41.378 1.00 91.12 373 ALA A C 1
ATOM 2759 O O . ALA A 1 373 ? -35.489 19.898 42.376 1.00 91.12 373 ALA A O 1
ATOM 2760 N N . ALA A 1 374 ? -34.399 18.509 40.986 1.00 94.06 374 ALA A N 1
ATOM 2761 C CA . ALA A 1 374 ? -34.575 17.333 41.828 1.00 94.06 374 ALA A CA 1
ATOM 2762 C C . ALA A 1 374 ? -33.659 17.427 43.061 1.00 94.06 374 ALA A C 1
ATOM 2764 O O . ALA A 1 374 ? -32.526 17.901 42.969 1.00 94.06 374 ALA A O 1
ATOM 2765 N N . SER A 1 375 ? -34.129 16.934 44.203 1.00 94.69 375 SER A N 1
ATOM 2766 C CA . SER A 1 375 ? -33.348 16.833 45.439 1.00 94.69 375 SER A CA 1
ATOM 2767 C C . SER A 1 375 ? -32.218 15.809 45.332 1.00 94.69 375 SER A C 1
ATOM 2769 O O . SER A 1 375 ? -31.185 15.959 45.976 1.00 94.69 375 SER A O 1
ATOM 2771 N N . SER A 1 376 ? -32.405 14.753 44.539 1.00 95.31 376 SER A N 1
ATOM 2772 C CA . SER A 1 376 ? -31.367 13.765 44.237 1.00 95.31 376 SER A CA 1
ATOM 2773 C C . SER A 1 376 ? -31.705 12.974 42.976 1.00 95.31 376 SER A C 1
ATOM 2775 O O . SER A 1 376 ? -32.862 12.922 42.552 1.00 95.31 376 SER A O 1
ATOM 2777 N N . TYR A 1 377 ? -30.691 12.323 42.409 1.00 95.44 377 TYR A N 1
ATOM 2778 C CA . TYR A 1 377 ? -30.832 11.396 41.293 1.00 95.44 377 TYR A CA 1
ATOM 2779 C C . TYR A 1 377 ? -30.249 10.035 41.656 1.00 95.44 377 TYR A C 1
ATOM 2781 O O . TYR A 1 377 ? -29.221 9.947 42.328 1.00 95.44 377 TYR A O 1
ATOM 2789 N N . ARG A 1 378 ? -30.873 8.973 41.149 1.00 93.19 378 ARG A N 1
ATOM 2790 C CA . ARG A 1 378 ? -30.277 7.638 41.065 1.00 93.19 378 ARG A CA 1
ATOM 2791 C C . ARG A 1 378 ? -30.288 7.189 39.613 1.00 93.19 378 ARG A C 1
ATOM 2793 O O . ARG A 1 378 ? -31.284 7.378 38.917 1.00 93.19 378 ARG A O 1
ATOM 2800 N N . GLY A 1 379 ? -29.169 6.632 39.171 1.00 92.75 379 GLY A N 1
ATOM 2801 C CA . GLY A 1 379 ? -28.962 6.195 37.800 1.00 92.75 379 GLY A CA 1
ATOM 2802 C C . GLY A 1 379 ? -28.500 4.749 37.749 1.00 92.75 379 GLY A C 1
ATOM 2803 O O . GLY A 1 379 ? -27.594 4.371 38.489 1.00 92.75 379 GLY A O 1
ATOM 2804 N N . VAL A 1 380 ? -29.095 3.958 36.862 1.00 91.31 380 VAL A N 1
ATOM 2805 C CA . VAL A 1 380 ? -28.636 2.599 36.549 1.00 91.31 380 VAL A CA 1
ATOM 2806 C C . VAL A 1 380 ? -28.382 2.507 35.053 1.00 91.31 380 VAL A C 1
ATOM 2808 O O . VAL A 1 380 ? -29.169 3.017 34.252 1.00 91.31 380 VAL A O 1
ATOM 2811 N N . ILE A 1 381 ? -27.278 1.867 34.678 1.00 91.31 381 ILE A N 1
ATOM 2812 C CA . ILE A 1 381 ? -26.942 1.602 33.281 1.00 91.31 381 ILE A CA 1
ATOM 2813 C C . ILE A 1 381 ? -27.561 0.265 32.887 1.00 91.31 381 ILE A C 1
ATOM 2815 O O . ILE A 1 381 ? -27.355 -0.748 33.553 1.00 91.31 381 ILE A O 1
ATOM 2819 N N . ASN A 1 382 ? -28.309 0.256 31.790 1.00 84.38 382 ASN A N 1
ATOM 2820 C CA . ASN A 1 382 ? -28.844 -0.955 31.190 1.00 84.38 382 ASN A CA 1
ATOM 2821 C C . ASN A 1 382 ? -28.550 -0.940 29.686 1.00 84.38 382 ASN A C 1
ATOM 2823 O O . ASN A 1 382 ? -29.280 -0.336 28.898 1.00 84.38 382 ASN A O 1
ATOM 2827 N N . ARG A 1 383 ? -27.441 -1.584 29.297 1.00 79.94 383 ARG A N 1
ATOM 2828 C CA . ARG A 1 383 ? -26.866 -1.515 27.941 1.00 79.94 383 ARG A CA 1
ATOM 2829 C C . ARG A 1 383 ? -26.653 -0.052 27.519 1.00 79.94 383 ARG A C 1
ATOM 2831 O O . ARG A 1 383 ? -25.962 0.685 28.209 1.00 79.94 383 ARG A O 1
ATOM 2838 N N . ASN A 1 384 ? -27.297 0.387 26.438 1.00 84.06 384 ASN A N 1
ATOM 2839 C CA . ASN A 1 384 ? -27.174 1.738 25.882 1.00 84.06 384 ASN A CA 1
ATOM 2840 C C . ASN A 1 384 ? -28.251 2.695 26.415 1.00 84.06 384 ASN A C 1
ATOM 2842 O O . ASN A 1 384 ? -28.685 3.614 25.723 1.00 84.06 384 ASN A O 1
ATOM 2846 N N . MET A 1 385 ? -28.741 2.452 27.629 1.00 89.94 385 MET A N 1
ATOM 2847 C CA . MET A 1 385 ? -29.783 3.256 28.246 1.00 89.94 385 MET A CA 1
ATOM 2848 C C . MET A 1 385 ? -29.436 3.545 29.699 1.00 89.94 385 MET A C 1
ATOM 2850 O O . MET A 1 385 ? -28.966 2.673 30.428 1.00 89.94 385 MET A O 1
ATOM 2854 N N . VAL A 1 386 ? -29.703 4.774 30.123 1.00 94.25 386 VAL A N 1
ATOM 2855 C CA . VAL A 1 386 ? -29.607 5.183 31.520 1.00 94.25 386 VAL A CA 1
ATOM 2856 C C . VAL A 1 386 ? -31.016 5.321 32.075 1.00 94.25 386 VAL A C 1
ATOM 2858 O O . VAL A 1 386 ? -31.782 6.185 31.646 1.00 94.25 386 VAL A O 1
ATOM 2861 N N . SER A 1 387 ? -31.364 4.462 33.028 1.00 93.56 387 SER A N 1
ATOM 2862 C CA . SER A 1 387 ? -32.595 4.591 33.804 1.00 93.56 387 SER A CA 1
ATOM 2863 C C . SER A 1 387 ? -32.365 5.589 34.930 1.00 93.56 387 SER A C 1
ATOM 2865 O O . SER A 1 387 ? -31.454 5.416 35.740 1.00 93.56 387 SER A O 1
ATOM 2867 N N . VAL A 1 388 ? -33.187 6.633 34.970 1.00 94.88 388 VAL A N 1
ATOM 2868 C CA . VAL A 1 388 ? -33.100 7.744 35.916 1.00 94.88 388 VAL A CA 1
ATOM 2869 C C . VAL A 1 388 ? -34.292 7.696 36.860 1.00 94.88 388 VAL A C 1
ATOM 2871 O O . VAL A 1 388 ? -35.435 7.626 36.416 1.00 94.88 388 VAL A O 1
ATOM 2874 N N . ALA A 1 389 ? -34.023 7.793 38.159 1.00 95.62 389 ALA A N 1
ATOM 2875 C CA . ALA A 1 389 ? -35.013 8.095 39.184 1.00 95.62 389 ALA A CA 1
ATOM 2876 C C . ALA A 1 389 ? -34.653 9.438 39.830 1.00 95.62 389 ALA A C 1
ATOM 2878 O O . ALA A 1 389 ? -33.624 9.557 40.502 1.00 95.62 389 ALA A O 1
ATOM 2879 N N . ALA A 1 390 ? -35.478 10.454 39.591 1.00 96.31 390 ALA A N 1
ATOM 2880 C CA . ALA A 1 390 ? -35.316 11.790 40.150 1.00 96.31 390 ALA A CA 1
ATOM 2881 C C . ALA A 1 390 ? -36.248 11.972 41.352 1.00 96.31 390 ALA A C 1
ATOM 2883 O O . ALA A 1 390 ? -37.466 11.859 41.215 1.00 96.31 390 ALA A O 1
ATOM 2884 N N . THR A 1 391 ? -35.683 12.277 42.519 1.00 96.88 391 THR A N 1
ATOM 2885 C CA . THR A 1 391 ? -36.464 12.601 43.721 1.00 96.88 391 THR A CA 1
ATOM 2886 C C . THR A 1 391 ? -36.818 14.081 43.686 1.00 96.88 391 THR A C 1
ATOM 2888 O O . THR A 1 391 ? -35.924 14.924 43.724 1.00 96.88 391 THR A O 1
ATOM 2891 N N . MET A 1 392 ? -38.101 14.414 43.608 1.00 95.62 392 MET A N 1
ATOM 2892 C CA . MET A 1 392 ? -38.581 15.789 43.505 1.00 95.62 392 MET A CA 1
ATOM 2893 C C . MET A 1 392 ? -38.731 16.439 44.891 1.00 95.62 392 MET A C 1
ATOM 2895 O O . MET A 1 392 ? -39.047 15.755 45.865 1.00 95.62 392 MET A O 1
ATOM 2899 N N . PRO A 1 393 ? -38.526 17.765 45.006 1.00 93.19 393 PRO A N 1
ATOM 2900 C CA . PRO A 1 393 ? -38.479 18.458 46.299 1.00 93.19 393 PRO A CA 1
ATOM 2901 C C . PRO A 1 393 ? -39.846 18.624 46.979 1.00 93.19 393 PRO A C 1
ATOM 2903 O O . PRO A 1 393 ? -39.919 19.006 48.143 1.00 93.19 393 PRO A O 1
ATOM 2906 N N . ASN A 1 394 ? -40.938 18.396 46.252 1.00 93.31 394 ASN A N 1
ATOM 2907 C CA . ASN A 1 394 ? -42.314 18.480 46.731 1.00 93.31 394 ASN A CA 1
ATOM 2908 C C . ASN A 1 394 ? -43.203 17.566 45.866 1.00 93.31 394 ASN A C 1
ATOM 2910 O O . ASN A 1 394 ? -42.694 16.845 45.012 1.00 93.31 394 ASN A O 1
ATOM 2914 N N . THR A 1 395 ? -44.520 17.595 46.069 1.00 94.75 395 THR A N 1
ATOM 2915 C CA . THR A 1 395 ? -45.503 16.802 45.302 1.00 94.75 395 THR A CA 1
ATOM 2916 C C . THR A 1 395 ? -46.594 17.665 44.662 1.00 94.75 395 THR A C 1
ATOM 2918 O O . THR A 1 395 ? -47.656 17.168 44.292 1.00 94.75 395 THR A O 1
ATOM 2921 N N . THR A 1 396 ? -46.358 18.972 44.520 1.00 93.50 396 THR A N 1
ATOM 2922 C CA . THR A 1 396 ? -47.361 19.938 44.054 1.00 93.50 396 THR A CA 1
ATOM 2923 C C . THR A 1 396 ? -47.925 19.535 42.693 1.00 93.50 396 THR A C 1
ATOM 2925 O O . THR A 1 396 ? -47.187 19.450 41.712 1.00 93.50 396 THR A O 1
ATOM 2928 N N . ASN A 1 397 ? -49.240 19.314 42.627 1.00 91.94 397 ASN A N 1
ATOM 2929 C CA . ASN A 1 397 ? -49.980 18.889 41.430 1.00 91.94 397 ASN A CA 1
ATOM 2930 C C . ASN A 1 397 ? -49.528 17.551 40.811 1.00 91.94 397 ASN A C 1
ATOM 2932 O O . ASN A 1 397 ? -49.990 17.208 39.724 1.00 91.94 397 ASN A O 1
ATOM 2936 N N . ALA A 1 398 ? -48.646 16.797 41.471 1.00 94.75 398 ALA A N 1
ATOM 2937 C CA . ALA A 1 398 ? -48.175 15.512 40.976 1.00 94.75 398 ALA A CA 1
ATOM 2938 C C . ALA A 1 398 ? -49.206 14.421 41.277 1.00 94.75 398 ALA A C 1
ATOM 2940 O O . ALA A 1 398 ? -49.621 14.233 42.422 1.00 94.75 398 ALA A O 1
ATOM 2941 N N . VAL A 1 399 ? -49.596 13.670 40.251 1.00 96.19 399 VAL A N 1
ATOM 2942 C CA . VAL A 1 399 ? -50.447 12.491 40.411 1.00 96.19 399 VAL A CA 1
ATOM 2943 C C . VAL A 1 399 ? -49.541 11.273 40.508 1.00 96.19 399 VAL A C 1
ATOM 2945 O O . VAL A 1 399 ? -48.798 10.961 39.576 1.00 96.19 399 VAL A O 1
ATOM 2948 N N . ASN A 1 400 ? -49.591 10.596 41.654 1.00 96.31 400 ASN A N 1
ATOM 2949 C CA . ASN A 1 400 ? -48.842 9.366 41.871 1.00 96.31 400 ASN A CA 1
ATOM 2950 C C . ASN A 1 400 ? -49.353 8.234 40.970 1.00 96.31 400 ASN A C 1
ATOM 2952 O O . ASN A 1 400 ? -50.555 8.123 40.736 1.00 96.31 400 ASN A O 1
ATOM 2956 N N . ASN A 1 401 ? -48.446 7.348 40.559 1.00 95.81 401 ASN A N 1
ATOM 2957 C CA . ASN A 1 401 ? -48.732 6.189 39.719 1.00 95.81 401 ASN A CA 1
ATOM 2958 C C . ASN A 1 401 ? -49.386 6.582 38.383 1.00 95.81 401 ASN A C 1
ATOM 2960 O O . ASN A 1 401 ? -50.390 6.002 37.971 1.00 95.81 401 ASN A O 1
ATOM 2964 N N . ALA A 1 402 ? -48.830 7.609 37.737 1.00 96.25 402 ALA A N 1
ATOM 2965 C CA . ALA A 1 402 ? -49.332 8.141 36.478 1.00 96.25 402 ALA A CA 1
ATOM 2966 C C . ALA A 1 402 ? -48.183 8.516 35.526 1.00 96.25 402 ALA A C 1
ATOM 2968 O O . ALA A 1 402 ? -47.116 8.948 35.981 1.00 96.25 402 ALA A O 1
ATOM 2969 N N . PRO A 1 403 ? -48.392 8.401 34.200 1.00 97.00 403 PRO A N 1
ATOM 2970 C CA . PRO A 1 403 ? -47.405 8.815 33.212 1.00 97.00 403 PRO A CA 1
ATOM 2971 C C . PRO A 1 403 ? -47.185 10.331 33.243 1.00 97.00 403 PRO A C 1
ATOM 2973 O O . PRO A 1 403 ? -48.069 11.107 33.617 1.00 97.00 403 PRO A O 1
ATOM 2976 N N . CYS A 1 404 ? -46.000 10.764 32.826 1.00 96.88 404 CYS A N 1
ATOM 2977 C CA . CYS A 1 404 ? -45.649 12.170 32.679 1.00 96.88 404 CYS A CA 1
ATOM 2978 C C . CYS A 1 404 ? -44.772 12.403 31.442 1.00 96.88 404 CYS A C 1
ATOM 2980 O O . CYS A 1 404 ? -44.101 11.500 30.948 1.00 96.88 404 CYS A O 1
ATOM 2982 N N . GLY A 1 405 ? -44.780 13.629 30.926 1.00 96.88 405 GLY A N 1
ATOM 2983 C CA . GLY A 1 405 ? -43.763 14.110 29.997 1.00 96.88 405 GLY A CA 1
ATOM 2984 C C . GLY A 1 405 ? -42.596 14.699 30.780 1.00 96.88 405 GLY A C 1
ATOM 2985 O O . GLY A 1 405 ? -42.813 15.490 31.699 1.00 96.88 405 GLY A O 1
ATOM 2986 N N . VAL A 1 406 ? -41.376 14.333 30.406 1.00 95.69 406 VAL A N 1
ATOM 2987 C CA . VAL A 1 406 ? -40.136 14.781 31.041 1.00 95.69 406 VAL A CA 1
ATOM 2988 C C . VAL A 1 406 ? -39.296 15.511 30.005 1.00 95.69 406 VAL A C 1
ATOM 2990 O O . VAL A 1 406 ? -38.929 14.933 28.984 1.00 95.69 406 VAL A O 1
ATOM 2993 N N . ARG A 1 407 ? -38.951 16.768 30.280 1.00 93.56 407 ARG A N 1
ATOM 2994 C CA . ARG A 1 407 ? -37.819 17.441 29.638 1.00 93.56 407 ARG A CA 1
ATOM 2995 C C . ARG A 1 407 ? -36.690 17.532 30.652 1.00 93.56 407 ARG A C 1
ATOM 2997 O O . ARG A 1 407 ? -36.885 18.080 31.739 1.00 93.56 407 ARG A O 1
ATOM 3004 N N . ALA A 1 408 ? -35.527 17.009 30.293 1.00 91.88 408 ALA A N 1
ATOM 3005 C CA . ALA A 1 408 ? -34.371 16.953 31.174 1.00 91.88 408 ALA A CA 1
ATOM 3006 C C . ALA A 1 408 ? -33.107 17.418 30.447 1.00 91.88 408 ALA A C 1
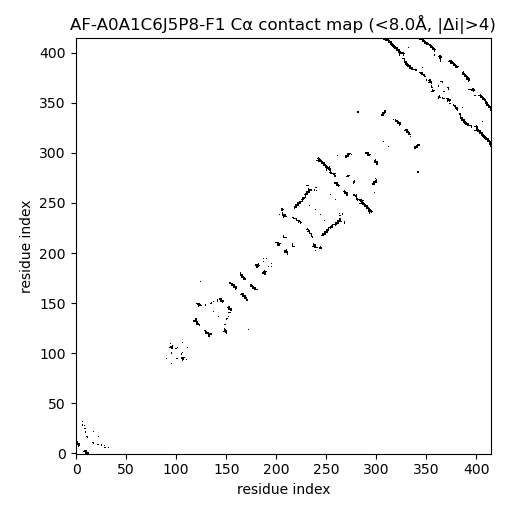ATOM 3008 O O . ALA A 1 408 ? -32.872 17.019 29.308 1.00 91.88 408 ALA A O 1
ATOM 3009 N N . ALA A 1 409 ? -32.295 18.220 31.136 1.00 90.75 409 ALA A N 1
ATOM 3010 C CA . ALA A 1 409 ? -30.938 18.580 30.736 1.00 90.75 409 ALA A CA 1
ATOM 3011 C C . ALA A 1 409 ? -29.968 18.101 31.826 1.00 90.75 409 ALA A C 1
ATOM 3013 O O . ALA A 1 409 ? -29.863 18.710 32.896 1.00 90.75 409 ALA A O 1
ATOM 3014 N N . LEU A 1 410 ? -29.311 16.968 31.578 1.00 92.31 410 LEU A N 1
ATOM 3015 C CA . LEU A 1 410 ? -28.514 16.243 32.567 1.00 92.31 410 LEU A CA 1
ATOM 3016 C C . LEU A 1 410 ? -27.084 16.032 32.083 1.00 92.31 410 LEU A C 1
ATOM 3018 O O . LEU A 1 410 ? -26.839 15.789 30.904 1.00 92.31 410 LEU A O 1
ATOM 3022 N N . LYS A 1 411 ? -26.146 16.051 33.024 1.00 93.50 411 LYS A N 1
ATOM 3023 C CA . LYS A 1 411 ? -24.789 15.552 32.835 1.00 93.50 411 LYS A CA 1
ATOM 3024 C C . LYS A 1 411 ? -24.703 14.147 33.423 1.00 93.50 411 LYS A C 1
ATOM 3026 O O . LYS A 1 411 ? -25.049 13.938 34.585 1.00 93.50 411 LYS A O 1
ATOM 3031 N N . LEU A 1 412 ? -24.261 13.199 32.608 1.00 93.75 412 LEU A N 1
ATOM 3032 C CA . LEU A 1 412 ? -24.087 11.796 32.967 1.00 93.75 412 LEU A CA 1
ATOM 3033 C C . LEU A 1 412 ? -22.589 11.498 32.997 1.00 93.75 412 LEU A C 1
ATOM 3035 O O . LEU A 1 412 ? -21.931 11.679 31.976 1.00 93.75 412 LEU A O 1
ATOM 3039 N N . THR A 1 413 ? -22.056 11.058 34.135 1.00 94.50 413 THR A N 1
ATOM 3040 C CA . THR A 1 413 ? -20.665 10.588 34.270 1.00 94.50 413 THR A CA 1
ATOM 3041 C C . THR A 1 413 ? -20.673 9.100 34.594 1.00 94.50 413 THR A C 1
ATOM 3043 O O . THR A 1 413 ? -21.266 8.698 35.595 1.00 94.50 413 THR A O 1
ATOM 3046 N N . PHE A 1 414 ? -20.043 8.284 33.751 1.00 92.19 414 PHE A N 1
ATOM 3047 C CA . PHE A 1 414 ? -20.108 6.822 33.847 1.00 92.19 414 PHE A CA 1
ATOM 3048 C C . PHE A 1 414 ? -19.023 6.260 34.774 1.00 92.19 414 PHE A C 1
ATOM 3050 O O . PHE A 1 414 ? -17.883 6.733 34.747 1.00 92.19 414 PHE A O 1
ATOM 3057 N N . SER A 1 415 ? -19.364 5.262 35.600 1.00 86.50 415 SER A N 1
ATOM 3058 C CA . SER A 1 415 ? -18.465 4.688 36.616 1.00 86.50 415 SER A CA 1
ATOM 3059 C C . SER A 1 415 ? -18.504 3.175 36.789 1.00 86.50 415 SER A C 1
ATOM 3061 O O . SER A 1 415 ? -19.592 2.546 36.672 1.00 86.50 415 SER A O 1
#

Solvent-accessible surface area (backbone atoms only — not comparable to full-atom values): 22859 Å² total; per-residue (Å²): 127,46,64,40,91,89,74,62,33,76,43,61,50,103,86,52,83,78,53,73,65,51,52,51,55,36,48,52,51,49,52,50,52,51,50,52,50,51,50,53,50,51,51,50,50,51,50,50,53,49,51,56,48,52,52,51,52,50,52,52,50,52,52,50,51,52,52,53,51,53,51,51,52,54,52,51,54,51,52,47,51,52,52,54,50,50,54,52,54,57,55,70,75,50,69,51,36,93,96,53,56,80,92,71,73,39,50,25,73,66,57,49,45,55,58,71,63,61,43,63,35,47,37,30,96,77,87,60,84,59,50,86,48,50,74,78,78,81,56,83,88,40,70,81,38,45,80,40,65,54,56,44,75,36,57,68,48,79,45,76,40,76,94,78,40,26,44,27,50,33,40,88,95,50,72,52,73,47,79,56,58,63,67,52,102,89,38,51,29,84,47,55,64,74,58,39,52,59,69,67,46,69,44,64,61,50,27,27,48,47,75,86,80,68,86,81,64,51,72,34,65,25,80,44,60,24,70,49,36,68,32,49,36,68,52,81,57,62,46,98,42,64,62,18,46,39,35,39,32,27,68,37,40,34,67,18,74,60,31,19,48,16,56,67,78,75,51,70,25,45,32,28,43,96,92,36,62,35,59,28,65,79,39,39,62,60,36,69,44,44,33,33,28,70,72,72,34,30,36,50,64,78,80,80,82,57,41,39,64,72,41,70,50,79,44,78,49,78,39,67,28,37,24,32,77,87,20,30,27,42,37,36,63,46,80,45,93,52,48,54,44,79,46,69,36,36,52,66,44,71,75,72,25,35,40,43,34,43,98,92,38,55,25,55,80,29,49,100,88,41,54,34,61,53,74,46,66,47,44,40,54,56,72,42,29,40,41,37,40,35,32,43,80,48,45,45,83,42,60,49,78,34,70,28,41,34,38,41,36,35,37,42,35,30,64

Secondary structure (DSSP, 8-state):
-EE-TTT--EE--TTPPPPHHHHHHHHHHHHHHHHHHHHHHHHHHHHHHHHHHHHHHHHHHHHHHHHHHHHHHHHHHHHHHHHHHHHHHHHHHS-B-TT--GGGT-B-HHHHHHHHT-PBPB--SSSSPPBP-BPPPPPGGGTT-EE-TTSSEE--EEEEETTTTEEEEEETTEEEEEE-PPEETTEETTS-HHHHHHHHSPEEETTEEE-SSS----EEEE---TT-SEEEE--TTB---TT-EEEEEESS---SSS-EEEETTS--EEEEETTEEPPGGGS-TT-EEEEEE-SSSEEEPS----B-TT-EEEEEEEEEEEEEGGGTEEEEEEE-SSPB-S--BEEEEEEEEEEEEETTEE-TT--SS--B--SEEEEEEETTEEEEEEEPS--TTPPTTEEEEEEEEEEEEE-

Sequence (415 aa):
MKYTEKLNLKKPEEEDFISVSDYTDNMEIIDQAVTDASQKADDAASAAAGAATAARNAQAAAKGATGSAQSAIKAADEAKKVADANSTELKNKVPVEKGKGLSECNYTKEEKNKLAGIQTMQGTDGEENGKEGLVPAPEADDAGSFLHSSGTWSPIWLEYVTAARLMKVAWNGGSSAVIIPEANTGNAGLMPASMYDRMRTIQSIDGVDFSGTETVSHYAVCDTSGATTAKAVTITGFKLIAGARITVRFNYANTATNPTLNVNATGAKPIYYKNSNIPAELIEQYTVLELVYSGSYWYVVGNMNILTKGDSISVECFTAGYVTSMGQEVQFCIPVSTPIVGCSSVKIESATGLQIRQNGNYVYGGNASTLVAASSYRGVINRNMVSVAATMPNTTNAVNNAPCGVRAALKLTFS

pLDDT: mean 87.41, std 8.82, range [57.69, 98.69]

Foldseek 3Di:
DAADDPQRQDDDDPPDDDDPVSVVVNVVSVVVVVVVVVVVVVVVVVVVVVVVVVVVVVVVVVVVVVVVVVVVVVVVVVVVVVVVVVVVVVCVVFPADPPDDPVVVRGDPVVVVVVVVQDAWQFDLPDDDTDDHHQDDDDPVLVQFDQDSRSDTWHWDWDQDVVQQWIWGDIVSDIDTDHQADDDPPDNRPDDPVVVVVLCPFDDDLQATDRVPDDADQEWEWPDEQADQETETEDHRGDDDQRRKHKYFYQAQHPHPQHWYDYPNPDTATEDEPRHGDGSFVRHHRDIFIWGHRVGHTYTPDDQQAAEAFDKDKDWDKFKWAAADQQFKIKTKDFAPHWYIPFFFKAKDAPQAKFKADPRDTWLPADPPRHFHFPGWGWGDDTRMIIIMGGGPDRGVGDHGGMIIMTGTMMIHTD

Nearest PDB structures (foldseek):
  7l0o-assembly1_A  TM=2.151E-01  e=6.177E-01  Streptococcus gordonii
  6vls-assembly4_D  TM=1.545E-01  e=8.315E+00  Escherichia coli

Radius of gyration: 74.97 Å; Cα contacts (8 Å, |Δi|>4): 730; chains: 1; bounding box: 116×119×194 Å

Mean predicted aligned error: 17.78 Å